Protein 7F9W (pdb70)

InterPro domains:
  IPR000436 Sushi/SCR/CCP domain [PF00084] (27-78)
  IPR000436 Sushi/SCR/CCP domain [PS50923] (123-186)
  IPR000436 Sushi/SCR/CCP domain [SM00032] (24-82)
  IPR000436 Sushi/SCR/CCP domain [SM00032] (125-184)
  IPR000436 Sushi/SCR/CCP domain [cd00033] (125-184)
  IPR015486 Interleukin-2 receptor alpha [PTHR10573] (1-272)
  IPR035976 Sushi/SCR/CCP superfamily [SSF57535] (23-82)
  IPR035976 Sushi/SCR/CCP superfamily [SSF57535] (124-184)

Solvent-accessible surface area: 27187 Å² total; per-residue (Å²): 139,109,15,22,126,28,89,86,14,75,96,112,10,112,17,16,55,52,20,0,62,33,130,166,94,24,55,5,52,33,97,126,91,118,31,61,46,58,77,148,159,126,33,52,1,189,104,11,96,103,83,133,128,79,61,144,100,96,101,35,105,43,46,73,27,1,58,0,45,2,55,4,63,146,33,61,0,0,82,87,59,2,12,12,45,0,44,6,126,107,44,184,60,142,68,112,20,38,118,11,149,13,77,16,44,79,148,13,111,14,63,4,58,56,102,65,27,54,17,45,110,47,85,132,2,63,0,69,1,98,10,79,98,61,0,75,54,89,79,14,112,56,17,0,0,0,1,0,14,19,69,98,85,97,32,4,114,15,4,0,43,22,1,76,55,87,54,97,84,17,59,113,59,6,41,14,58,37,62,20,37,92,2,27,0,24,0,33,64,1,74,68,117,1,42,6,27,0,12,0,0,1,0,36,35,38,52,4,40,14,9,101,11,0,73,1,16,24,102,90,104,90,25,61,11,41,14,3,14,2,56,20,14,78,68,1,40,145,76,29,47,2,13,2,2,0,2,2,13,67,3,15,26,130,114,20,119,34,60,6,50,7,62,130,47,121,56,100,85,36,42,107,89,21,54,24,88,27,46,102,159,74,15,13,10,2,6,9,1,37,1,92,30,48,77,75,57,14,75,131,54,99,53,0,11,0,63,3,53,19,132,31,38,118,68,89,56,79,67,70,26,101,60,106,109,78,4,77,27,45,46,68,60,73,60,122,58,59,37,62,7,112,2,34,2,88,7,70,24,66,80,22,50,7,13,0,1,0,0,0,29,28,14,98,81,116,22,9,51,15,4,0,12,10,10,4,48,74,63,87,43,56,43,12,168,149,23,108,66,51,12,79,14,56,31,54,131,106,74,10,6,0,58,2,41,9,56,67,6,130,71,128,19,34,0,34,4,11,0,0,45,0,72,1,17,74,0,17,33,8,27,0,53,46,12,0,154,20,0,71,0,6,5,27,82,31,90,87,90,23,14,29,11,22,19,10,24,10,26,100,157,18,61,102,56,54,39,4,0,0,0,1,14,2,24,33,0,5,10,50,93,13,80,26,45,7,30,98,47,86,43,102,88,13,49,40,64,4,79,39,46,107,54,128,85,19,32,25,11,22,14,2,5,0,30,6,79,35,97,24,43,81,121,81,78,2,58,0,30,2,26,1,139,66,39,123,36,154,38,87,66,102,6,113,31,177,128

Structure (mmCIF, N/CA/C/O backbone):
data_7F9W
#
_entry.id   7F9W
#
loop_
_entity.id
_entity.type
_entity.pdbx_description
1 polymer 'Interleukin-2 receptor subunit alpha'
2 polymer 'Light chain of Fab'
3 polymer 'Heavy chain of Fab'
#
loop_
_atom_site.group_PDB
_atom_site.id
_atom_site.type_symbol
_atom_site.label_atom_id
_atom_site.label_alt_id
_atom_site.label_comp_id
_atom_site.label_asym_id
_atom_site.label_entity_id
_atom_site.label_seq_id
_atom_site.pdbx_PDB_ins_code
_atom_site.Cartn_x
_atom_site.Cartn_y
_atom_site.Cartn_z
_atom_site.occupancy
_atom_site.B_iso_or_equiv
_atom_site.auth_seq_id
_atom_site.auth_comp_id
_atom_site.auth_asym_id
_atom_site.auth_atom_id
_atom_site.pdbx_PDB_model_num
ATOM 1 N N . ASP A 1 1 ? 96.386 98.623 140.465 1.00 174.08 5 ASP A N 1
ATOM 2 C CA . ASP A 1 1 ? 95.821 99.928 140.146 1.00 174.08 5 ASP A CA 1
ATOM 3 C C . ASP A 1 1 ? 94.972 99.870 138.885 1.00 174.08 5 ASP A C 1
ATOM 4 O O . ASP A 1 1 ? 94.370 98.843 138.575 1.00 174.08 5 ASP A O 1
ATOM 9 N N . ASP A 1 2 ? 94.933 100.981 138.160 1.00 167.79 6 ASP A N 1
ATOM 10 C CA . ASP A 1 2 ? 94.168 101.101 136.933 1.00 167.79 6 ASP A CA 1
ATOM 11 C C . ASP A 1 2 ? 95.056 101.664 135.836 1.00 167.79 6 ASP A C 1
ATOM 12 O O . ASP A 1 2 ? 96.038 102.354 136.125 1.00 167.79 6 ASP A O 1
ATOM 17 N N . PRO A 1 3 ? 94.747 101.376 134.575 1.00 159.22 7 PRO A N 1
ATOM 18 C CA . PRO A 1 3 ? 95.527 101.940 133.476 1.00 159.22 7 PRO A CA 1
ATOM 19 C C . PRO A 1 3 ? 95.507 103.455 133.526 1.00 159.22 7 PRO A C 1
ATOM 20 O O . PRO A 1 3 ? 94.479 104.058 133.865 1.00 159.22 7 PRO A O 1
ATOM 24 N N . PRO A 1 4 ? 96.628 104.104 133.221 1.00 155.07 8 PRO A N 1
ATOM 25 C CA . PRO A 1 4 ? 96.643 105.569 133.193 1.00 155.07 8 PRO A CA 1
ATOM 26 C C . PRO A 1 4 ? 95.638 106.102 132.187 1.00 155.07 8 PRO A C 1
ATOM 27 O O . PRO A 1 4 ? 95.433 105.523 131.120 1.00 155.07 8 PRO A O 1
ATOM 31 N N . GLU A 1 5 ? 95.002 107.212 132.540 1.00 158.41 9 GLU A N 1
ATOM 32 C CA . GLU A 1 5 ? 93.961 107.806 131.715 1.00 158.41 9 GLU A CA 1
ATOM 33 C C . GLU A 1 5 ? 94.535 108.989 130.947 1.00 158.41 9 GLU A C 1
ATOM 34 O O . GLU A 1 5 ? 94.977 109.972 131.549 1.00 158.41 9 GLU A O 1
ATOM 40 N N . ILE A 1 6 ? 94.522 108.889 129.622 1.00 152.36 10 ILE A N 1
ATOM 41 C CA . ILE A 1 6 ? 95.031 109.940 128.744 1.00 152.36 10 ILE A CA 1
ATOM 42 C C . ILE A 1 6 ? 93.859 110.772 128.241 1.00 152.36 10 ILE A C 1
ATOM 43 O O . ILE A 1 6 ? 92.812 110.211 127.893 1.00 152.36 10 ILE A O 1
ATOM 48 N N . PRO A 1 7 ? 93.978 112.096 128.204 1.00 148.35 11 PRO A N 1
ATOM 49 C CA . PRO A 1 7 ? 92.873 112.916 127.700 1.00 148.35 11 PRO A CA 1
ATOM 50 C C . PRO A 1 7 ? 92.513 112.539 126.274 1.00 148.35 11 PRO A C 1
ATOM 51 O O . PRO A 1 7 ? 93.382 112.248 125.451 1.00 148.35 11 PRO A O 1
ATOM 55 N N . HIS A 1 8 ? 91.210 112.543 125.993 1.00 143.21 12 HIS A N 1
ATOM 56 C CA . HIS A 1 8 ? 90.684 112.224 124.666 1.00 143.21 12 HIS A CA 1
ATOM 57 C C . HIS A 1 8 ? 91.167 110.859 124.182 1.00 143.21 12 HIS A C 1
ATOM 58 O O . HIS A 1 8 ? 91.503 110.680 123.012 1.00 143.21 12 HIS A O 1
ATOM 65 N N . ALA A 1 9 ? 91.186 109.882 125.085 1.00 142.57 13 ALA A N 1
ATOM 66 C CA . ALA A 1 9 ? 91.634 108.542 124.741 1.00 142.57 13 ALA A CA 1
ATOM 67 C C . ALA A 1 9 ? 90.816 107.519 125.513 1.00 142.57 13 ALA A C 1
ATOM 68 O O . ALA A 1 9 ? 90.404 107.753 126.651 1.00 142.57 13 ALA A O 1
ATOM 70 N N . THR A 1 10 ? 90.592 106.372 124.879 1.00 138.64 14 THR A N 1
ATOM 71 C CA . THR A 1 10 ? 89.824 105.278 125.459 1.00 138.64 14 THR A CA 1
ATOM 72 C C . THR A 1 10 ? 90.634 103.998 125.343 1.00 138.64 14 THR A C 1
ATOM 73 O O . THR A 1 10 ? 90.755 103.439 124.249 1.00 138.64 14 THR A O 1
ATOM 77 N N . PHE A 1 11 ? 91.173 103.528 126.465 1.00 142.39 15 PHE A N 1
ATOM 78 C CA . PHE A 1 11 ? 92.006 102.335 126.436 1.00 142.39 15 PHE A CA 1
ATOM 79 C C . PHE A 1 11 ? 91.179 101.111 126.076 1.00 142.39 15 PHE A C 1
ATOM 80 O O . PHE A 1 11 ? 89.995 101.019 126.405 1.00 142.39 15 PHE A O 1
ATOM 88 N N . LYS A 1 12 ? 91.815 100.168 125.393 1.00 146.47 16 LYS A N 1
ATOM 89 C CA . LYS A 1 12 ? 91.157 98.965 124.911 1.00 146.47 16 LYS A CA 1
ATOM 90 C C . LYS A 1 12 ? 92.137 97.810 125.042 1.00 146.47 16 LYS A C 1
ATOM 91 O O . LYS A 1 12 ? 93.351 98.011 125.089 1.00 146.47 16 LYS A O 1
ATOM 97 N N . ALA A 1 13 ? 91.606 96.592 125.117 1.00 156.01 17 ALA A N 1
ATOM 98 C CA . ALA A 1 13 ? 92.446 95.409 125.247 1.00 156.01 17 ALA A CA 1
ATOM 99 C C . ALA A 1 13 ? 91.979 94.339 124.274 1.00 156.01 17 ALA A C 1
ATOM 100 O O . ALA A 1 13 ? 90.794 93.997 124.250 1.00 156.01 17 ALA A O 1
ATOM 102 N N . MET A 1 14 ? 92.908 93.815 123.472 1.00 156.93 18 MET A N 1
ATOM 103 C CA . MET A 1 14 ? 92.552 92.755 122.535 1.00 156.93 18 MET A CA 1
ATOM 104 C C . MET A 1 14 ? 92.306 91.439 123.260 1.00 156.93 18 MET A C 1
ATOM 105 O O . MET A 1 14 ? 91.312 90.752 123.001 1.00 156.93 18 MET A O 1
ATOM 110 N N . ALA A 1 15 ? 93.198 91.073 124.175 1.00 166.37 19 ALA A N 1
ATOM 111 C CA . ALA A 1 15 ? 93.074 89.819 124.898 1.00 166.37 19 ALA A CA 1
ATOM 112 C C . ALA A 1 15 ? 93.553 90.022 126.325 1.00 166.37 19 ALA A C 1
ATOM 113 O O . ALA A 1 15 ? 94.531 90.732 126.573 1.00 166.37 19 ALA A O 1
ATOM 115 N N . TYR A 1 16 ? 92.865 89.373 127.257 1.00 174.05 20 TYR A N 1
ATOM 116 C CA . TYR A 1 16 ? 93.090 89.558 128.682 1.00 174.05 20 TYR A CA 1
ATOM 117 C C . TYR A 1 16 ? 93.996 88.451 129.195 1.00 174.05 20 TYR A C 1
ATOM 118 O O . TYR A 1 16 ? 93.791 87.278 128.868 1.00 174.05 20 TYR A O 1
ATOM 127 N N . LYS A 1 17 ? 95.000 88.825 129.981 1.00 179.97 21 LYS A N 1
ATOM 128 C CA . LYS A 1 17 ? 95.836 87.831 130.638 1.00 179.97 21 LYS A CA 1
ATOM 129 C C . LYS A 1 17 ? 94.976 86.945 131.527 1.00 179.97 21 LYS A C 1
ATOM 130 O O . LYS A 1 17 ? 94.027 87.413 132.158 1.00 179.97 21 LYS A O 1
ATOM 136 N N . GLU A 1 18 ? 95.292 85.653 131.558 1.00 193.57 22 GLU A N 1
ATOM 137 C CA . GLU A 1 18 ? 94.532 84.746 132.405 1.00 193.57 22 GLU A CA 1
ATOM 138 C C . GLU A 1 18 ? 94.659 85.159 133.865 1.00 193.57 22 GLU A C 1
ATOM 139 O O . GLU A 1 18 ? 95.759 85.391 134.373 1.00 193.57 22 GLU A O 1
ATOM 145 N N . GLY A 1 19 ? 93.515 85.251 134.541 1.00 188.21 23 GLY A N 1
ATOM 146 C CA . GLY A 1 19 ? 93.445 85.772 135.891 1.00 188.21 23 GLY A CA 1
ATOM 147 C C . GLY A 1 19 ? 92.619 87.030 136.042 1.00 188.21 23 GLY A C 1
ATOM 148 O O . GLY A 1 19 ? 92.463 87.513 137.170 1.00 188.21 23 GLY A O 1
ATOM 149 N N . THR A 1 20 ? 92.092 87.583 134.953 1.00 191.91 24 THR A N 1
ATOM 150 C CA . THR A 1 20 ? 91.219 88.745 135.037 1.00 191.91 24 THR A CA 1
ATOM 151 C C . THR A 1 20 ? 89.839 88.352 135.545 1.00 191.91 24 THR A C 1
ATOM 152 O O . THR A 1 20 ? 89.362 87.241 135.301 1.00 191.91 24 THR A O 1
ATOM 156 N N A MET A 1 21 ? 89.198 89.278 136.253 0.50 191.07 25 MET A N 1
ATOM 157 N N B MET A 1 21 ? 89.201 89.277 136.257 0.50 191.07 25 MET A N 1
ATOM 158 C CA A MET A 1 21 ? 87.886 89.057 136.842 0.50 191.07 25 MET A CA 1
ATOM 159 C CA B MET A 1 21 ? 87.886 89.057 136.840 0.50 191.07 25 MET A CA 1
ATOM 160 C C A MET A 1 21 ? 86.973 90.213 136.475 0.50 191.07 25 MET A C 1
ATOM 161 C C B MET A 1 21 ? 86.975 90.211 136.459 0.50 191.07 25 MET A C 1
ATOM 162 O O A MET A 1 21 ? 87.436 91.348 136.331 0.50 191.07 25 MET A O 1
ATOM 163 O O B MET A 1 21 ? 87.442 91.341 136.290 0.50 191.07 25 MET A O 1
ATOM 172 N N . LEU A 1 22 ? 85.685 89.928 136.328 1.00 190.83 26 LEU A N 1
ATOM 173 C CA . LEU A 1 22 ? 84.713 90.962 136.009 1.00 190.83 26 LEU A CA 1
ATOM 174 C C . LEU A 1 22 ? 83.568 90.920 137.015 1.00 190.83 26 LEU A C 1
ATOM 175 O O . LEU A 1 22 ? 83.403 91.833 137.824 1.00 190.83 26 LEU A O 1
ATOM 180 N N . SER A 1 37 ? 76.911 85.786 143.195 1.00 202.77 41 SER A N 1
ATOM 181 C CA . SER A 1 37 ? 77.963 85.750 142.186 1.00 202.77 41 SER A CA 1
ATOM 182 C C . SER A 1 37 ? 78.906 86.932 142.365 1.00 202.77 41 SER A C 1
ATOM 183 O O . SER A 1 37 ? 78.574 88.063 142.013 1.00 202.77 41 SER A O 1
ATOM 186 N N . LEU A 1 38 ? 80.084 86.660 142.927 1.00 199.43 42 LEU A N 1
ATOM 187 C CA . LEU A 1 38 ? 81.022 87.733 143.234 1.00 199.43 42 LEU A CA 1
ATOM 188 C C . LEU A 1 38 ? 81.620 88.333 141.967 1.00 199.43 42 LEU A C 1
ATOM 189 O O . LEU A 1 38 ? 81.640 89.558 141.797 1.00 199.43 42 LEU A O 1
ATOM 194 N N . TYR A 1 39 ? 82.100 87.487 141.060 1.00 199.35 43 TYR A N 1
ATOM 195 C CA . TYR A 1 39 ? 82.880 87.956 139.922 1.00 199.35 43 TYR A CA 1
ATOM 196 C C . TYR A 1 39 ? 83.118 86.812 138.947 1.00 199.35 43 TYR A C 1
ATOM 197 O O . TYR A 1 39 ? 83.220 85.646 139.340 1.00 199.35 43 TYR A O 1
ATOM 206 N N . MET A 1 40 ? 83.209 87.169 137.667 1.00 202.24 44 MET A N 1
ATOM 207 C CA . MET A 1 40 ? 83.633 86.257 136.616 1.00 202.24 44 MET A CA 1
ATOM 208 C C . MET A 1 40 ? 85.119 85.955 136.771 1.00 202.24 44 MET A C 1
ATOM 209 O O . MET A 1 40 ? 85.842 86.647 137.486 1.00 202.24 44 MET A O 1
ATOM 214 N N . LEU A 1 41 ? 85.589 84.923 136.077 1.00 201.54 45 LEU A N 1
ATOM 215 C CA . LEU A 1 41 ? 87.007 84.592 136.115 1.00 201.54 45 LEU A CA 1
ATOM 216 C C . LEU A 1 41 ? 87.437 83.943 134.810 1.00 201.54 45 LEU A C 1
ATOM 217 O O . LEU A 1 41 ? 86.768 83.033 134.313 1.00 201.54 45 LEU A O 1
ATOM 222 N N . CYS A 1 42 ? 88.545 84.427 134.254 1.00 201.41 46 CYS A N 1
ATOM 223 C CA . CYS A 1 42 ? 89.123 83.815 133.067 1.00 201.41 46 CYS A CA 1
ATOM 224 C C . CYS A 1 42 ? 89.913 82.575 133.459 1.00 201.41 46 CYS A C 1
ATOM 225 O O . CYS A 1 42 ? 90.943 82.671 134.135 1.00 201.41 46 CYS A O 1
ATOM 228 N N . THR A 1 43 ? 89.428 81.412 133.037 1.00 206.35 47 THR A N 1
ATOM 229 C CA . THR A 1 43 ? 90.045 80.133 133.355 1.00 206.35 47 THR A CA 1
ATOM 230 C C . THR A 1 43 ? 90.674 79.555 132.098 1.00 206.35 47 THR A C 1
ATOM 231 O O . THR A 1 43 ? 90.039 79.521 131.039 1.00 206.35 47 THR A O 1
ATOM 235 N N . GLY A 1 44 ? 91.917 79.108 132.213 1.00 209.27 48 GLY A N 1
ATOM 236 C CA . GLY A 1 44 ? 92.638 78.583 131.074 1.00 209.27 48 GLY A CA 1
ATOM 237 C C . GLY A 1 44 ? 93.544 77.433 131.455 1.00 209.27 48 GLY A C 1
ATOM 238 O O . GLY A 1 44 ? 94.169 77.426 132.515 1.00 209.27 48 GLY A O 1
ATOM 239 N N . ASN A 1 45 ? 93.603 76.451 130.562 1.00 219.85 49 ASN A N 1
ATOM 240 C CA . ASN A 1 45 ? 94.495 75.311 130.690 1.00 219.85 49 ASN A CA 1
ATOM 241 C C . ASN A 1 45 ? 95.294 75.171 129.404 1.00 219.85 49 ASN A C 1
ATOM 242 O O . ASN A 1 45 ? 95.285 76.052 128.540 1.00 219.85 49 ASN A O 1
ATOM 247 N N . SER A 1 46 ? 96.003 74.048 129.287 1.00 222.44 50 SER A N 1
ATOM 248 C CA . SER A 1 46 ? 96.764 73.786 128.071 1.00 222.44 50 SER A CA 1
ATOM 249 C C . SER A 1 46 ? 95.844 73.636 126.866 1.00 222.44 50 SER A C 1
ATOM 250 O O . SER A 1 46 ? 96.168 74.102 125.767 1.00 222.44 50 SER A O 1
ATOM 253 N N . SER A 1 47 ? 94.691 72.988 127.050 1.00 222.30 51 SER A N 1
ATOM 254 C CA . SER A 1 47 ? 93.785 72.753 125.930 1.00 222.30 51 SER A 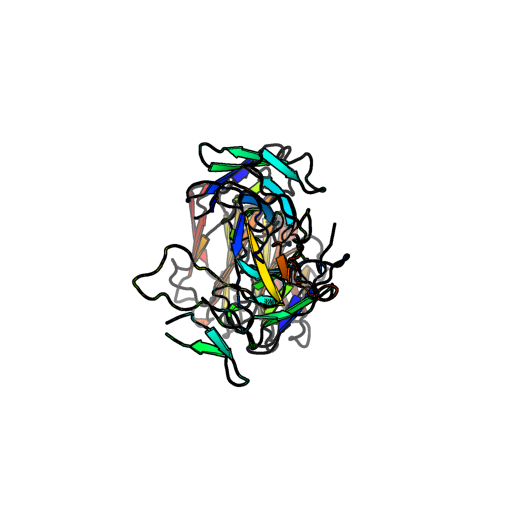CA 1
ATOM 255 C C . SER A 1 47 ? 93.209 74.060 125.400 1.00 222.30 51 SER A C 1
ATOM 256 O O . SER A 1 47 ? 93.261 74.332 124.195 1.00 222.30 51 SER A O 1
ATOM 259 N N . HIS A 1 48 ? 92.666 74.889 126.289 1.00 221.77 52 HIS A N 1
ATOM 260 C CA . HIS A 1 48 ? 92.034 76.136 125.882 1.00 221.77 52 HIS A CA 1
ATOM 261 C C . HIS A 1 48 ? 91.805 76.996 127.115 1.00 221.77 52 HIS A C 1
ATOM 262 O O . HIS A 1 48 ? 92.100 76.591 128.242 1.00 221.77 52 HIS A O 1
ATOM 269 N N . SER A 1 49 ? 91.280 78.196 126.881 1.00 210.78 53 SER A N 1
ATOM 270 C CA . SER A 1 49 ? 90.963 79.142 127.941 1.00 210.78 53 SER A CA 1
ATOM 271 C C . SER A 1 49 ? 89.539 79.645 127.756 1.00 210.78 53 SER A C 1
ATOM 272 O O . SER A 1 49 ? 89.149 80.018 126.645 1.00 210.78 53 SER A O 1
ATOM 275 N N . SER A 1 50 ? 88.766 79.652 128.840 1.00 207.85 54 SER A N 1
ATOM 276 C CA . SER A 1 50 ? 87.387 80.112 128.790 1.00 207.85 54 SER A CA 1
ATOM 277 C C . SER A 1 50 ? 86.958 80.617 130.159 1.00 207.85 54 SER A C 1
ATOM 278 O O . SER A 1 50 ? 87.410 80.124 131.195 1.00 207.85 54 SER A O 1
ATOM 281 N N . TRP A 1 51 ? 86.067 81.602 130.148 1.00 202.07 55 TRP A N 1
ATOM 282 C CA . TRP A 1 51 ? 85.564 82.181 131.381 1.00 202.07 55 TRP A CA 1
ATOM 283 C C . TRP A 1 51 ? 84.631 81.202 132.085 1.00 202.07 55 TRP A C 1
ATOM 284 O O . TRP A 1 51 ? 84.136 80.239 131.494 1.00 202.07 55 TRP A O 1
ATOM 295 N N . ASP A 1 52 ? 84.396 81.454 133.371 1.00 206.88 56 ASP A N 1
ATOM 296 C CA . ASP A 1 52 ? 83.500 80.622 134.160 1.00 206.88 56 ASP A CA 1
ATOM 297 C C . ASP A 1 52 ? 82.636 81.501 135.054 1.00 206.88 56 ASP A C 1
ATOM 298 O O . ASP A 1 52 ? 82.609 82.727 134.922 1.00 206.88 56 ASP A O 1
ATOM 303 N N . ASN A 1 53 ? 81.928 80.846 135.975 1.00 205.35 57 ASN A N 1
ATOM 304 C CA . ASN A 1 53 ? 81.082 81.519 136.960 1.00 205.35 57 ASN A CA 1
ATOM 305 C C . ASN A 1 53 ? 80.035 82.402 136.286 1.00 205.35 57 ASN A C 1
ATOM 306 O O . ASN A 1 53 ? 79.738 83.506 136.745 1.00 205.35 57 ASN A O 1
ATOM 311 N N . GLN A 1 54 ? 79.469 81.912 135.189 1.00 204.71 58 GLN A N 1
ATOM 312 C CA . GLN A 1 54 ? 78.419 82.636 134.481 1.00 204.71 58 GLN A CA 1
ATOM 313 C C . GLN A 1 54 ? 77.107 82.617 135.259 1.00 204.71 58 GLN A C 1
ATOM 314 O O . GLN A 1 54 ? 77.015 83.162 136.358 1.00 204.71 58 GLN A O 1
ATOM 320 N N . LEU A 1 96 ? 94.653 83.407 120.900 1.00 180.39 100 LEU A N 1
ATOM 321 C CA . LEU A 1 96 ? 95.864 83.633 121.680 1.00 180.39 100 LEU A CA 1
ATOM 322 C C . LEU A 1 96 ? 95.914 82.716 122.891 1.00 180.39 100 LEU A C 1
ATOM 323 O O . LEU A 1 96 ? 95.061 82.800 123.773 1.00 180.39 100 LEU A O 1
ATOM 328 N N . PRO A 1 97 ? 96.916 81.844 122.936 1.00 185.45 101 PRO A N 1
ATOM 329 C CA . PRO A 1 97 ? 97.039 80.926 124.072 1.00 185.45 101 PRO A CA 1
ATOM 330 C C . PRO A 1 97 ? 97.406 81.671 125.343 1.00 185.45 101 PRO A C 1
ATOM 331 O O . PRO A 1 97 ? 98.145 82.658 125.325 1.00 185.45 101 PRO A O 1
ATOM 335 N N . GLY A 1 98 ? 96.875 81.182 126.460 1.00 185.76 102 GLY A N 1
ATOM 336 C CA . GLY A 1 98 ? 97.075 81.833 127.735 1.00 185.76 102 GLY A CA 1
ATOM 337 C C . GLY A 1 98 ? 96.276 83.099 127.931 1.00 185.76 102 GLY A C 1
ATOM 338 O O . GLY A 1 98 ? 96.496 83.803 128.924 1.00 185.76 102 GLY A O 1
ATOM 339 N N . HIS A 1 99 ? 95.361 83.416 127.019 1.00 184.70 103 HIS A N 1
ATOM 340 C CA . HIS A 1 99 ? 94.583 84.643 127.091 1.00 184.70 103 HIS A CA 1
ATOM 341 C C . HIS A 1 99 ? 93.151 84.362 126.672 1.00 184.70 103 HIS A C 1
ATOM 342 O O . HIS A 1 99 ? 92.916 83.719 125.645 1.00 184.70 103 HIS A O 1
ATOM 349 N N . CYS A 1 100 ? 92.204 84.854 127.460 1.00 191.99 104 CYS A N 1
ATOM 350 C CA . CYS A 1 100 ? 90.798 84.716 127.131 1.00 191.99 104 CYS A CA 1
ATOM 351 C C . CYS A 1 100 ? 90.419 85.686 126.018 1.00 191.99 104 CYS A C 1
ATOM 352 O O . CYS A 1 100 ? 91.166 86.605 125.676 1.00 191.99 104 CYS A O 1
ATOM 355 N N . ARG A 1 101 ? 89.246 85.461 125.443 1.00 188.63 105 ARG A N 1
ATOM 356 C CA . ARG A 1 101 ? 88.653 86.397 124.506 1.00 188.63 105 ARG A CA 1
ATOM 357 C C . ARG A 1 101 ? 87.617 87.242 125.236 1.00 188.63 105 ARG A C 1
ATOM 358 O O . ARG A 1 101 ? 87.339 87.043 126.420 1.00 188.63 105 ARG A O 1
ATOM 366 N N . GLU A 1 102 ? 87.044 88.201 124.524 1.00 193.07 106 GLU A N 1
ATOM 367 C CA . GLU A 1 102 ? 86.052 89.069 125.136 1.00 193.07 106 GLU A CA 1
ATOM 368 C C . GLU A 1 102 ? 84.811 88.257 125.495 1.00 193.07 106 GLU A C 1
ATOM 369 O O . GLU A 1 102 ? 84.311 87.493 124.659 1.00 193.07 106 GLU A O 1
ATOM 375 N N . PRO A 1 103 ? 84.324 88.343 126.728 1.00 193.57 107 PRO A N 1
ATOM 376 C CA . PRO A 1 103 ? 83.150 87.564 127.118 1.00 193.57 107 PRO A CA 1
ATOM 377 C C . PRO A 1 103 ? 81.921 88.013 126.352 1.00 193.57 107 PRO A C 1
ATOM 378 O O . PRO A 1 103 ? 81.736 89.213 126.101 1.00 193.57 107 PRO A O 1
ATOM 382 N N . PRO A 1 104 ? 81.058 87.076 125.960 1.00 201.84 108 PRO A N 1
ATOM 383 C CA . PRO A 1 104 ? 79.850 87.455 125.232 1.00 201.84 108 PRO A CA 1
ATOM 384 C C . PRO A 1 104 ? 78.918 88.269 126.110 1.00 201.84 108 PRO A C 1
ATOM 385 O O . PRO A 1 104 ? 78.925 88.132 127.345 1.00 201.84 108 PRO A O 1
ATOM 389 N N . PRO A 1 105 ? 78.113 89.147 125.519 1.00 204.21 109 PRO A N 1
ATOM 390 C CA . PRO A 1 105 ? 77.174 89.938 126.322 1.00 204.21 109 PRO A CA 1
ATOM 391 C C . PRO A 1 105 ? 76.130 89.063 126.997 1.00 204.21 109 PRO A C 1
ATOM 392 O O . PRO A 1 105 ? 75.704 88.039 126.459 1.00 204.21 109 PRO A O 1
ATOM 396 N N . TRP A 1 106 ? 75.717 89.485 128.189 1.00 214.46 110 TRP A N 1
ATOM 397 C CA . TRP A 1 106 ? 74.665 88.819 128.942 1.00 214.46 110 TRP A CA 1
ATOM 398 C C . TRP A 1 106 ? 73.758 89.880 129.546 1.00 214.46 110 TRP A C 1
ATOM 399 O O . TRP A 1 106 ? 74.219 90.771 130.263 1.00 214.46 110 TRP A O 1
ATOM 410 N N . GLU A 1 107 ? 72.462 89.756 129.283 1.00 220.49 111 GLU A N 1
ATOM 411 C CA . GLU A 1 107 ? 71.546 90.859 129.524 1.00 220.49 111 GLU A CA 1
ATOM 412 C C . GLU A 1 107 ? 71.484 91.217 131.011 1.00 220.49 111 GLU A C 1
ATOM 413 O O . GLU A 1 107 ? 71.852 90.428 131.887 1.00 220.49 111 GLU A O 1
ATOM 419 N N . ASN A 1 108 ? 71.006 92.438 131.278 1.00 221.75 112 ASN A N 1
ATOM 420 C CA . ASN A 1 108 ? 71.130 93.187 132.539 1.00 221.75 112 ASN A CA 1
ATOM 421 C C . ASN A 1 108 ? 72.532 93.765 132.694 1.00 221.75 112 ASN A C 1
ATOM 422 O O . ASN A 1 108 ? 73.009 93.891 133.829 1.00 221.75 112 ASN A O 1
ATOM 427 N N . GLU A 1 109 ? 73.202 94.122 131.599 1.00 219.25 113 GLU A N 1
ATOM 428 C CA . GLU A 1 109 ? 74.566 94.618 131.671 1.00 219.25 113 GLU A CA 1
ATOM 429 C C . GLU A 1 109 ? 74.627 95.937 132.427 1.00 219.25 113 GLU A C 1
ATOM 430 O O . GLU A 1 109 ? 73.675 96.719 132.437 1.00 219.25 113 GLU A O 1
ATOM 436 N N . ALA A 1 110 ? 75.769 96.184 133.057 1.00 215.57 114 ALA A N 1
ATOM 437 C CA . ALA A 1 110 ? 76.124 97.550 133.389 1.00 215.57 114 ALA A CA 1
ATOM 438 C C . ALA A 1 110 ? 76.745 98.214 132.167 1.00 215.57 114 ALA A C 1
ATOM 439 O O . ALA A 1 110 ? 77.355 97.559 131.318 1.00 215.57 114 ALA A O 1
ATOM 441 N N . THR A 1 111 ? 76.581 99.533 132.075 1.00 212.15 115 THR A N 1
ATOM 442 C CA . THR A 1 111 ? 77.040 100.228 130.878 1.00 212.15 115 THR A CA 1
ATOM 443 C C . THR A 1 111 ? 78.561 100.288 130.823 1.00 212.15 115 THR A C 1
ATOM 444 O O . THR A 1 111 ? 79.137 100.672 129.799 1.00 212.15 115 THR A O 1
ATOM 448 N N . GLU A 1 112 ? 79.228 99.910 131.909 1.00 206.92 116 GLU A N 1
ATOM 449 C CA . GLU A 1 112 ? 80.681 99.906 131.982 1.00 206.92 116 GLU A CA 1
ATOM 450 C C . GLU A 1 112 ? 81.161 98.506 132.341 1.00 206.92 116 GLU A C 1
ATOM 451 O O . GLU A 1 112 ? 80.472 97.774 133.059 1.00 206.92 116 GLU A O 1
ATOM 457 N N . ARG A 1 113 ? 82.325 98.129 131.824 1.00 193.44 117 ARG A N 1
ATOM 458 C CA . ARG A 1 113 ? 82.979 96.887 132.214 1.00 193.44 117 ARG A CA 1
ATOM 459 C C . ARG A 1 113 ? 84.146 97.211 133.135 1.00 193.44 117 ARG A C 1
ATOM 460 O O . ARG A 1 113 ? 85.036 97.986 132.769 1.00 193.44 117 ARG A O 1
ATOM 468 N N . ILE A 1 114 ? 84.142 96.622 134.324 1.00 186.05 118 ILE A N 1
ATOM 469 C CA . ILE A 1 114 ? 85.207 96.816 135.298 1.00 186.05 118 ILE A CA 1
ATOM 470 C C . ILE A 1 114 ? 86.064 95.557 135.304 1.00 186.05 118 ILE A C 1
ATOM 471 O O . ILE A 1 114 ? 85.553 94.438 135.417 1.00 186.05 118 ILE A O 1
ATOM 476 N N . TYR A 1 115 ? 87.371 95.736 135.149 1.00 183.24 119 TYR A N 1
ATOM 477 C CA . TYR A 1 115 ? 88.321 94.635 135.082 1.00 183.24 119 TYR A CA 1
ATOM 478 C C . TYR A 1 115 ? 89.445 94.897 136.070 1.00 183.24 119 TYR A C 1
ATOM 479 O O . TYR A 1 115 ? 90.058 95.969 136.042 1.00 183.24 119 TYR A O 1
ATOM 488 N N . HIS A 1 116 ? 89.723 93.925 136.930 1.00 178.38 120 HIS A N 1
ATOM 489 C CA . HIS A 1 116 ? 90.947 93.967 137.712 1.00 178.38 120 HIS A CA 1
ATOM 490 C C . HIS A 1 116 ? 92.017 93.135 137.021 1.00 178.38 120 HIS A C 1
ATOM 491 O O . HIS A 1 116 ? 91.844 91.939 136.774 1.00 178.38 120 HIS A O 1
ATOM 498 N N . PHE A 1 117 ? 93.131 93.783 136.706 1.00 171.37 121 PHE A N 1
ATOM 499 C CA . PHE A 1 117 ? 94.122 93.236 135.795 1.00 171.37 121 PHE A CA 1
ATOM 500 C C . PHE A 1 117 ? 95.310 92.687 136.570 1.00 171.37 121 PHE A C 1
ATOM 501 O O . PHE A 1 117 ? 95.841 93.350 137.466 1.00 171.37 121 PHE A O 1
ATOM 509 N N . VAL A 1 118 ? 95.716 91.469 136.218 1.00 171.92 122 VAL A N 1
ATOM 510 C CA . VAL A 1 118 ? 96.885 90.829 136.807 1.00 171.92 122 VAL A CA 1
ATOM 511 C C . VAL A 1 118 ? 98.135 91.339 136.106 1.00 171.92 122 VAL A C 1
ATOM 512 O O . VAL A 1 118 ? 98.049 92.040 135.092 1.00 171.92 122 VAL A O 1
ATOM 516 N N . VAL A 1 119 ? 99.305 90.998 136.651 1.00 176.56 123 VAL A N 1
ATOM 517 C CA . VAL A 1 119 ? 100.561 91.490 136.101 1.00 176.56 123 VAL A CA 1
ATOM 518 C C . VAL A 1 119 ? 100.759 90.969 134.684 1.00 176.56 123 VAL A C 1
ATOM 519 O O . VAL A 1 119 ? 100.508 89.794 134.388 1.00 176.56 123 VAL A O 1
ATOM 523 N N . GLY A 1 120 ? 101.215 91.851 133.797 1.00 170.71 124 GLY A N 1
ATOM 524 C CA . GLY A 1 120 ? 101.506 91.479 132.431 1.00 170.71 124 GLY A CA 1
ATOM 525 C C . GLY A 1 120 ? 100.432 91.811 131.419 1.00 170.71 124 GLY A C 1
ATOM 526 O O . GLY A 1 120 ? 100.538 91.372 130.268 1.00 170.71 124 GLY A O 1
ATOM 527 N N . GLN A 1 121 ? 99.402 92.556 131.803 1.00 164.47 125 GLN A N 1
ATOM 528 C CA . GLN A 1 121 ? 98.349 92.904 130.862 1.00 164.47 125 GLN A CA 1
ATOM 529 C C . GLN A 1 121 ? 98.849 93.928 129.846 1.00 164.47 125 GLN A C 1
ATOM 530 O O . GLN A 1 121 ? 99.748 94.723 130.123 1.00 164.47 125 GLN A O 1
ATOM 536 N N . MET A 1 122 ? 98.264 93.892 128.652 1.00 154.56 126 MET A N 1
ATOM 537 C CA . MET A 1 122 ? 98.620 94.797 127.570 1.00 154.56 126 MET A CA 1
ATOM 538 C C . MET A 1 122 ? 97.360 95.446 127.018 1.00 154.56 126 MET A C 1
ATOM 539 O O . MET A 1 122 ? 96.327 94.788 126.877 1.00 154.56 126 MET A O 1
ATOM 544 N N . VAL A 1 123 ? 97.448 96.745 126.721 1.00 141.72 127 VAL A N 1
ATOM 545 C CA . VAL A 1 123 ? 96.319 97.522 126.229 1.00 141.72 127 VAL A CA 1
ATOM 546 C C . VAL A 1 123 ? 96.772 98.457 125.114 1.00 141.72 127 VAL A C 1
ATOM 547 O O . VAL A 1 123 ? 97.961 98.592 124.825 1.00 141.72 127 VAL A O 1
ATOM 551 N N . TYR A 1 124 ? 95.792 99.107 124.490 1.00 144.17 128 TYR A N 1
ATOM 552 C CA . TYR A 1 124 ? 96.002 100.056 123.405 1.00 144.17 128 TYR A CA 1
ATOM 553 C C . TYR A 1 124 ? 95.230 101.335 123.689 1.00 144.17 128 TYR A C 1
ATOM 554 O O . TYR A 1 124 ? 94.208 101.315 124.377 1.00 144.17 128 TYR A O 1
ATOM 563 N N . TYR A 1 125 ? 95.716 102.450 123.151 1.00 135.21 129 TYR A N 1
ATOM 564 C CA . TYR A 1 125 ? 95.070 103.743 123.326 1.00 135.21 129 TYR A CA 1
ATOM 565 C C . TYR A 1 125 ? 94.634 104.311 121.984 1.00 135.21 129 TYR A C 1
ATOM 566 O O . TYR A 1 125 ? 95.456 104.488 121.082 1.00 135.21 129 TYR A O 1
ATOM 575 N N . GLN A 1 126 ? 93.343 104.614 121.873 1.00 129.01 130 GLN A N 1
ATOM 576 C CA . GLN A 1 126 ? 92.736 105.158 120.666 1.00 129.01 130 GLN A CA 1
ATOM 577 C C . GLN A 1 126 ? 92.180 106.540 120.958 1.00 129.01 130 GLN A C 1
ATOM 578 O O . GLN A 1 126 ? 91.460 106.727 121.943 1.00 129.01 130 GLN A O 1
ATOM 584 N N . CYS A 1 127 ? 92.507 107.502 120.102 1.00 131.14 131 CYS A N 1
ATOM 585 C CA . CYS A 1 127 ? 91.968 108.841 120.260 1.00 131.14 131 CYS A CA 1
ATOM 586 C C . CYS A 1 127 ? 90.470 108.840 119.985 1.00 131.14 131 CYS A C 1
ATOM 587 O O . CYS A 1 127 ? 89.982 108.147 119.090 1.00 131.14 131 CYS A O 1
ATOM 590 N N . VAL A 1 128 ? 89.735 109.623 120.780 1.00 132.88 132 VAL A N 1
ATOM 591 C CA . VAL A 1 128 ? 88.287 109.702 120.616 1.00 132.88 132 VAL A CA 1
ATOM 592 C C . VAL A 1 128 ? 87.956 110.410 119.305 1.00 132.88 132 VAL A C 1
ATOM 593 O O . VAL A 1 128 ? 88.793 111.087 118.700 1.00 132.88 132 VAL A O 1
ATOM 597 N N . GLN A 1 129 ? 86.713 110.237 118.857 1.00 135.50 133 GLN A N 1
ATOM 598 C CA . GLN A 1 129 ? 86.269 110.839 117.608 1.00 135.50 133 GLN A CA 1
ATOM 599 C C . GLN A 1 129 ? 86.503 112.343 117.617 1.00 135.50 133 GLN A C 1
ATOM 600 O O . GLN A 1 129 ? 86.148 113.040 118.570 1.00 135.50 133 GLN A O 1
ATOM 606 N N . GLY A 1 130 ? 87.107 112.838 116.543 1.00 137.37 134 GLY A N 1
ATOM 607 C CA . GLY A 1 130 ? 87.414 114.244 116.414 1.00 137.37 134 GLY A CA 1
ATOM 608 C C . GLY A 1 130 ? 88.820 114.649 116.794 1.00 137.37 134 GLY A C 1
ATOM 609 O O . GLY A 1 130 ? 89.087 115.850 116.907 1.00 137.37 134 GLY A O 1
ATOM 610 N N . TYR A 1 131 ? 89.724 113.698 117.001 1.00 134.88 135 TYR A N 1
ATOM 611 C CA . TYR A 1 131 ? 91.104 113.999 117.343 1.00 134.88 135 TYR A CA 1
ATOM 612 C C . TYR A 1 131 ? 92.036 113.118 116.527 1.00 134.88 135 TYR A C 1
ATOM 613 O O . TYR A 1 131 ? 91.651 112.054 116.040 1.00 134.88 135 TYR A O 1
ATOM 622 N N . ARG A 1 132 ? 93.277 113.576 116.383 1.00 127.70 136 ARG A N 1
ATOM 623 C CA . ARG A 1 132 ? 94.280 112.877 115.599 1.00 127.70 136 ARG A CA 1
ATOM 624 C C . ARG A 1 132 ? 95.521 112.636 116.445 1.00 127.70 136 ARG A C 1
ATOM 625 O O . ARG A 1 132 ? 95.864 113.432 117.320 1.00 127.70 136 ARG A O 1
ATOM 633 N N . ALA A 1 133 ? 96.196 111.524 116.168 1.00 127.70 137 ALA A N 1
ATOM 634 C CA . ALA A 1 133 ? 97.370 111.113 116.926 1.00 127.70 137 ALA A CA 1
ATOM 635 C C . ALA A 1 133 ? 98.611 111.779 116.349 1.00 127.70 137 ALA A C 1
ATOM 636 O O . ALA A 1 133 ? 98.932 111.592 115.173 1.00 127.70 137 ALA A O 1
ATOM 638 N N . LEU A 1 134 ? 99.314 112.543 117.183 1.00 129.25 138 LEU A N 1
ATOM 639 C CA . LEU A 1 134 ? 100.469 113.288 116.698 1.00 129.25 138 LEU A CA 1
ATOM 640 C C . LEU A 1 134 ? 101.684 112.387 116.512 1.00 129.25 138 LEU A C 1
ATOM 641 O O . LEU A 1 134 ? 102.465 112.578 115.575 1.00 129.25 138 LEU A O 1
ATOM 646 N N . HIS A 1 135 ? 101.869 111.409 117.393 1.00 133.34 139 HIS A N 1
ATOM 647 C CA . HIS A 1 135 ? 103.052 110.559 117.351 1.00 133.34 139 HIS A CA 1
ATOM 648 C C . HIS A 1 135 ? 102.767 109.295 116.538 1.00 133.34 139 HIS A C 1
ATOM 649 O O . HIS A 1 135 ? 101.753 109.197 115.844 1.00 133.34 139 HIS A O 1
ATOM 656 N N . ARG A 1 136 ? 103.662 108.315 116.620 1.00 127.70 140 ARG A N 1
ATOM 657 C CA . ARG A 1 136 ? 103.611 107.119 115.797 1.00 127.70 140 ARG A CA 1
ATOM 658 C C . ARG A 1 136 ? 103.252 105.898 116.627 1.00 127.70 140 ARG A C 1
ATOM 659 O O . ARG A 1 136 ? 103.671 105.758 117.778 1.00 127.70 140 ARG A O 1
ATOM 667 N N . GLY A 1 137 ? 102.458 105.020 116.022 1.00 127.70 141 GLY A N 1
ATOM 668 C CA . GLY A 1 137 ? 102.222 103.696 116.539 1.00 127.70 141 GLY A CA 1
ATOM 669 C C . GLY A 1 137 ? 101.140 103.629 117.589 1.00 127.70 141 GLY A C 1
ATOM 670 O O . GLY A 1 137 ? 100.947 104.555 118.380 1.00 127.70 141 GLY A O 1
ATOM 671 N N . PRO A 1 138 ? 100.400 102.523 117.607 1.00 127.70 142 PRO A N 1
ATOM 672 C CA . PRO A 1 138 ? 99.452 102.293 118.700 1.00 127.70 142 PRO A CA 1
ATOM 673 C C . PRO A 1 138 ? 100.191 102.234 120.026 1.00 127.70 142 PRO A C 1
ATOM 674 O O . PRO A 1 138 ? 100.977 101.318 120.270 1.00 127.70 142 PRO A O 1
ATOM 678 N N . ALA A 1 139 ? 99.947 103.225 120.874 1.00 128.68 143 ALA A N 1
ATOM 679 C CA . ALA A 1 139 ? 100.591 103.254 122.175 1.00 128.68 143 ALA A CA 1
ATOM 680 C C . ALA A 1 139 ? 100.102 102.093 123.030 1.00 128.68 143 ALA A C 1
ATOM 681 O O . ALA A 1 139 ? 98.947 101.670 122.948 1.00 128.68 143 ALA A O 1
ATOM 683 N N . GLU A 1 140 ? 101.002 101.570 123.857 1.00 140.49 144 GLU A N 1
ATOM 684 C CA . GLU A 1 140 ? 100.702 100.394 124.657 1.00 140.49 144 GLU A CA 1
ATOM 685 C C . GLU A 1 140 ? 101.122 100.630 126.096 1.00 140.49 144 GLU A C 1
ATOM 686 O O . GLU A 1 140 ? 102.085 101.349 126.369 1.00 140.49 144 GLU A O 1
ATOM 692 N N . SER A 1 141 ? 100.387 100.011 127.014 1.00 150.77 145 SER A N 1
ATOM 693 C CA . SER A 1 141 ? 100.667 100.100 128.437 1.00 150.77 145 SER A CA 1
ATOM 694 C C . SER A 1 141 ? 100.648 98.706 129.039 1.00 150.77 145 SER A C 1
ATOM 695 O O . SER A 1 141 ? 99.729 97.922 128.783 1.00 150.77 145 SER A O 1
ATOM 698 N N . VAL A 1 142 ? 101.670 98.401 129.837 1.00 164.84 146 VAL A N 1
ATOM 699 C CA . VAL A 1 142 ? 101.825 97.095 130.458 1.00 164.84 146 VAL A CA 1
ATOM 700 C C . VAL A 1 142 ? 102.109 97.309 131.939 1.00 164.84 146 VAL A C 1
ATOM 701 O O . VAL A 1 142 ? 102.644 98.340 132.347 1.00 164.84 146 VAL A O 1
ATOM 705 N N . CYS A 1 143 ? 101.705 96.339 132.753 1.00 178.82 147 CYS A N 1
ATOM 706 C CA . CYS A 1 143 ? 101.967 96.360 134.185 1.00 178.82 147 CYS A CA 1
ATOM 707 C C . CYS A 1 143 ? 103.158 95.459 134.474 1.00 178.82 147 CYS A C 1
ATOM 708 O O . CYS A 1 143 ? 103.121 94.260 134.177 1.00 178.82 147 CYS A O 1
ATOM 711 N N . LYS A 1 144 ? 104.211 96.035 135.045 1.00 185.02 148 LYS A N 1
ATOM 712 C CA . LYS A 1 144 ? 105.451 95.321 135.309 1.00 185.02 148 LYS A CA 1
ATOM 713 C C . LYS A 1 144 ? 105.829 95.486 136.773 1.00 185.02 148 LYS A C 1
ATOM 714 O O . LYS A 1 144 ? 105.823 96.604 137.298 1.00 185.02 148 LYS A O 1
ATOM 720 N N . MET A 1 145 ? 106.151 94.373 137.428 1.00 200.13 149 MET A N 1
ATOM 721 C CA . MET A 1 145 ? 106.547 94.419 138.829 1.00 200.13 149 MET A CA 1
ATOM 722 C C . MET A 1 145 ? 107.902 95.099 138.977 1.00 200.13 149 MET A C 1
ATOM 723 O O . MET A 1 145 ? 108.835 94.823 138.219 1.00 200.13 149 MET A O 1
ATOM 728 N N . THR A 1 146 ? 108.004 95.994 139.959 1.00 207.29 150 THR A N 1
ATOM 729 C CA . THR A 1 146 ? 109.236 96.722 140.241 1.00 207.29 150 THR A CA 1
ATOM 730 C C . THR A 1 146 ? 109.454 96.750 141.745 1.00 207.29 150 THR A C 1
ATOM 731 O O . THR A 1 146 ? 108.719 97.436 142.463 1.00 207.29 150 THR A O 1
ATOM 735 N N . HIS A 1 147 ? 110.464 96.015 142.213 1.00 210.88 151 HIS A N 1
ATOM 736 C CA . HIS A 1 147 ? 110.828 95.984 143.631 1.00 210.88 151 HIS A CA 1
ATOM 737 C C . HIS A 1 147 ? 109.625 95.634 144.503 1.00 210.88 151 HIS A C 1
ATOM 738 O O . HIS A 1 147 ? 109.394 96.234 145.555 1.00 210.88 151 HIS A O 1
ATOM 745 N N . GLY A 1 148 ? 108.848 94.651 144.055 1.00 205.94 152 GLY A N 1
ATOM 746 C CA . GLY A 1 148 ? 107.654 94.255 144.780 1.00 205.94 152 GLY A CA 1
ATOM 747 C C . GLY A 1 148 ? 106.579 95.315 144.825 1.00 205.94 152 GLY A C 1
ATOM 748 O O . GLY A 1 148 ? 105.871 95.430 145.831 1.00 205.94 152 GLY A O 1
ATOM 749 N N . LYS A 1 149 ? 106.435 96.099 143.757 1.00 202.25 153 LYS A N 1
ATOM 750 C CA . LYS A 1 149 ? 105.407 97.127 143.667 1.00 202.25 153 LYS A CA 1
ATOM 751 C C . LYS A 1 149 ? 104.767 97.077 142.289 1.00 202.25 153 LYS A C 1
ATOM 752 O O . LYS A 1 149 ? 105.466 97.161 141.274 1.00 202.25 153 LYS A O 1
ATOM 758 N N . THR A 1 150 ? 103.446 96.939 142.254 1.00 196.30 154 THR A N 1
ATOM 759 C CA . THR A 1 150 ? 102.734 96.957 140.985 1.00 196.30 154 THR A CA 1
ATOM 760 C C . THR A 1 150 ? 102.634 98.381 140.450 1.00 196.30 154 THR A C 1
ATOM 761 O O . THR A 1 150 ? 102.465 99.339 141.209 1.00 196.30 154 THR A O 1
ATOM 765 N N . ARG A 1 151 ? 102.766 98.518 139.133 1.00 190.02 155 ARG A N 1
ATOM 766 C CA . ARG A 1 151 ? 102.691 99.821 138.491 1.00 190.02 155 ARG A CA 1
ATOM 767 C C . ARG A 1 151 ? 102.403 99.632 137.010 1.00 190.02 155 ARG A C 1
ATOM 768 O O . ARG A 1 151 ? 102.577 98.545 136.455 1.00 190.02 155 ARG A O 1
ATOM 776 N N . TRP A 1 152 ? 101.953 100.712 136.380 1.00 168.95 156 TRP A N 1
ATOM 777 C CA . TRP A 1 152 ? 101.547 100.713 134.983 1.00 168.95 156 TRP A CA 1
ATOM 778 C C . TRP A 1 152 ? 102.516 101.584 134.195 1.00 168.95 156 TRP A C 1
ATOM 779 O O . TRP A 1 152 ? 102.824 102.703 134.616 1.00 168.95 156 TRP A O 1
ATOM 790 N N . THR A 1 153 ? 102.996 101.079 133.061 1.00 168.60 157 THR A N 1
ATOM 791 C CA . THR A 1 153 ? 103.866 101.883 132.212 1.00 168.60 157 THR A CA 1
ATOM 792 C C . THR A 1 153 ? 103.100 103.041 131.585 1.00 168.60 157 THR A C 1
ATOM 793 O O . THR A 1 153 ? 101.997 102.870 131.059 1.00 168.60 157 THR A O 1
ATOM 797 N N . GLN A 1 154 ? 103.701 104.224 131.637 1.00 161.85 158 GLN A N 1
ATOM 798 C CA . GLN A 1 154 ? 103.071 105.402 131.066 1.00 161.85 158 GLN A CA 1
ATOM 799 C C . GLN A 1 154 ? 103.131 105.352 129.542 1.00 161.85 158 GLN A C 1
ATOM 800 O O . GLN A 1 154 ? 104.183 105.056 128.969 1.00 161.85 158 GLN A O 1
ATOM 806 N N . PRO A 1 155 ? 102.029 105.634 128.864 1.00 154.84 159 PRO A N 1
ATOM 807 C CA . PRO A 1 155 ? 102.045 105.688 127.403 1.00 154.84 159 PRO A CA 1
ATOM 808 C C . PRO A 1 155 ? 102.712 106.964 126.913 1.00 154.84 159 PRO A C 1
ATOM 809 O O . PRO A 1 155 ? 102.999 107.885 127.677 1.00 154.84 159 PRO A O 1
ATOM 813 N N . GLN A 1 156 ? 102.963 107.000 125.606 1.00 149.65 160 GLN A N 1
ATOM 814 C CA . GLN A 1 156 ? 103.526 108.171 124.943 1.00 149.65 160 GLN A CA 1
ATOM 815 C C . GLN A 1 156 ? 102.593 108.547 123.794 1.00 149.65 160 GLN A C 1
ATOM 816 O O . GLN A 1 156 ? 102.798 108.138 122.652 1.00 149.65 160 GLN A O 1
ATOM 822 N N . LEU A 1 157 ? 101.566 109.336 124.098 1.00 143.75 161 LEU A N 1
ATOM 823 C CA . LEU A 1 157 ? 100.547 109.676 123.119 1.00 143.75 161 LEU A CA 1
ATOM 824 C C . LEU A 1 157 ? 99.896 111.002 123.472 1.00 143.75 161 LEU A C 1
ATOM 825 O O . LEU A 1 157 ? 99.664 111.304 124.645 1.00 143.75 161 LEU A O 1
ATOM 830 N N . ILE A 1 158 ? 99.608 111.793 122.442 1.00 138.49 162 ILE A N 1
ATOM 831 C CA . ILE A 1 158 ? 98.806 113.003 122.570 1.00 138.49 162 ILE A CA 1
ATOM 832 C C . ILE A 1 158 ? 97.804 113.024 121.424 1.00 138.49 162 ILE A C 1
ATOM 833 O O . ILE A 1 158 ? 98.165 112.745 120.276 1.00 138.49 162 ILE A O 1
ATOM 838 N N . CYS A 1 159 ? 96.547 113.322 121.736 1.00 139.00 163 CYS A N 1
ATOM 839 C CA . CYS A 1 159 ? 95.503 113.469 120.730 1.00 139.00 163 CYS A CA 1
ATOM 840 C C . CYS A 1 159 ? 95.137 114.940 120.607 1.00 139.00 163 CYS A C 1
ATOM 841 O O . CYS A 1 159 ? 94.768 115.576 121.598 1.00 139.00 163 CYS A O 1
ATOM 844 N N . THR A 1 160 ? 95.230 115.473 119.395 1.00 134.53 164 THR A N 1
ATOM 845 C CA . THR A 1 160 ? 95.032 116.892 119.158 1.00 134.53 164 THR A CA 1
ATOM 846 C C . THR A 1 160 ? 93.940 117.100 118.123 1.00 134.53 164 THR A C 1
ATOM 847 O O . THR A 1 160 ? 93.554 116.180 117.399 1.00 134.53 164 THR A O 1
ATOM 851 N N . GLY A 1 161 ? 93.444 118.331 118.066 1.00 133.85 165 GLY A N 1
ATOM 852 C CA . GLY A 1 161 ? 92.399 118.695 117.131 1.00 133.85 165 GLY A CA 1
ATOM 853 C C . GLY A 1 161 ? 92.180 120.192 117.056 1.00 133.85 165 GLY A C 1
ATOM 854 O O . GLY A 1 161 ? 91.476 120.681 116.174 1.00 133.85 165 GLY A O 1
ATOM 855 N N . ASP B 2 1 ? 114.710 108.534 104.332 1.00 123.67 1 ASP C N 1
ATOM 856 C CA . ASP B 2 1 ? 114.269 108.070 103.024 1.00 123.67 1 ASP C CA 1
ATOM 857 C C . ASP B 2 1 ? 114.486 106.571 102.831 1.00 123.67 1 ASP C C 1
ATOM 858 O O . ASP B 2 1 ? 115.200 106.147 101.925 1.00 123.67 1 ASP C O 1
ATOM 863 N N . ILE B 2 2 ? 113.851 105.771 103.687 1.00 113.16 2 ILE C N 1
ATOM 864 C CA . ILE B 2 2 ? 113.964 104.325 103.572 1.00 113.16 2 ILE C CA 1
ATOM 865 C C . ILE B 2 2 ? 113.526 103.896 102.181 1.00 113.16 2 ILE C C 1
ATOM 866 O O . ILE B 2 2 ? 112.509 104.363 101.659 1.00 113.16 2 ILE C O 1
ATOM 871 N N . GLN B 2 3 ? 114.308 103.018 101.561 1.00 111.57 3 GLN C N 1
ATOM 872 C CA . GLN B 2 3 ? 114.119 102.659 100.164 1.00 111.57 3 GLN C CA 1
ATOM 873 C C . GLN B 2 3 ? 113.929 101.156 100.021 1.00 111.57 3 GLN C C 1
ATOM 874 O O . GLN B 2 3 ? 114.671 100.369 100.616 1.00 111.57 3 GLN C O 1
ATOM 880 N N . MET B 2 4 ? 112.939 100.766 99.228 1.00 105.12 4 MET C N 1
ATOM 881 C CA . MET B 2 4 ? 112.585 99.370 99.044 1.00 105.12 4 MET C CA 1
ATOM 882 C C . MET B 2 4 ? 113.385 98.764 97.903 1.00 105.12 4 MET C C 1
ATOM 883 O O . MET B 2 4 ? 113.724 99.440 96.931 1.00 105.12 4 MET C O 1
ATOM 888 N N . THR B 2 5 ? 113.686 97.469 98.029 1.00 105.58 5 THR C N 1
ATOM 889 C CA . THR B 2 5 ? 114.373 96.722 96.985 1.00 105.58 5 THR C CA 1
ATOM 890 C C . THR B 2 5 ? 113.786 95.310 96.912 1.00 105.58 5 THR C C 1
ATOM 891 O O . THR B 2 5 ? 114.248 94.378 97.560 1.00 105.58 5 THR C O 1
ATOM 895 N N . GLN B 2 6 ? 112.753 95.138 96.095 1.00 100.42 6 GLN C N 1
ATOM 896 C CA . GLN B 2 6 ? 112.206 93.806 95.891 1.00 100.42 6 GLN C CA 1
ATOM 897 C C . GLN B 2 6 ? 113.137 92.978 95.022 1.00 100.42 6 GLN C C 1
ATOM 898 O O . GLN B 2 6 ? 113.975 93.513 94.294 1.00 100.42 6 GLN C O 1
ATOM 904 N N . SER B 2 7 ? 112.989 91.669 95.108 1.00 104.11 7 SER C N 1
ATOM 905 C CA . SER B 2 7 ? 113.721 90.754 94.250 1.00 104.11 7 SER C CA 1
ATOM 906 C C . SER B 2 7 ? 113.028 89.401 94.262 1.00 104.11 7 SER C C 1
ATOM 907 O O . SER B 2 7 ? 112.712 88.879 95.335 1.00 104.11 7 SER C O 1
ATOM 910 N N . PRO B 2 8 ? 112.793 88.787 93.101 1.00 110.60 8 PRO C N 1
ATOM 911 C CA . PRO B 2 8 ? 113.192 89.262 91.778 1.00 110.60 8 PRO C CA 1
ATOM 912 C C . PRO B 2 8 ? 112.220 90.278 91.198 1.00 110.60 8 PRO C C 1
ATOM 913 O O . PRO B 2 8 ? 111.098 90.389 91.684 1.00 110.60 8 PRO C O 1
ATOM 917 N N . ASP B 2 9 ? 112.652 91.008 90.168 1.00 119.79 9 ASP C N 1
ATOM 918 C CA . ASP B 2 9 ? 111.761 91.961 89.516 1.00 119.79 9 ASP C CA 1
ATOM 919 C C . ASP B 2 9 ? 110.576 91.253 88.878 1.00 119.79 9 ASP C C 1
ATOM 920 O O . ASP B 2 9 ? 109.450 91.758 88.910 1.00 119.79 9 ASP C O 1
ATOM 925 N N . SER B 2 10 ? 110.811 90.088 88.286 1.00 117.81 10 SER C N 1
ATOM 926 C CA . SER B 2 10 ? 109.742 89.257 87.760 1.00 117.81 10 SER C CA 1
ATOM 927 C C . SER B 2 10 ? 109.947 87.839 88.263 1.00 117.81 10 SER C C 1
ATOM 928 O O . SER B 2 10 ? 111.070 87.427 88.554 1.00 117.81 10 SER C O 1
ATOM 931 N N . LEU B 2 11 ? 108.853 87.096 88.366 1.00 109.12 11 LEU C N 1
ATOM 932 C CA . LEU B 2 11 ? 108.895 85.765 88.945 1.00 109.12 11 LEU C CA 1
ATOM 933 C C . LEU B 2 11 ? 107.889 84.876 88.236 1.00 109.12 11 LEU C C 1
ATOM 934 O O . LEU B 2 11 ? 106.791 85.321 87.894 1.00 109.12 11 LEU C O 1
ATOM 939 N N . ALA B 2 12 ? 108.270 83.624 88.007 1.00 114.47 12 ALA C N 1
ATOM 940 C CA . ALA B 2 12 ? 107.449 82.672 87.268 1.00 114.47 12 ALA C CA 1
ATOM 941 C C . ALA B 2 12 ? 107.405 81.358 88.033 1.00 114.47 12 ALA C C 1
ATOM 942 O O . ALA B 2 12 ? 108.435 80.698 88.200 1.00 114.47 12 ALA C O 1
ATOM 944 N N . VAL B 2 13 ? 106.214 80.972 88.483 1.00 119.66 13 VAL C N 1
ATOM 945 C CA . VAL B 2 13 ? 106.011 79.747 89.247 1.00 119.66 13 VAL C CA 1
ATOM 946 C C . VAL B 2 13 ? 104.938 78.912 88.569 1.00 119.66 13 VAL C C 1
ATOM 947 O O . VAL B 2 13 ? 104.062 79.446 87.880 1.00 119.66 13 VAL C O 1
ATOM 951 N N . SER B 2 14 ? 105.015 77.599 88.755 1.00 125.94 14 SER C N 1
ATOM 952 C CA . SER B 2 14 ? 103.991 76.719 88.224 1.00 125.94 14 SER C CA 1
ATOM 953 C C . SER B 2 14 ? 102.695 76.899 89.002 1.00 125.94 14 SER C C 1
ATOM 954 O O . SER B 2 14 ? 102.680 77.397 90.129 1.00 125.94 14 SER C O 1
ATOM 957 N N . LEU B 2 15 ? 101.594 76.493 88.382 1.00 124.01 15 LEU C N 1
ATOM 958 C CA . LEU B 2 15 ? 100.298 76.633 89.027 1.00 124.01 15 LEU C CA 1
ATOM 959 C C . LEU B 2 15 ? 100.208 75.712 90.236 1.00 124.01 15 LEU C C 1
ATOM 960 O O . LEU B 2 15 ? 100.625 74.553 90.187 1.00 124.01 15 LEU C O 1
ATOM 965 N N . GLY B 2 16 ? 99.662 76.237 91.328 1.00 126.03 16 GLY C N 1
ATOM 966 C CA . GLY B 2 16 ? 99.522 75.463 92.545 1.00 126.03 16 GLY C CA 1
ATOM 967 C C . GLY B 2 16 ? 100.834 75.057 93.180 1.00 126.03 16 GLY C C 1
ATOM 968 O O . GLY B 2 16 ? 101.009 73.895 93.554 1.00 126.03 16 GLY C O 1
ATOM 969 N N . GLU B 2 17 ? 101.768 75.995 93.304 1.00 126.86 17 GLU C N 1
ATOM 970 C CA . GLU B 2 17 ? 103.049 75.709 93.928 1.00 126.86 17 GLU C CA 1
ATOM 971 C C . GLU B 2 17 ? 103.536 76.965 94.638 1.00 126.86 17 GLU C C 1
ATOM 972 O O . GLU B 2 17 ? 103.121 78.080 94.315 1.00 126.86 17 GLU C O 1
ATOM 978 N N . ARG B 2 18 ? 104.407 76.769 95.622 1.00 121.91 18 ARG C N 1
ATOM 979 C CA . ARG B 2 18 ? 104.815 77.852 96.505 1.00 121.91 18 ARG C CA 1
ATOM 980 C C . ARG B 2 18 ? 105.574 78.935 95.753 1.00 121.91 18 ARG C C 1
ATOM 981 O O . ARG B 2 18 ? 106.438 78.651 94.923 1.00 121.91 18 ARG C O 1
ATOM 989 N N . ALA B 2 19 ? 105.260 80.187 96.070 1.00 105.47 19 ALA C N 1
ATOM 990 C CA . ALA B 2 19 ? 105.957 81.343 95.532 1.00 105.47 19 ALA C CA 1
ATOM 991 C C . ALA B 2 19 ? 106.482 82.174 96.687 1.00 105.47 19 ALA C C 1
ATOM 992 O O . ALA B 2 19 ? 105.954 82.103 97.798 1.00 105.47 19 ALA C O 1
ATOM 994 N N . THR B 2 20 ? 107.528 82.950 96.432 1.00 100.69 20 THR C N 1
ATOM 995 C CA . THR B 2 20 ? 108.174 83.727 97.481 1.00 100.69 20 THR C CA 1
ATOM 996 C C . THR B 2 20 ? 108.656 85.043 96.902 1.00 100.69 20 THR C C 1
ATOM 997 O O . THR B 2 20 ? 109.160 85.078 95.778 1.00 100.69 20 THR C O 1
ATOM 1001 N N . ILE B 2 21 ? 108.494 86.117 97.662 1.00 92.85 21 ILE C N 1
ATOM 1002 C CA . ILE B 2 21 ? 108.991 87.429 97.286 1.00 92.85 21 ILE C CA 1
ATOM 1003 C C . ILE B 2 21 ? 109.741 87.989 98.483 1.00 92.85 21 ILE C C 1
ATOM 1004 O O . ILE B 2 21 ? 109.481 87.624 99.629 1.00 92.85 21 ILE C O 1
ATOM 1009 N N . ASN B 2 22 ? 110.699 88.866 98.217 1.00 94.38 22 ASN C N 1
ATOM 1010 C CA . ASN B 2 22 ? 111.512 89.453 99.269 1.00 94.38 22 ASN C CA 1
ATOM 1011 C C . ASN B 2 22 ? 111.352 90.961 99.270 1.00 94.38 22 ASN C C 1
ATOM 1012 O O . ASN B 2 22 ? 110.761 91.539 98.360 1.00 94.38 22 ASN C O 1
ATOM 1017 N N . CYS B 2 23 ? 111.869 91.590 100.312 1.00 101.44 23 CYS C N 1
ATOM 1018 C CA . CYS B 2 23 ? 111.849 93.033 100.448 1.00 101.44 23 CYS C CA 1
ATOM 1019 C C . CYS B 2 23 ? 113.018 93.445 101.323 1.00 101.44 23 CYS C C 1
ATOM 1020 O O . CYS B 2 23 ? 113.366 92.752 102.279 1.00 101.44 23 CYS C O 1
ATOM 1023 N N . LYS B 2 24 ? 113.631 94.565 100.986 1.00 97.01 24 LYS C N 1
ATOM 1024 C CA . LYS B 2 24 ? 114.773 95.066 101.730 1.00 97.01 24 LYS C CA 1
ATOM 1025 C C . LYS B 2 24 ? 114.564 96.535 102.038 1.00 97.01 24 LYS C C 1
ATOM 1026 O O . LYS B 2 24 ? 114.015 97.276 101.223 1.00 97.01 24 LYS C O 1
ATOM 1032 N N . SER B 2 25 ? 115.009 96.954 103.213 1.00 106.02 25 SER C N 1
ATOM 1033 C CA . SER B 2 25 ? 114.940 98.347 103.614 1.00 106.02 25 SER C CA 1
ATOM 1034 C C . SER B 2 25 ? 116.333 98.813 103.993 1.00 106.02 25 SER C C 1
ATOM 1035 O O . SER B 2 25 ? 117.083 98.074 104.636 1.00 106.02 25 SER C O 1
ATOM 1038 N N . SER B 2 26 ? 116.677 100.035 103.593 1.00 117.48 26 SER C N 1
ATOM 1039 C CA . SER B 2 26 ? 117.965 100.595 103.979 1.00 117.48 26 SER C CA 1
ATOM 1040 C C . SER B 2 26 ? 118.064 100.747 105.490 1.00 117.48 26 SER C C 1
ATOM 1041 O O . SER B 2 26 ? 119.132 100.537 106.076 1.00 117.48 26 SER C O 1
ATOM 1044 N N . GLN B 2 27 ? 116.962 101.110 106.138 1.00 122.06 27 GLN C N 1
ATOM 1045 C CA . GLN B 2 27 ? 116.931 101.325 107.575 1.00 122.06 27 GLN C CA 1
ATOM 1046 C C . GLN B 2 27 ? 115.968 100.343 108.229 1.00 122.06 27 GLN C C 1
ATOM 1047 O O . GLN B 2 27 ? 114.981 99.919 107.622 1.00 122.06 27 GLN C O 1
ATOM 1053 N N . SER B 2 28 ? 116.277 99.970 109.470 1.00 114.87 28 SER C N 1
ATOM 1054 C CA . SER B 2 28 ? 115.420 99.063 110.222 1.00 114.87 28 SER C CA 1
ATOM 1055 C C . SER B 2 28 ? 114.056 99.690 110.462 1.00 114.87 28 SER C C 1
ATOM 1056 O O . SER B 2 28 ? 113.935 100.904 110.635 1.00 114.87 28 SER C O 1
ATOM 1059 N N . VAL B 2 29 ? 113.017 98.849 110.471 1.00 112.85 29 VAL C N 1
ATOM 1060 C CA . VAL B 2 29 ? 111.655 99.343 110.648 1.00 112.85 29 VAL C CA 1
ATOM 1061 C C . VAL B 2 29 ? 111.020 98.878 111.945 1.00 112.85 29 VAL C C 1
ATOM 1062 O O . VAL B 2 29 ? 109.979 99.422 112.343 1.00 112.85 29 VAL C O 1
ATOM 1066 N N . LEU B 2 30 ? 111.603 97.892 112.616 1.00 117.13 30 LEU C N 1
ATOM 1067 C CA . LEU B 2 30 ? 111.021 97.375 113.843 1.00 117.13 30 LEU C CA 1
ATOM 1068 C C . LEU B 2 30 ? 111.056 98.448 114.920 1.00 117.13 30 LEU C C 1
ATOM 1069 O O . LEU B 2 30 ? 112.129 98.898 115.328 1.00 117.13 30 LEU C O 1
ATOM 1074 N N . TYR B 2 31 ? 109.879 98.859 115.377 1.00 120.23 31 TYR C N 1
ATOM 1075 C CA . TYR B 2 31 ? 109.766 99.909 116.377 1.00 120.23 31 TYR C CA 1
ATOM 1076 C C . TYR B 2 31 ? 109.865 99.287 117.762 1.00 120.23 31 TYR C C 1
ATOM 1077 O O . TYR B 2 31 ? 109.172 98.311 118.063 1.00 120.23 31 TYR C O 1
ATOM 1086 N N . SER B 2 32 ? 110.747 99.842 118.593 1.00 123.84 32 SER C N 1
ATOM 1087 C CA . SER B 2 32 ? 111.080 99.196 119.857 1.00 123.84 32 SER C CA 1
ATOM 1088 C C . SER B 2 32 ? 109.875 99.111 120.783 1.00 123.84 32 SER C C 1
ATOM 1089 O O . SER B 2 32 ? 109.651 98.080 121.426 1.00 123.84 32 SER C O 1
ATOM 1092 N N . SER B 2 33 ? 109.091 100.186 120.870 1.00 122.69 33 SER C N 1
ATOM 1093 C CA . SER B 2 33 ? 108.006 100.236 121.845 1.00 122.69 33 SER C CA 1
ATOM 1094 C C . SER B 2 33 ? 106.932 99.198 121.541 1.00 122.69 33 SER C C 1
ATOM 1095 O O . SER B 2 33 ? 106.433 98.520 122.446 1.00 122.69 33 SER C O 1
ATOM 1098 N N . ASN B 2 34 ? 106.565 99.056 120.274 1.00 120.37 34 ASN C N 1
ATOM 1099 C CA . ASN B 2 34 ? 105.499 98.152 119.876 1.00 120.37 34 ASN C CA 1
ATOM 1100 C C . ASN B 2 34 ? 105.985 96.749 119.551 1.00 120.37 34 ASN C C 1
ATOM 1101 O O . ASN B 2 34 ? 105.184 95.812 119.596 1.00 120.37 34 ASN C O 1
ATOM 1106 N N . ASN B 2 35 ? 107.264 96.580 119.219 1.00 121.92 35 ASN C N 1
ATOM 1107 C CA . ASN B 2 35 ? 107.765 95.332 118.645 1.00 121.92 35 ASN C CA 1
ATOM 1108 C C . ASN B 2 35 ? 106.915 94.924 117.447 1.00 121.92 35 ASN C C 1
ATOM 1109 O O . ASN B 2 35 ? 106.559 93.759 117.266 1.00 121.92 35 ASN C O 1
ATOM 1114 N N . LYS B 2 36 ? 106.576 95.916 116.632 1.00 118.38 36 LYS C N 1
ATOM 1115 C CA . LYS B 2 36 ? 105.799 95.730 115.420 1.00 118.38 36 LYS C CA 1
ATOM 1116 C C . LYS B 2 36 ? 106.599 96.248 114.235 1.00 118.38 36 LYS C C 1
ATOM 1117 O O . LYS B 2 36 ? 107.452 97.126 114.384 1.00 118.38 36 LYS C O 1
ATOM 1123 N N . ASN B 2 37 ? 106.330 95.695 113.058 1.00 112.50 37 ASN C N 1
ATOM 1124 C CA . ASN B 2 37 ? 107.063 96.035 111.847 1.00 112.50 37 ASN C CA 1
ATOM 1125 C C . ASN B 2 37 ? 106.139 96.758 110.880 1.00 112.50 37 ASN C C 1
ATOM 1126 O O . ASN B 2 37 ? 105.242 96.144 110.298 1.00 112.50 37 ASN C O 1
ATOM 1131 N N . TYR B 2 38 ? 106.379 98.053 110.693 1.00 107.66 38 TYR C N 1
ATOM 1132 C CA . TYR B 2 38 ? 105.534 98.891 109.847 1.00 107.66 38 TYR C CA 1
ATOM 1133 C C . TYR B 2 38 ? 105.812 98.578 108.381 1.00 107.66 38 TYR C C 1
ATOM 1134 O O . TYR B 2 38 ? 106.473 99.329 107.671 1.00 107.66 38 TYR C O 1
ATOM 1143 N N . LEU B 2 39 ? 105.299 97.446 107.929 1.00 92.17 39 LEU C N 1
ATOM 1144 C CA . LEU B 2 39 ? 105.437 97.067 106.533 1.00 92.17 39 LEU C CA 1
ATOM 1145 C C . LEU B 2 39 ? 104.133 96.491 106.011 1.00 92.17 39 LEU C C 1
ATOM 1146 O O . LEU B 2 39 ? 103.483 95.691 106.686 1.00 92.17 39 LEU C O 1
ATOM 1151 N N . ALA B 2 40 ? 103.760 96.896 104.801 1.00 90.28 40 ALA C N 1
ATOM 1152 C CA . ALA B 2 40 ? 102.509 96.486 104.190 1.00 90.28 40 ALA C CA 1
ATOM 1153 C C . ALA B 2 40 ? 102.760 96.031 102.763 1.00 90.28 40 ALA C C 1
ATOM 1154 O O . ALA B 2 40 ? 103.617 96.585 102.074 1.00 90.28 40 ALA C O 1
ATOM 1156 N N . TRP B 2 41 ? 102.010 95.024 102.323 1.00 90.07 41 TRP C N 1
ATOM 1157 C CA . TRP B 2 41 ? 102.111 94.472 100.977 1.00 90.07 41 TRP C CA 1
ATOM 1158 C C . TRP B 2 41 ? 100.806 94.749 100.252 1.00 90.07 41 TRP C C 1
ATOM 1159 O O . TRP B 2 41 ? 99.732 94.553 100.824 1.00 90.07 41 TRP C O 1
ATOM 1170 N N . TYR B 2 42 ? 100.891 95.184 98.999 1.00 90.85 42 TYR C N 1
ATOM 1171 C CA . TYR B 2 42 ? 99.716 95.506 98.200 1.00 90.85 42 TYR C CA 1
ATOM 1172 C C . TYR B 2 42 ? 99.649 94.622 96.967 1.00 90.85 42 TYR C C 1
ATOM 1173 O O . TYR B 2 42 ? 100.678 94.191 96.449 1.00 90.85 42 TYR C O 1
ATOM 1182 N N . GLN B 2 43 ? 98.439 94.359 96.496 1.00 93.56 43 GLN C N 1
ATOM 1183 C CA . GLN B 2 43 ? 98.227 93.622 95.261 1.00 93.56 43 GLN C CA 1
ATOM 1184 C C . GLN B 2 43 ? 97.467 94.509 94.288 1.00 93.56 43 GLN C C 1
ATOM 1185 O O . GLN B 2 43 ? 96.462 95.118 94.661 1.00 93.56 43 GLN C O 1
ATOM 1191 N N . GLN B 2 44 ? 97.942 94.588 93.048 1.00 101.12 44 GLN C N 1
ATOM 1192 C CA . GLN B 2 44 ? 97.342 95.451 92.036 1.00 101.12 44 GLN C CA 1
ATOM 1193 C C . GLN B 2 44 ? 97.146 94.670 90.748 1.00 101.12 44 GLN C C 1
ATOM 1194 O O . GLN B 2 44 ? 98.061 94.590 89.924 1.00 101.12 44 GLN C O 1
ATOM 1200 N N . LYS B 2 45 ? 95.957 94.115 90.560 1.00 111.41 45 LYS C N 1
ATOM 1201 C CA . LYS B 2 45 ? 95.654 93.456 89.306 1.00 111.41 45 LYS C CA 1
ATOM 1202 C C . LYS B 2 45 ? 95.569 94.497 88.194 1.00 111.41 45 LYS C C 1
ATOM 1203 O O . LYS B 2 45 ? 95.304 95.670 88.455 1.00 111.41 45 LYS C O 1
ATOM 1209 N N . PRO B 2 46 ? 95.819 94.096 86.950 1.00 121.25 46 PRO C N 1
ATOM 1210 C CA . PRO B 2 46 ? 95.950 95.081 85.869 1.00 121.25 46 PRO C CA 1
ATOM 1211 C C . PRO B 2 46 ? 94.718 95.961 85.723 1.00 121.25 46 PRO C C 1
ATOM 1212 O O . PRO B 2 46 ? 93.582 95.489 85.781 1.00 121.25 46 PRO C O 1
ATOM 1216 N N . GLY B 2 47 ? 94.960 97.255 85.523 1.00 123.17 47 GLY C N 1
ATOM 1217 C CA . GLY B 2 47 ? 93.908 98.223 85.282 1.00 123.17 47 GLY C CA 1
ATOM 1218 C C . GLY B 2 47 ? 92.920 98.391 86.417 1.00 123.17 47 GLY C C 1
ATOM 1219 O O . GLY B 2 47 ? 91.733 98.634 86.181 1.00 123.17 47 GLY C O 1
ATOM 1220 N N . GLN B 2 48 ? 93.392 98.267 87.649 1.00 120.44 48 GLN C N 1
ATOM 1221 C CA . GLN B 2 48 ? 92.549 98.436 88.823 1.00 120.44 48 GLN C CA 1
ATOM 1222 C C . GLN B 2 48 ? 93.374 99.114 89.900 1.00 120.44 48 GLN C C 1
ATOM 1223 O O . GLN B 2 48 ? 94.609 99.057 89.877 1.00 120.44 48 GLN C O 1
ATOM 1229 N N . PRO B 2 49 ? 92.725 99.784 90.851 1.00 105.58 49 PRO C N 1
ATOM 1230 C CA . PRO B 2 49 ? 93.466 100.346 91.971 1.00 105.58 49 PRO C CA 1
ATOM 1231 C C . PRO B 2 49 ? 94.042 99.244 92.836 1.00 105.58 49 PRO C C 1
ATOM 1232 O O . PRO B 2 49 ? 93.482 98.136 92.908 1.00 105.58 49 PRO C O 1
ATOM 1236 N N . PRO B 2 50 ? 95.157 99.493 93.510 1.00 100.42 50 PRO C N 1
ATOM 1237 C CA . PRO B 2 50 ? 95.717 98.483 94.410 1.00 100.42 50 PRO C CA 1
ATOM 1238 C C . PRO B 2 50 ? 94.805 98.239 95.600 1.00 100.42 50 PRO C C 1
ATOM 1239 O O . PRO B 2 50 ? 93.963 99.065 95.954 1.00 100.42 50 PRO C O 1
ATOM 1243 N N . LYS B 2 51 ? 94.969 97.070 96.211 1.00 103.55 51 LYS C N 1
ATOM 1244 C CA . LYS B 2 51 ? 94.213 96.708 97.400 1.00 103.55 51 LYS C CA 1
ATOM 1245 C C . LYS B 2 51 ? 95.171 96.209 98.467 1.00 103.55 51 LYS C C 1
ATOM 1246 O O . LYS B 2 51 ? 96.186 95.580 98.164 1.00 103.55 51 LYS C O 1
ATOM 1252 N N . LEU B 2 52 ? 94.848 96.504 99.720 1.00 102.65 52 LEU C N 1
ATOM 1253 C CA . LEU B 2 52 ? 95.710 96.094 100.816 1.00 102.65 52 LEU C CA 1
ATOM 1254 C C . LEU B 2 52 ? 95.650 94.584 100.991 1.00 102.65 52 LEU C C 1
ATOM 1255 O O . LEU B 2 52 ? 94.610 93.954 100.797 1.00 102.65 52 LEU C O 1
ATOM 1260 N N . LEU B 2 53 ? 96.792 94.002 101.345 1.00 100.66 53 LEU C N 1
ATOM 1261 C CA . LEU B 2 53 ? 96.908 92.554 101.434 1.00 100.66 53 LEU C CA 1
ATOM 1262 C C . LEU B 2 53 ? 97.313 92.131 102.838 1.00 100.66 53 LEU C C 1
ATOM 1263 O O . LEU B 2 53 ? 96.663 91.287 103.459 1.00 100.66 53 LEU C O 1
ATOM 1268 N N . ILE B 2 54 ? 98.398 92.713 103.333 1.00 103.05 54 ILE C N 1
ATOM 1269 C CA . ILE B 2 54 ? 98.995 92.356 104.612 1.00 103.05 54 ILE C CA 1
ATOM 1270 C C . ILE B 2 54 ? 99.451 93.636 105.289 1.00 103.05 54 ILE C C 1
ATOM 1271 O O . ILE B 2 54 ? 99.958 94.547 104.630 1.00 103.05 54 ILE C O 1
ATOM 1276 N N . TYR B 2 55 ? 99.262 93.717 106.599 1.00 110.68 55 TYR C N 1
ATOM 1277 C CA . TYR B 2 55 ? 99.739 94.857 107.360 1.00 110.68 55 TYR C CA 1
ATOM 1278 C C . TYR B 2 55 ? 100.383 94.390 108.656 1.00 110.68 55 TYR C C 1
ATOM 1279 O O . TYR B 2 55 ? 100.110 93.302 109.161 1.00 110.68 55 TYR C O 1
ATOM 1288 N N . TRP B 2 56 ? 101.282 95.230 109.155 1.00 111.28 56 TRP C N 1
ATOM 1289 C CA . TRP B 2 56 ? 102.194 94.915 110.257 1.00 111.28 56 TRP C CA 1
ATOM 1290 C C . TRP B 2 56 ? 103.093 93.729 109.911 1.00 111.28 56 TRP C C 1
ATOM 1291 O O . TRP B 2 56 ? 103.620 93.051 110.794 1.00 111.28 56 TRP C O 1
ATOM 1302 N N . ALA B 2 57 ? 103.236 93.464 108.612 1.00 111.88 57 ALA C N 1
ATOM 1303 C CA . ALA B 2 57 ? 104.166 92.489 108.046 1.00 111.88 57 ALA C CA 1
ATOM 1304 C C . ALA B 2 57 ? 103.745 91.045 108.269 1.00 111.88 57 ALA C C 1
ATOM 1305 O O . ALA B 2 57 ? 104.319 90.137 107.663 1.00 111.88 57 ALA C O 1
ATOM 1307 N N . SER B 2 58 ? 102.742 90.811 109.110 1.00 114.03 58 SER C N 1
ATOM 1308 C CA . SER B 2 58 ? 102.239 89.465 109.329 1.00 114.03 58 SER C CA 1
ATOM 1309 C C . SER B 2 58 ? 100.727 89.374 109.409 1.00 114.03 58 SER C C 1
ATOM 1310 O O . SER B 2 58 ? 100.178 88.304 109.131 1.00 114.03 58 SER C O 1
ATOM 1313 N N . THR B 2 59 ? 100.040 90.454 109.768 1.00 111.88 59 THR C N 1
ATOM 1314 C CA . THR B 2 59 ? 98.607 90.397 110.024 1.00 111.88 59 THR C CA 1
ATOM 1315 C C . THR B 2 59 ? 97.861 90.378 108.703 1.00 111.88 59 THR C C 1
ATOM 1316 O O . THR B 2 59 ? 97.756 91.401 108.025 1.00 111.88 59 THR C O 1
ATOM 1320 N N . ARG B 2 60 ? 97.343 89.214 108.342 1.00 120.30 60 ARG C N 1
ATOM 1321 C CA . ARG B 2 60 ? 96.485 89.107 107.178 1.00 120.30 60 ARG C CA 1
ATOM 1322 C C . ARG B 2 60 ? 95.270 90.006 107.352 1.00 120.30 60 ARG C C 1
ATOM 1323 O O . ARG B 2 60 ? 94.717 90.120 108.447 1.00 120.30 60 ARG C O 1
ATOM 1331 N N . GLU B 2 61 ? 94.868 90.665 106.273 1.00 124.55 61 GLU C N 1
ATOM 1332 C CA . GLU B 2 61 ? 93.762 91.602 106.359 1.00 124.55 61 GLU C CA 1
ATOM 1333 C C . GLU B 2 61 ? 92.451 90.894 106.031 1.00 124.55 61 GLU C C 1
ATOM 1334 O O . GLU B 2 61 ? 92.420 89.897 105.308 1.00 124.55 61 GLU C O 1
ATOM 1340 N N . SER B 2 62 ? 91.363 91.421 106.588 1.00 125.63 62 SER C N 1
ATOM 1341 C CA . SER B 2 62 ? 90.067 90.759 106.506 1.00 125.63 62 SER C CA 1
ATOM 1342 C C . SER B 2 62 ? 89.665 90.508 105.059 1.00 125.63 62 SER C C 1
ATOM 1343 O O . SER B 2 62 ? 89.727 91.407 104.218 1.00 125.63 62 SER C O 1
ATOM 1346 N N . GLY B 2 63 ? 89.230 89.285 104.776 1.00 129.31 63 GLY C N 1
ATOM 1347 C CA . GLY B 2 63 ? 88.802 88.919 103.446 1.00 129.31 63 GLY C CA 1
ATOM 1348 C C . GLY B 2 63 ? 89.889 88.388 102.540 1.00 129.31 63 GLY C C 1
ATOM 1349 O O . GLY B 2 63 ? 89.588 87.999 101.405 1.00 129.31 63 GLY C O 1
ATOM 1350 N N . VAL B 2 64 ? 91.136 88.362 102.996 1.00 125.59 64 VAL C N 1
ATOM 1351 C CA . VAL B 2 64 ? 92.242 87.813 102.217 1.00 125.59 64 VAL C CA 1
ATOM 1352 C C . VAL B 2 64 ? 92.326 86.314 102.468 1.00 125.59 64 VAL C C 1
ATOM 1353 O O . VAL B 2 64 ? 92.276 85.881 103.626 1.00 125.59 64 VAL C O 1
ATOM 1357 N N . PRO B 2 65 ? 92.452 85.493 101.428 1.00 124.02 65 PRO C N 1
ATOM 1358 C CA . PRO B 2 65 ? 92.517 84.045 101.637 1.00 124.02 65 PRO C CA 1
ATOM 1359 C C . PRO B 2 65 ? 93.691 83.663 102.520 1.00 124.02 65 PRO C C 1
ATOM 1360 O O . PRO B 2 65 ? 94.693 84.373 102.603 1.00 124.02 65 PRO C O 1
ATOM 1364 N N . ASP B 2 66 ? 93.545 82.527 103.201 1.00 124.15 66 ASP C N 1
ATOM 1365 C CA . ASP B 2 66 ? 94.538 82.107 104.181 1.00 124.15 66 ASP C CA 1
ATOM 1366 C C . ASP B 2 66 ? 95.879 81.764 103.547 1.00 124.15 66 ASP C C 1
ATOM 1367 O O . ASP B 2 66 ? 96.883 81.678 104.261 1.00 124.15 66 ASP C O 1
ATOM 1372 N N . ARG B 2 67 ? 95.924 81.560 102.230 1.00 117.19 67 ARG C N 1
ATOM 1373 C CA . ARG B 2 67 ? 97.168 81.134 101.597 1.00 117.19 67 ARG C CA 1
ATOM 1374 C C . ARG B 2 67 ? 98.233 82.226 101.654 1.00 117.19 67 ARG C C 1
ATOM 1375 O O . ARG B 2 67 ? 99.410 81.939 101.893 1.00 117.19 67 ARG C O 1
ATOM 1383 N N . PHE B 2 68 ? 97.845 83.483 101.448 1.00 112.72 68 PHE C N 1
ATOM 1384 C CA . PHE B 2 68 ? 98.800 84.575 101.598 1.00 112.72 68 PHE C CA 1
ATOM 1385 C C . PHE B 2 68 ? 99.271 84.649 103.040 1.00 112.72 68 PHE C C 1
ATOM 1386 O O . PHE B 2 68 ? 98.469 84.551 103.970 1.00 112.72 68 PHE C O 1
ATOM 1394 N N . SER B 2 69 ? 100.574 84.823 103.232 1.00 110.03 69 SER C N 1
ATOM 1395 C CA . SER B 2 69 ? 101.142 84.831 104.572 1.00 110.03 69 SER C CA 1
ATOM 1396 C C . SER B 2 69 ? 102.476 85.554 104.558 1.00 110.03 69 SER C C 1
ATOM 1397 O O . SER B 2 69 ? 103.445 85.057 1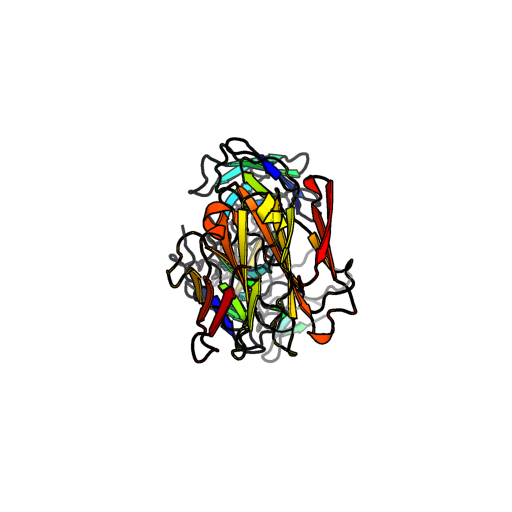03.980 1.00 110.03 69 SER C O 1
ATOM 1400 N N . GLY B 2 70 ? 102.530 86.708 105.208 1.00 107.63 70 GLY C N 1
ATOM 1401 C CA . GLY B 2 70 ? 103.785 87.399 105.364 1.00 107.63 70 GLY C CA 1
ATOM 1402 C C . GLY B 2 70 ? 104.657 86.748 106.411 1.00 107.63 70 GLY C C 1
ATOM 1403 O O . GLY B 2 70 ? 104.242 85.833 107.118 1.00 107.63 70 GLY C O 1
ATOM 1404 N N . SER B 2 71 ? 105.892 87.227 106.504 1.00 105.12 71 SER C N 1
ATOM 1405 C CA . SER B 2 71 ? 106.843 86.696 107.470 1.00 105.12 71 SER C CA 1
ATOM 1406 C C . SER B 2 71 ? 108.024 87.643 107.567 1.00 105.12 71 SER C C 1
ATOM 1407 O O . SER B 2 71 ? 108.013 88.741 107.012 1.00 105.12 71 SER C O 1
ATOM 1410 N N . GLY B 2 72 ? 109.040 87.207 108.292 1.00 104.60 72 GLY C N 1
ATOM 1411 C CA . GLY B 2 72 ? 110.254 87.978 108.415 1.00 104.60 72 GLY C CA 1
ATOM 1412 C C . GLY B 2 72 ? 110.085 89.178 109.327 1.00 104.60 72 GLY C C 1
ATOM 1413 O O . GLY B 2 72 ? 108.986 89.540 109.736 1.00 104.60 72 GLY C O 1
ATOM 1414 N N . SER B 2 73 ? 111.211 89.805 109.642 1.00 110.46 73 SER C N 1
ATO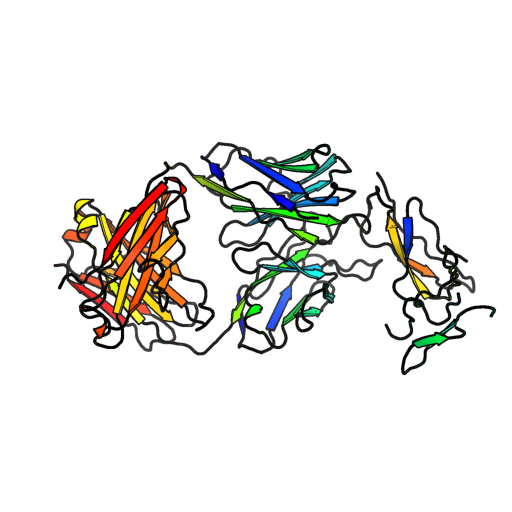M 1415 C CA . SER B 2 73 ? 111.219 90.973 110.508 1.00 110.46 73 SER C CA 1
ATOM 1416 C C . SER B 2 73 ? 112.514 91.729 110.272 1.00 110.46 73 SER C C 1
ATOM 1417 O O . SER B 2 73 ? 113.411 91.257 109.571 1.00 110.46 73 SER C O 1
ATOM 1420 N N . GLY B 2 74 ? 112.608 92.908 110.873 1.00 110.65 74 GLY C N 1
ATOM 1421 C CA . GLY B 2 74 ? 113.796 93.716 110.705 1.00 110.65 74 GLY C CA 1
ATOM 1422 C C . GLY B 2 74 ? 113.875 94.346 109.331 1.00 110.65 74 GLY C C 1
ATOM 1423 O O . GLY B 2 74 ? 113.159 95.307 109.047 1.00 110.65 74 GLY C O 1
ATOM 1424 N N . THR B 2 75 ? 114.760 93.832 108.475 1.00 111.00 75 THR C N 1
ATOM 1425 C CA . THR B 2 75 ? 114.932 94.346 107.121 1.00 111.00 75 THR C CA 1
ATOM 1426 C C . THR B 2 75 ? 115.010 93.226 106.090 1.00 111.00 75 THR C C 1
ATOM 1427 O O . THR B 2 75 ? 115.576 93.412 105.015 1.00 111.00 75 THR C O 1
ATOM 1431 N N . ASP B 2 76 ? 114.449 92.063 106.389 1.00 107.88 76 ASP C N 1
ATOM 1432 C CA . ASP B 2 76 ? 114.560 90.913 105.501 1.00 107.88 76 ASP C CA 1
ATOM 1433 C C . ASP B 2 76 ? 113.182 90.288 105.305 1.00 107.88 76 ASP C C 1
ATOM 1434 O O . ASP B 2 76 ? 112.987 89.083 105.421 1.00 107.88 76 ASP C O 1
ATOM 1439 N N . PHE B 2 77 ? 112.198 91.117 104.990 1.00 100.67 77 PHE C N 1
ATOM 1440 C CA . PHE B 2 77 ? 110.819 90.660 104.955 1.00 100.67 77 PHE C CA 1
ATOM 1441 C C . PHE B 2 77 ? 110.589 89.684 103.814 1.00 100.67 77 PHE C C 1
ATOM 1442 O O . PHE B 2 77 ? 111.474 89.427 102.999 1.00 100.67 77 PHE C O 1
ATOM 1450 N N . THR B 2 78 ? 109.390 89.112 103.781 1.00 95.83 78 THR C N 1
ATOM 1451 C CA . THR B 2 78 ? 109.027 88.169 102.738 1.00 95.83 78 THR C CA 1
ATOM 1452 C C . THR B 2 78 ? 107.519 88.005 102.675 1.00 95.83 78 THR C C 1
ATOM 1453 O O . THR B 2 78 ? 106.797 88.353 103.610 1.00 95.83 78 THR C O 1
ATOM 1457 N N . LEU B 2 79 ? 107.058 87.479 101.549 1.00 92.55 79 LEU C N 1
ATOM 1458 C CA . LEU B 2 79 ? 105.666 87.125 101.326 1.00 92.55 79 LEU C CA 1
ATOM 1459 C C . LEU B 2 79 ? 105.648 85.745 100.698 1.00 92.55 79 LEU C C 1
ATOM 1460 O O . LEU B 2 79 ? 106.599 85.368 100.011 1.00 92.55 79 LEU C O 1
ATOM 1465 N N . THR B 2 80 ? 104.588 84.987 100.942 1.00 102.20 80 THR C N 1
ATOM 1466 C CA . 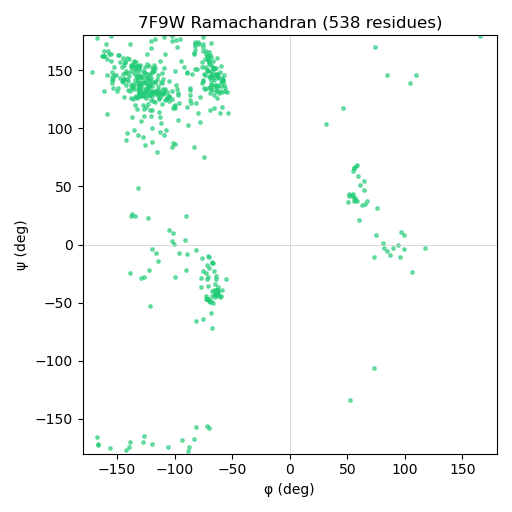THR B 2 80 ? 104.471 83.633 100.421 1.00 102.20 80 THR C CA 1
ATOM 1467 C C . THR B 2 80 ? 103.062 83.419 99.904 1.00 102.20 80 THR C C 1
ATOM 1468 O O . THR B 2 80 ? 102.094 83.806 100.563 1.00 102.20 80 THR C O 1
ATOM 1472 N N . ILE B 2 81 ? 102.945 82.806 98.737 1.00 110.96 81 ILE C N 1
ATOM 1473 C CA . ILE B 2 81 ? 101.655 82.437 98.171 1.00 110.96 81 ILE C CA 1
ATOM 1474 C C . ILE B 2 81 ? 101.667 80.923 98.017 1.00 110.96 81 ILE C C 1
ATOM 1475 O O . ILE B 2 81 ? 102.039 80.398 96.966 1.00 110.96 81 ILE C O 1
ATOM 1480 N N . SER B 2 82 ? 101.259 80.211 99.059 1.00 121.08 82 SER C N 1
ATOM 1481 C CA . SER B 2 82 ? 101.222 78.761 98.975 1.00 121.08 82 SER C CA 1
ATOM 1482 C C . SER B 2 82 ? 100.039 78.313 98.127 1.00 121.08 82 SER C C 1
ATOM 1483 O O . SER B 2 82 ? 98.919 78.809 98.273 1.00 121.08 82 SER C O 1
ATOM 1486 N N . SER B 2 83 ? 100.303 77.371 97.226 1.00 125.24 83 SER C N 1
ATOM 1487 C CA . SER B 2 83 ? 99.298 76.846 96.306 1.00 125.24 83 SER C CA 1
ATOM 1488 C C . SER B 2 83 ? 98.684 77.971 95.471 1.00 125.24 83 SER C C 1
ATOM 1489 O O . SER B 2 83 ? 97.514 78.325 95.609 1.00 125.24 83 SER C O 1
ATOM 1492 N N . LEU B 2 84 ? 99.514 78.541 94.602 1.00 125.00 84 LEU C N 1
ATOM 1493 C CA . LEU B 2 84 ? 99.080 79.653 93.768 1.00 125.00 84 LEU C CA 1
ATOM 1494 C C . LEU B 2 84 ? 97.973 79.225 92.811 1.00 125.00 84 LEU C C 1
ATOM 1495 O O . LEU B 2 84 ? 98.052 78.171 92.177 1.00 125.00 84 LEU C O 1
ATOM 1500 N N . GLN B 2 85 ? 96.944 80.057 92.697 1.00 127.07 85 GLN C N 1
ATOM 1501 C CA . GLN B 2 85 ? 95.847 79.833 91.765 1.00 127.07 85 GLN C CA 1
ATOM 1502 C C . GLN B 2 85 ? 95.794 80.955 90.735 1.00 127.07 85 GLN C C 1
ATOM 1503 O O . GLN B 2 85 ? 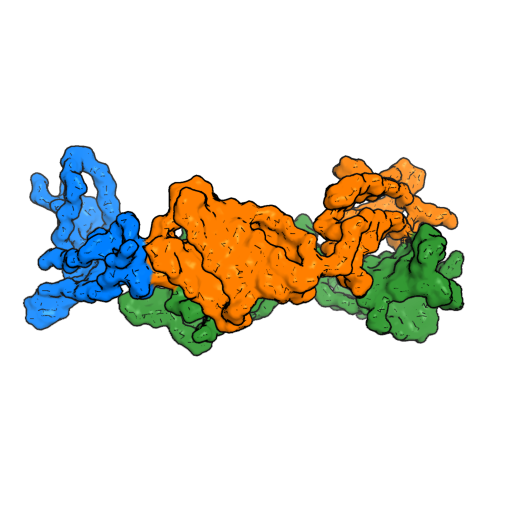96.553 81.923 90.794 1.00 127.07 85 GLN C O 1
ATOM 1509 N N . ALA B 2 86 ? 94.864 80.812 89.788 1.00 127.26 86 ALA C N 1
ATOM 1510 C CA . ALA B 2 86 ? 94.830 81.695 88.626 1.00 127.26 86 ALA C CA 1
ATOM 1511 C C . ALA B 2 86 ? 94.501 83.129 89.014 1.00 127.26 86 ALA C C 1
ATOM 1512 O O . ALA B 2 86 ? 94.814 84.067 88.272 1.00 127.26 86 ALA C O 1
ATOM 1514 N N . GLU B 2 87 ? 93.859 83.323 90.165 1.00 131.53 87 GLU C N 1
ATOM 1515 C CA . GLU B 2 87 ? 93.464 84.669 90.562 1.00 131.53 87 GLU C CA 1
ATOM 1516 C C . GLU B 2 87 ? 94.616 85.431 91.202 1.00 131.53 87 GLU C C 1
ATOM 1517 O O . GLU B 2 87 ? 94.469 86.613 91.527 1.00 131.53 87 GLU C O 1
ATOM 1523 N N . ASP B 2 88 ? 95.760 84.777 91.405 1.00 122.12 88 ASP C N 1
ATOM 1524 C CA . ASP B 2 88 ? 96.845 85.413 92.144 1.00 122.12 88 ASP C CA 1
ATOM 1525 C C . ASP B 2 88 ? 97.777 86.208 91.239 1.00 122.12 88 ASP C C 1
ATOM 1526 O O . ASP B 2 88 ? 98.651 86.926 91.736 1.00 122.12 88 ASP C O 1
ATOM 1531 N N . VAL B 2 89 ? 97.612 86.105 89.920 1.00 116.93 89 VAL C N 1
ATOM 1532 C CA . VAL B 2 89 ? 98.515 86.798 89.008 1.00 116.93 89 VAL C CA 1
ATOM 1533 C C . VAL B 2 89 ? 98.295 88.300 89.104 1.00 116.93 89 VAL C C 1
ATOM 1534 O O . VAL B 2 89 ? 97.220 88.813 88.778 1.00 116.93 89 VAL C O 1
ATOM 1538 N N . ALA B 2 90 ? 99.322 89.011 89.556 1.00 103.71 90 ALA C N 1
ATOM 1539 C CA . ALA B 2 90 ? 99.225 90.445 89.780 1.00 103.71 90 ALA C CA 1
ATOM 1540 C C . ALA B 2 90 ? 100.609 91.033 89.982 1.00 103.71 90 ALA C C 1
ATOM 1541 O O . ALA B 2 90 ? 101.610 90.387 89.667 1.00 103.71 90 ALA C O 1
ATOM 1543 N N . VAL B 2 91 ? 100.684 92.263 90.479 1.00 94.32 91 VAL C N 1
ATOM 1544 C CA . VAL B 2 91 ? 101.947 92.885 90.852 1.00 94.32 91 VAL C CA 1
ATOM 1545 C C . VAL B 2 91 ? 101.873 93.264 92.322 1.00 94.32 91 VAL C C 1
ATOM 1546 O O . VAL B 2 91 ? 100.921 93.926 92.746 1.00 94.32 91 VAL C O 1
ATOM 1550 N N . TYR B 2 92 ? 102.871 92.850 93.093 1.00 92.90 92 TYR C N 1
ATOM 1551 C CA . TYR B 2 92 ? 102.873 93.029 94.538 1.00 92.90 92 TYR C CA 1
ATOM 1552 C C . TYR B 2 92 ? 103.969 94.004 94.939 1.00 92.90 92 TYR C C 1
ATOM 1553 O O . TYR B 2 92 ? 105.124 93.844 94.535 1.00 92.90 92 TYR C O 1
ATOM 1562 N N . TYR B 2 93 ? 103.612 94.997 95.746 1.00 91.31 93 TYR C N 1
ATOM 1563 C CA . TYR B 2 93 ? 104.523 96.060 96.138 1.00 91.31 93 TYR C CA 1
ATOM 1564 C C . TYR B 2 93 ? 104.704 96.062 97.646 1.00 91.31 93 TYR C C 1
ATOM 1565 O O . TYR B 2 93 ? 103.788 95.704 98.388 1.00 91.31 93 TYR C O 1
ATOM 1574 N N . CYS B 2 94 ? 105.890 96.459 98.093 1.00 93.35 94 CYS C N 1
ATOM 1575 C CA . CYS B 2 94 ? 106.094 96.760 99.497 1.00 93.35 94 CYS C CA 1
ATOM 1576 C C . CYS B 2 94 ? 105.551 98.147 99.805 1.00 93.35 94 CYS C C 1
ATOM 1577 O O . CYS B 2 94 ? 105.113 98.881 98.919 1.00 93.35 94 CYS C O 1
ATOM 1580 N N . GLN B 2 95 ? 105.570 98.505 101.084 1.00 94.94 95 GLN C N 1
ATOM 1581 C CA . GLN B 2 95 ? 105.433 99.898 101.468 1.00 94.94 95 GLN C CA 1
ATOM 1582 C C . GLN B 2 95 ? 106.127 100.099 102.795 1.00 94.94 95 GLN C C 1
ATOM 1583 O O . GLN B 2 95 ? 106.136 99.212 103.644 1.00 94.94 95 GLN C O 1
ATOM 1589 N N . GLN B 2 96 ? 106.704 101.274 102.962 1.00 108.13 96 GLN C N 1
ATOM 1590 C CA . GLN B 2 96 ? 107.459 101.621 104.153 1.00 108.13 96 GLN C CA 1
ATOM 1591 C C . GLN B 2 96 ? 106.743 102.743 104.886 1.00 108.13 96 GLN C C 1
ATOM 1592 O O . GLN B 2 96 ? 107.153 103.902 104.804 1.00 108.13 96 GLN C O 1
ATOM 1598 N N . TYR B 2 97 ? 105.705 102.400 105.647 1.00 107.23 97 TYR C N 1
ATOM 1599 C CA . TYR B 2 97 ? 105.023 103.473 106.347 1.00 107.23 97 TYR C CA 1
ATOM 1600 C C . TYR B 2 97 ? 105.613 103.730 107.719 1.00 107.23 97 TYR C C 1
ATOM 1601 O O . TYR B 2 97 ? 104.922 104.273 108.582 1.00 107.23 97 TYR C O 1
ATOM 1610 N N . TYR B 2 98 ? 106.878 103.375 107.929 1.00 112.60 98 TYR C N 1
ATOM 1611 C CA . TYR B 2 98 ? 107.550 103.722 109.173 1.00 112.60 98 TYR C CA 1
ATOM 1612 C C . TYR B 2 98 ? 107.660 105.232 109.336 1.00 112.60 98 TYR C C 1
ATOM 1613 O O . TYR B 2 98 ? 107.477 105.758 110.438 1.00 112.60 98 TYR C O 1
ATOM 1622 N N . SER B 2 99 ? 107.967 105.945 108.255 1.00 113.06 99 SER C N 1
ATOM 1623 C CA . SER B 2 99 ? 108.101 107.393 108.307 1.00 113.06 99 SER C CA 1
ATOM 1624 C C . SER B 2 99 ? 107.928 107.965 106.910 1.00 113.06 99 SER C C 1
ATOM 1625 O O . SER B 2 99 ? 108.091 107.268 105.907 1.00 113.06 99 SER C O 1
ATOM 1628 N N . THR B 2 100 ? 107.609 109.257 106.854 1.00 105.93 100 THR C N 1
ATOM 1629 C CA . THR B 2 100 ? 107.412 109.948 105.591 1.00 105.93 100 THR C CA 1
ATOM 1630 C C . THR B 2 100 ? 108.748 110.418 105.043 1.00 105.93 100 THR C C 1
ATOM 1631 O O . THR B 2 100 ? 109.639 110.767 105.829 1.00 105.93 100 THR C O 1
ATOM 1635 N N . PRO B 2 101 ? 108.935 110.457 103.715 1.00 102.22 101 PRO C N 1
ATOM 1636 C CA . PRO B 2 101 ? 107.978 110.045 102.685 1.00 102.22 101 PRO C CA 1
ATOM 1637 C C . PRO B 2 101 ? 107.871 108.540 102.554 1.00 102.22 101 PRO C C 1
ATOM 1638 O O . PRO B 2 101 ? 108.880 107.851 102.634 1.00 102.22 101 PRO C O 1
ATOM 1642 N N . TYR B 2 102 ? 106.662 108.038 102.345 1.00 99.96 102 TYR C N 1
ATOM 1643 C CA . TYR B 2 102 ? 106.491 106.611 102.136 1.00 99.96 102 TYR C CA 1
ATOM 1644 C C . TYR B 2 102 ? 107.166 106.212 100.837 1.00 99.96 102 TYR C C 1
ATOM 1645 O O . TYR B 2 102 ? 107.163 106.967 99.865 1.00 99.96 102 TYR C O 1
ATOM 1654 N N . THR B 2 103 ? 107.758 105.026 100.820 1.00 100.14 103 THR C N 1
ATOM 1655 C CA . THR B 2 103 ? 108.454 104.536 99.642 1.00 100.14 103 THR C CA 1
ATOM 1656 C C . THR B 2 103 ? 107.938 103.157 99.281 1.00 100.14 103 THR C C 1
ATOM 1657 O O . THR B 2 103 ? 107.921 102.258 100.123 1.00 100.14 103 THR C O 1
ATOM 1661 N N . PHE B 2 104 ? 107.537 102.992 98.034 1.00 93.61 104 PHE C N 1
ATOM 1662 C CA . PHE B 2 104 ? 107.103 101.709 97.518 1.00 93.61 104 PHE C CA 1
ATOM 1663 C C . PHE B 2 104 ? 108.302 100.950 96.975 1.00 93.61 104 PHE C C 1
ATOM 1664 O O . PHE B 2 104 ? 109.442 101.407 97.053 1.00 93.61 104 PHE C O 1
ATOM 1672 N N . GLY B 2 105 ? 108.033 99.777 96.431 1.00 100.13 105 GLY C N 1
ATOM 1673 C CA . GLY B 2 105 ? 109.079 98.988 95.823 1.00 100.13 105 GLY C CA 1
ATOM 1674 C C . GLY B 2 105 ? 109.069 99.070 94.315 1.00 100.13 105 GLY C C 1
ATOM 1675 O O . GLY B 2 105 ? 108.242 99.737 93.700 1.00 100.13 105 GLY C O 1
ATOM 1676 N N . GLN B 2 106 ? 110.026 98.371 93.708 1.00 100.16 106 GLN C N 1
ATOM 1677 C CA . GLN B 2 106 ? 110.054 98.280 92.256 1.00 100.16 106 GLN C CA 1
ATOM 1678 C C . GLN B 2 106 ? 108.826 97.558 91.734 1.00 100.16 106 GLN C C 1
ATOM 1679 O O . GLN B 2 106 ? 108.259 97.941 90.706 1.00 100.16 106 GLN C O 1
ATOM 1685 N N . GLY B 2 107 ? 108.408 96.515 92.419 1.00 96.40 107 GLY C N 1
ATOM 1686 C CA . GLY B 2 107 ? 107.254 95.763 91.987 1.00 96.40 107 GLY C CA 1
ATOM 1687 C C . GLY B 2 107 ? 107.655 94.448 91.351 1.00 96.40 107 GLY C C 1
ATOM 1688 O O . GLY B 2 107 ? 108.617 94.365 90.578 1.00 96.40 107 GLY C O 1
ATOM 1689 N N . THR B 2 108 ? 106.904 93.406 91.673 1.00 99.83 108 THR C N 1
ATOM 1690 C CA . THR B 2 108 ? 107.184 92.061 91.206 1.00 99.83 108 THR C CA 1
ATOM 1691 C C . THR B 2 108 ? 105.975 91.549 90.448 1.00 99.83 108 THR C C 1
ATOM 1692 O O . THR B 2 108 ? 104.844 91.672 90.920 1.00 99.83 108 THR C O 1
ATOM 1696 N N . LYS B 2 109 ? 106.212 90.982 89.270 1.00 104.59 109 LYS C N 1
ATOM 1697 C CA . LYS B 2 109 ? 105.133 90.535 88.393 1.00 104.59 109 LYS C CA 1
ATOM 1698 C C . LYS B 2 109 ? 104.998 89.020 88.500 1.00 104.59 109 LYS C C 1
ATOM 1699 O O . LYS B 2 109 ? 105.525 88.263 87.689 1.00 104.59 109 LYS C O 1
ATOM 1705 N N . VAL B 2 110 ? 104.264 88.576 89.519 1.00 100.79 110 VAL C N 1
ATOM 1706 C CA . VAL B 2 110 ? 104.047 87.148 89.687 1.00 100.79 110 VAL C CA 1
ATOM 1707 C C . VAL B 2 110 ? 103.276 86.626 88.490 1.00 100.79 110 VAL C C 1
ATOM 1708 O O . VAL B 2 110 ? 102.210 87.143 88.141 1.00 100.79 110 VAL C O 1
ATOM 1712 N N . GLU B 2 111 ? 103.819 85.602 87.848 1.00 118.69 111 GLU C N 1
ATOM 1713 C CA . GLU B 2 111 ? 103.358 85.192 86.534 1.00 118.69 111 GLU C CA 1
ATOM 1714 C C . GLU B 2 111 ? 103.443 83.677 86.446 1.00 118.69 111 GLU C C 1
ATOM 1715 O O . GLU B 2 111 ? 104.498 83.102 86.714 1.00 118.69 111 GLU C O 1
ATOM 1721 N N . ILE B 2 112 ? 102.341 83.026 86.069 1.00 122.81 112 ILE C N 1
ATOM 1722 C CA . ILE B 2 112 ? 102.327 81.568 86.056 1.00 122.81 112 ILE C CA 1
ATOM 1723 C C . ILE B 2 112 ? 103.236 81.047 84.952 1.00 122.81 112 ILE C C 1
ATOM 1724 O O . ILE B 2 112 ? 103.353 81.650 83.879 1.00 122.81 112 ILE C O 1
ATOM 1729 N N . LYS B 2 113 ? 103.888 79.919 85.211 1.00 124.59 113 LYS C N 1
ATOM 1730 C CA . LYS B 2 113 ? 104.831 79.334 84.271 1.00 124.59 113 LYS C CA 1
ATOM 1731 C C . LYS B 2 113 ? 104.330 77.983 83.782 1.00 124.59 113 LYS C C 1
ATOM 1732 O O . LYS B 2 113 ? 103.751 77.204 84.542 1.00 124.59 113 LYS C O 1
ATOM 1738 N N . ARG B 2 114 ? 104.573 77.709 82.501 1.00 131.42 114 ARG C N 1
ATOM 1739 C CA . ARG B 2 114 ? 104.147 76.473 81.862 1.00 131.42 114 ARG C CA 1
ATOM 1740 C C . ARG B 2 114 ? 105.252 75.989 80.933 1.00 131.42 114 ARG C C 1
ATOM 1741 O O . ARG B 2 114 ? 106.353 76.547 80.895 1.00 131.42 114 ARG C O 1
ATOM 1749 N N . THR B 2 115 ? 104.952 74.931 80.183 1.00 138.56 115 THR C N 1
ATOM 1750 C CA . THR B 2 115 ? 105.910 74.384 79.234 1.00 138.56 115 THR C CA 1
ATOM 1751 C C . THR B 2 115 ? 106.046 75.298 78.023 1.00 138.56 115 THR C C 1
ATOM 1752 O O . THR B 2 115 ? 105.121 76.028 77.660 1.00 138.56 115 THR C O 1
ATOM 1756 N N . VAL B 2 116 ? 107.217 75.242 77.385 1.00 145.78 116 VAL C N 1
ATOM 1757 C CA . VAL B 2 116 ? 107.489 76.123 76.257 1.00 145.78 116 VAL C CA 1
ATOM 1758 C C . VAL B 2 116 ? 106.665 75.706 75.048 1.00 145.78 116 VAL C C 1
ATOM 1759 O O . VAL B 2 116 ? 106.348 74.525 74.860 1.00 145.78 116 VAL C O 1
ATOM 1763 N N . ALA B 2 117 ? 106.309 76.687 74.221 1.00 143.12 117 ALA C N 1
ATOM 1764 C CA . ALA B 2 117 ? 105.552 76.461 72.999 1.00 143.12 117 ALA C CA 1
ATOM 1765 C C . ALA B 2 117 ? 106.187 77.240 71.859 1.00 143.12 117 ALA C C 1
ATOM 1766 O O . ALA B 2 117 ? 106.642 78.371 72.046 1.00 143.12 117 ALA C O 1
ATOM 1768 N N . ALA B 2 118 ? 106.209 76.637 70.684 1.00 144.87 118 ALA C N 1
ATOM 1769 C CA . ALA B 2 118 ? 106.861 77.261 69.544 1.00 144.87 118 ALA C CA 1
ATOM 1770 C C . ALA B 2 118 ? 105.971 78.349 68.947 1.00 144.87 118 ALA C C 1
ATOM 1771 O O . ALA B 2 118 ? 104.805 78.097 68.634 1.00 144.87 118 ALA C O 1
ATOM 1773 N N . PRO B 2 119 ? 106.494 79.560 68.783 1.00 142.73 119 PRO C N 1
ATOM 1774 C CA . PRO B 2 119 ? 105.697 80.635 68.185 1.00 142.73 119 PRO C CA 1
ATOM 1775 C C . PRO B 2 119 ? 105.363 80.362 66.729 1.00 142.73 119 PRO C C 1
ATOM 1776 O O . PRO B 2 119 ? 106.104 79.690 66.009 1.00 142.73 119 PRO C O 1
ATOM 1780 N N . SER B 2 120 ? 104.227 80.900 66.302 1.00 144.07 120 SER C N 1
ATOM 1781 C CA . SER B 2 120 ? 103.811 80.863 64.908 1.00 144.07 120 SER C CA 1
ATOM 1782 C C . SER B 2 120 ? 104.133 82.203 64.261 1.00 144.07 120 SER C C 1
ATOM 1783 O O . SER B 2 120 ? 104.124 83.238 64.931 1.00 144.07 120 SER C O 1
ATOM 1786 N N . VAL B 2 121 ? 104.431 82.184 62.964 1.00 145.00 121 VAL C N 1
ATOM 1787 C CA . VAL B 2 121 ? 104.900 83.367 62.251 1.00 145.00 121 VAL C CA 1
ATOM 1788 C C . VAL B 2 121 ? 103.982 83.635 61.066 1.00 145.00 121 VAL C C 1
ATOM 1789 O O . VAL B 2 121 ? 103.636 82.711 60.322 1.00 145.00 121 VAL C O 1
ATOM 1793 N N . PHE B 2 122 ? 103.587 84.896 60.895 1.00 149.51 122 PHE C N 1
ATOM 1794 C CA . PHE B 2 122 ? 102.791 85.321 59.754 1.00 149.51 122 PHE C CA 1
ATOM 1795 C C . PHE B 2 122 ? 103.241 86.706 59.317 1.00 149.51 122 PHE C C 1
ATOM 1796 O O . PHE B 2 122 ? 103.652 87.520 60.147 1.00 149.51 122 PHE C O 1
ATOM 1804 N N . ILE B 2 123 ? 103.150 86.973 58.016 1.00 154.87 123 ILE C N 1
ATOM 1805 C CA . ILE B 2 123 ? 103.576 88.240 57.432 1.00 154.87 123 ILE C CA 1
ATOM 1806 C C . ILE B 2 123 ? 102.461 88.762 56.534 1.00 154.87 123 ILE C C 1
ATOM 1807 O O . ILE B 2 123 ? 101.824 87.988 55.812 1.00 154.87 123 ILE C O 1
ATOM 1812 N N . PHE B 2 124 ? 102.217 90.071 56.594 1.00 158.08 124 PHE C N 1
ATOM 1813 C CA . PHE B 2 124 ? 101.140 90.697 55.839 1.00 158.08 124 PHE C CA 1
ATOM 1814 C C . PHE B 2 124 ? 101.695 91.793 54.945 1.00 158.08 124 PHE C C 1
ATOM 1815 O O . PHE B 2 124 ? 102.301 92.749 55.451 1.00 158.08 124 PHE C O 1
ATOM 1823 N N . PRO B 2 125 ? 101.508 91.711 53.632 1.00 163.04 125 PRO C N 1
ATOM 1824 C CA . PRO B 2 125 ? 101.960 92.782 52.743 1.00 163.04 125 PRO C CA 1
ATOM 1825 C C . PRO B 2 125 ? 101.119 94.029 52.934 1.00 163.04 125 PRO C C 1
ATOM 1826 O O . PRO B 2 125 ? 99.975 93.948 53.405 1.00 163.04 125 PRO C O 1
ATOM 1830 N N . PRO B 2 126 ? 101.649 95.200 52.589 1.00 167.78 126 PRO C N 1
ATOM 1831 C CA . PRO B 2 126 ? 100.885 96.438 52.776 1.00 167.78 126 PRO C CA 1
ATOM 1832 C C . PRO B 2 126 ? 99.632 96.468 51.916 1.00 167.78 126 PRO C C 1
ATOM 1833 O O . PRO B 2 126 ? 99.600 95.936 50.805 1.00 167.78 126 PRO C O 1
ATOM 1837 N N . SER B 2 127 ? 98.593 97.101 52.449 1.00 170.13 127 SER C N 1
ATOM 1838 C CA . SER B 2 127 ? 97.373 97.332 51.699 1.00 170.13 127 SER C CA 1
ATOM 1839 C C . SER B 2 127 ? 97.574 98.475 50.712 1.00 170.13 127 SER C C 1
ATOM 1840 O O . SER B 2 127 ? 98.451 99.325 50.876 1.00 170.13 127 SER C O 1
ATOM 1843 N N . ASP B 2 128 ? 96.742 98.488 49.671 1.00 180.53 128 ASP C N 1
ATOM 1844 C CA . ASP B 2 128 ? 96.889 99.503 48.635 1.00 180.53 128 ASP C CA 1
ATOM 1845 C C . ASP B 2 128 ? 96.380 100.866 49.096 1.00 180.53 128 ASP C C 1
ATOM 1846 O O . ASP B 2 128 ? 96.781 101.900 48.550 1.00 180.53 128 ASP C O 1
ATOM 1851 N N . GLU B 2 129 ? 95.496 100.891 50.099 1.00 181.38 129 GLU C N 1
ATOM 1852 C CA . GLU B 2 129 ? 94.983 102.166 50.592 1.00 181.38 129 GLU C CA 1
ATOM 1853 C C . GLU B 2 129 ? 96.093 103.028 51.179 1.00 181.38 129 GLU C C 1
ATOM 1854 O O . GLU B 2 129 ? 96.138 104.239 50.939 1.00 181.38 129 GLU C O 1
ATOM 1860 N N . GLN B 2 130 ? 96.996 102.426 51.954 1.00 176.66 130 GLN C N 1
ATOM 1861 C CA . GLN B 2 130 ? 98.124 103.188 52.480 1.00 176.66 130 GLN C CA 1
ATOM 1862 C C . GLN B 2 130 ? 99.027 103.673 51.355 1.00 176.66 130 GLN C C 1
ATOM 1863 O O . GLN B 2 130 ? 99.666 104.725 51.470 1.00 176.66 130 GLN C O 1
ATOM 1869 N N . LEU B 2 131 ? 99.088 102.917 50.257 1.00 180.11 131 LEU C N 1
ATOM 1870 C CA . LEU B 2 131 ? 99.936 103.306 49.137 1.00 180.11 131 LEU C CA 1
ATOM 1871 C C . LEU B 2 131 ? 99.487 104.635 48.545 1.00 180.11 131 LEU C C 1
ATOM 1872 O O . LEU B 2 131 ? 100.320 105.477 48.188 1.00 180.11 131 LEU C O 1
ATOM 1877 N N . LYS B 2 132 ? 98.173 104.844 48.435 1.00 181.73 132 LYS C N 1
ATOM 1878 C CA . LYS B 2 132 ? 97.672 106.133 47.974 1.00 181.73 132 LYS C CA 1
ATOM 1879 C C . LYS B 2 132 ? 98.045 107.244 48.946 1.00 181.73 132 LYS C C 1
ATOM 1880 O O . LYS B 2 132 ? 98.382 108.358 48.528 1.00 181.73 132 LYS C O 1
ATOM 1886 N N . SER B 2 133 ? 97.987 106.962 50.248 1.00 181.22 133 SER C N 1
ATOM 1887 C CA . SER B 2 133 ? 98.392 107.949 51.240 1.00 181.22 133 SER C CA 1
ATOM 1888 C C . SER B 2 133 ? 99.886 108.231 51.196 1.00 181.22 133 SER C C 1
ATOM 1889 O O . SER B 2 133 ? 100.330 109.238 51.757 1.00 181.22 133 SER C O 1
ATOM 1892 N N . GLY B 2 134 ? 100.668 107.369 50.554 1.00 179.13 134 GLY C N 1
ATOM 1893 C CA . GLY B 2 134 ? 102.094 107.574 50.427 1.00 179.13 134 GLY C CA 1
ATOM 1894 C C . GLY B 2 134 ? 102.952 106.904 51.475 1.00 179.13 134 GLY C C 1
ATOM 1895 O O . GLY B 2 134 ? 104.180 107.037 51.418 1.00 179.13 134 GLY C O 1
ATOM 1896 N N . THR B 2 135 ? 102.356 106.195 52.426 1.00 178.01 135 THR C N 1
ATOM 1897 C CA . THR B 2 135 ? 103.096 105.477 53.450 1.00 178.01 135 THR C CA 1
ATOM 1898 C C . THR B 2 135 ? 102.832 103.983 53.323 1.00 178.01 135 THR C C 1
ATOM 1899 O O . THR B 2 135 ? 101.779 103.560 52.841 1.00 178.01 135 THR C O 1
ATOM 1903 N N . ALA B 2 136 ? 103.809 103.186 53.741 1.00 173.17 136 ALA C N 1
ATOM 1904 C CA . ALA B 2 136 ? 103.716 101.735 53.683 1.00 173.17 136 ALA C CA 1
ATOM 1905 C C . ALA B 2 136 ? 104.119 101.153 55.026 1.00 173.17 136 ALA C C 1
ATOM 1906 O O . ALA B 2 136 ? 105.046 101.653 55.671 1.00 173.17 136 ALA C O 1
ATOM 1908 N N . SER B 2 137 ? 103.421 100.105 55.445 1.00 162.86 137 SER C N 1
ATOM 1909 C CA . SER B 2 137 ? 103.747 99.399 56.672 1.00 162.86 137 SER C CA 1
ATOM 1910 C C . SER B 2 137 ? 103.537 97.909 56.463 1.00 162.86 137 SER C C 1
ATOM 1911 O O . SER B 2 137 ? 102.545 97.491 55.858 1.00 162.86 137 SER C O 1
ATOM 1914 N N . VAL B 2 138 ? 104.479 97.115 56.959 1.00 156.96 138 VAL C N 1
ATOM 1915 C CA . VAL B 2 138 ? 104.407 95.662 56.900 1.00 156.96 138 VAL C CA 1
ATOM 1916 C C . VAL B 2 138 ? 104.297 95.141 58.323 1.00 156.96 138 VAL C C 1
ATOM 1917 O O . VAL B 2 138 ? 104.859 95.734 59.250 1.00 156.96 138 VAL C O 1
ATOM 1921 N N . VAL B 2 139 ? 103.563 94.045 58.496 1.00 149.38 139 VAL C N 1
ATOM 1922 C CA . VAL B 2 139 ? 103.279 93.481 59.808 1.00 149.38 139 VAL C CA 1
ATOM 1923 C C . VAL B 2 139 ? 103.775 92.044 59.843 1.00 149.38 139 VAL C C 1
ATOM 1924 O O . VAL B 2 139 ? 103.450 91.249 58.954 1.00 149.38 139 VAL C O 1
ATOM 1928 N N . CYS B 2 140 ? 104.559 91.716 60.865 1.00 145.64 140 CYS C N 1
ATOM 1929 C CA . CYS B 2 140 ? 105.005 90.356 61.128 1.00 145.64 140 CYS C CA 1
ATOM 1930 C C . CYS B 2 140 ? 104.449 89.931 62.476 1.00 145.64 140 CYS C C 1
ATOM 1931 O O . CYS B 2 140 ? 104.548 90.679 63.453 1.00 145.64 140 CYS C O 1
ATOM 1934 N N . LEU B 2 141 ? 103.862 88.741 62.528 1.00 138.81 141 LEU C N 1
ATOM 1935 C CA . LEU B 2 141 ? 103.069 88.309 63.669 1.00 138.81 141 LEU C CA 1
ATOM 1936 C C . LEU B 2 141 ? 103.681 87.075 64.315 1.00 138.81 141 LEU C C 1
ATOM 1937 O O . LEU B 2 141 ? 104.015 86.109 63.625 1.00 138.81 141 LEU C O 1
ATOM 1942 N N . LEU B 2 142 ? 103.822 87.111 65.638 1.00 136.91 142 LEU C N 1
ATOM 1943 C CA . LEU B 2 142 ? 104.277 85.977 66.432 1.00 136.91 142 LEU C CA 1
ATOM 1944 C C . LEU B 2 142 ? 103.155 85.580 67.379 1.00 136.91 142 LEU C C 1
ATOM 1945 O O . LEU B 2 142 ? 102.707 86.399 68.188 1.00 136.91 142 LEU C O 1
ATOM 1950 N N . ASN B 2 143 ? 102.718 84.327 67.296 1.00 140.04 143 ASN C N 1
ATOM 1951 C CA . ASN B 2 143 ? 101.453 83.912 67.883 1.00 140.04 143 ASN C CA 1
ATOM 1952 C C . ASN B 2 143 ? 101.649 82.731 68.826 1.00 140.04 143 ASN C C 1
ATOM 1953 O O . ASN B 2 143 ? 102.245 81.717 68.450 1.00 140.04 143 ASN C O 1
ATOM 1958 N N . ASN B 2 144 ? 101.134 82.872 70.048 1.00 136.85 144 ASN C N 1
ATOM 1959 C CA . ASN B 2 144 ? 101.018 81.777 71.011 1.00 136.85 144 ASN C CA 1
ATOM 1960 C C . ASN B 2 144 ? 102.373 81.150 71.333 1.00 136.85 144 ASN C C 1
ATOM 1961 O O . ASN B 2 144 ? 102.659 80.007 70.981 1.00 136.85 144 ASN C O 1
ATOM 1966 N N . PHE B 2 145 ? 103.213 81.922 72.018 1.00 139.74 145 PHE C N 1
ATOM 1967 C CA . PHE B 2 145 ? 104.538 81.467 72.420 1.00 139.74 145 PHE C CA 1
ATOM 1968 C C . PHE B 2 145 ? 104.745 81.664 73.915 1.00 139.74 145 PHE C C 1
ATOM 1969 O O . PHE B 2 145 ? 104.180 82.587 74.510 1.00 139.74 145 PHE C O 1
ATOM 1977 N N . TYR B 2 146 ? 105.552 80.786 74.514 1.00 138.83 146 TYR C N 1
ATOM 1978 C CA . TYR B 2 146 ? 106.081 80.946 75.857 1.00 138.83 146 TYR C CA 1
ATOM 1979 C C . TYR B 2 146 ? 107.512 80.436 75.740 1.00 138.83 146 TYR C C 1
ATOM 1980 O O . TYR B 2 146 ? 107.766 79.513 74.948 1.00 138.83 146 TYR C O 1
ATOM 1989 N N . PRO B 2 147 ? 108.472 80.989 76.497 1.00 144.96 147 PRO C N 1
ATOM 1990 C CA . PRO B 2 147 ? 108.436 82.053 77.505 1.00 144.96 147 PRO C CA 1
ATOM 1991 C C . PRO B 2 147 ? 108.441 83.475 76.959 1.00 144.96 147 PRO C C 1
ATOM 1992 O O . PRO B 2 147 ? 108.048 83.719 75.822 1.00 144.96 147 PRO C O 1
ATOM 1996 N N . ARG B 2 148 ? 108.886 84.404 77.806 1.00 147.82 148 ARG C N 1
ATOM 1997 C CA . ARG B 2 148 ? 108.688 85.826 77.549 1.00 147.82 148 ARG C CA 1
ATOM 1998 C C . ARG B 2 148 ? 109.509 86.324 76.366 1.00 147.82 148 ARG C C 1
ATOM 1999 O O . ARG B 2 148 ? 108.977 87.003 75.481 1.00 147.82 148 ARG C O 1
ATOM 2007 N N . GLU B 2 149 ? 110.799 86.008 76.332 1.00 152.13 149 GLU C N 1
ATOM 2008 C CA . GLU B 2 149 ? 111.733 86.705 75.459 1.00 152.13 149 GLU C CA 1
ATOM 2009 C C . GLU B 2 149 ? 111.777 86.095 74.067 1.00 152.13 149 GLU C C 1
ATOM 2010 O O . GLU B 2 149 ? 111.858 84.875 73.910 1.00 152.13 149 GLU C O 1
ATOM 2016 N N . ALA B 2 150 ? 111.735 86.963 73.058 1.00 150.78 150 ALA C N 1
ATOM 2017 C CA . ALA B 2 150 ? 111.887 86.566 71.666 1.00 150.78 150 ALA C CA 1
ATOM 2018 C C . ALA B 2 150 ? 112.453 87.738 70.878 1.00 150.78 150 ALA C C 1
ATOM 2019 O O . ALA B 2 150 ? 112.241 88.903 71.224 1.00 150.78 150 ALA C O 1
ATOM 2021 N N . LYS B 2 151 ? 113.166 87.418 69.800 1.00 159.55 151 LYS C N 1
ATOM 2022 C CA . LYS B 2 151 ? 113.833 88.409 68.965 1.00 159.55 151 LYS C CA 1
ATOM 2023 C C . LYS B 2 151 ? 113.243 88.395 67.564 1.00 159.55 151 LYS C C 1
ATOM 2024 O O . LYS B 2 151 ? 112.952 87.327 67.018 1.00 159.55 151 LYS C O 1
ATOM 2030 N N . VAL B 2 152 ? 113.075 89.581 66.988 1.00 160.80 152 VAL C N 1
ATOM 2031 C CA . VAL B 2 152 ? 112.563 89.747 65.635 1.00 160.80 152 VAL C CA 1
ATOM 2032 C C . VAL B 2 152 ? 113.487 90.699 64.885 1.00 160.80 152 VAL C C 1
ATOM 2033 O O . VAL B 2 152 ? 113.936 91.707 65.442 1.00 160.80 152 VAL C O 1
ATOM 2037 N N . GLN B 2 153 ? 113.806 90.353 63.640 1.00 165.67 153 GLN C N 1
ATOM 2038 C CA . GLN B 2 153 ? 114.639 91.181 62.778 1.00 165.67 153 GLN C CA 1
ATOM 2039 C C . GLN B 2 153 ? 113.904 91.460 61.477 1.00 165.67 153 GLN C C 1
ATOM 2040 O O . GLN B 2 153 ? 113.318 90.549 60.883 1.00 165.67 153 GLN C O 1
ATOM 2046 N N . TRP B 2 154 ? 113.938 92.714 61.040 1.00 162.83 154 TRP C N 1
ATOM 2047 C CA . TRP B 2 154 ? 113.334 93.128 59.782 1.00 162.83 154 TRP C CA 1
ATOM 2048 C C . TRP B 2 154 ? 114.434 93.226 58.734 1.00 162.83 154 TRP C C 1
ATOM 2049 O O . TRP B 2 154 ? 115.358 94.034 58.874 1.00 162.83 154 TRP C O 1
ATOM 2060 N N . LYS B 2 155 ? 114.335 92.410 57.689 1.00 175.14 155 LYS C N 1
ATOM 2061 C CA . LYS B 2 155 ? 115.388 92.282 56.693 1.00 175.14 155 LYS C CA 1
ATOM 2062 C C . LYS B 2 155 ? 114.839 92.679 55.331 1.00 175.14 155 LYS C C 1
ATOM 2063 O O . LYS B 2 155 ? 113.803 92.159 54.901 1.00 175.14 155 LYS C O 1
ATOM 2069 N N . VAL B 2 156 ? 115.529 93.596 54.656 1.00 181.84 156 VAL C N 1
ATOM 2070 C CA . VAL B 2 156 ? 115.108 94.109 53.357 1.00 181.84 156 VAL C CA 1
ATOM 2071 C C . VAL B 2 156 ? 116.266 93.969 52.380 1.00 181.84 156 VAL C C 1
ATOM 2072 O O . VAL B 2 156 ? 117.332 94.558 52.591 1.00 181.84 156 VAL C O 1
ATOM 2076 N N . ASP B 2 157 ? 116.044 93.210 51.305 1.00 186.14 157 ASP C N 1
ATOM 2077 C CA . ASP B 2 157 ? 117.064 92.971 50.282 1.00 186.14 157 ASP C CA 1
ATOM 2078 C C . ASP B 2 157 ? 118.373 92.499 50.905 1.00 186.14 157 ASP C C 1
ATOM 2079 O O . ASP B 2 157 ? 119.459 92.952 50.538 1.00 186.14 157 ASP C O 1
ATOM 2084 N N . ASN B 2 158 ? 118.261 91.582 51.865 1.00 185.71 158 ASN C N 1
ATOM 2085 C CA . ASN B 2 158 ? 119.416 91.033 52.572 1.00 185.71 158 ASN C CA 1
ATOM 2086 C C . ASN B 2 158 ? 120.236 92.136 53.236 1.00 185.71 158 ASN C C 1
ATOM 2087 O O . ASN B 2 158 ? 121.467 92.094 53.260 1.00 185.71 158 ASN C O 1
ATOM 2092 N N . ALA B 2 159 ? 119.546 93.133 53.782 1.00 182.71 159 ALA C N 1
ATOM 2093 C CA . ALA B 2 159 ? 120.182 94.210 54.525 1.00 182.71 159 ALA C CA 1
ATOM 2094 C C . ALA B 2 159 ? 119.456 94.402 55.846 1.00 182.71 159 ALA C C 1
ATOM 2095 O O . ALA B 2 159 ? 118.222 94.423 55.889 1.00 182.71 159 ALA C O 1
ATOM 2097 N N . LEU B 2 160 ? 120.227 94.538 56.920 1.00 179.90 160 LEU C N 1
ATOM 2098 C CA . LEU B 2 160 ? 119.643 94.687 58.244 1.00 179.90 160 LEU C CA 1
ATOM 2099 C C . LEU B 2 160 ? 118.991 96.055 58.384 1.00 179.90 160 LEU C C 1
ATOM 2100 O O . LEU B 2 160 ? 119.573 97.076 58.007 1.00 179.90 160 LEU C O 1
ATOM 2105 N N . GLN B 2 161 ? 117.779 96.075 58.931 1.00 176.83 161 GLN C N 1
ATOM 2106 C CA . GLN B 2 161 ? 117.014 97.299 59.123 1.00 176.83 161 GLN C CA 1
ATOM 2107 C C . GLN B 2 161 ? 116.944 97.606 60.612 1.00 176.83 161 GLN C C 1
ATOM 2108 O O . GLN B 2 161 ? 116.581 96.736 61.409 1.00 176.83 161 GLN C O 1
ATOM 2114 N N . SER B 2 162 ? 117.286 98.836 60.985 1.00 179.92 162 SER C N 1
ATOM 2115 C CA . SER B 2 162 ? 117.346 99.221 62.387 1.00 179.92 162 SER C CA 1
ATOM 2116 C C . SER B 2 162 ? 116.736 100.597 62.595 1.00 179.92 162 SER C C 1
ATOM 2117 O O . SER B 2 162 ? 116.790 101.452 61.707 1.00 179.92 162 SER C O 1
ATOM 2120 N N . GLY B 2 163 ? 116.154 100.800 63.776 1.00 177.48 163 GLY C N 1
ATOM 2121 C CA . GLY B 2 163 ? 115.675 102.098 64.200 1.00 177.48 163 GLY C CA 1
ATOM 2122 C C . GLY B 2 163 ? 114.315 102.498 63.675 1.00 177.48 163 GLY C C 1
ATOM 2123 O O . GLY B 2 163 ? 113.818 103.568 64.047 1.00 177.48 163 GLY C O 1
ATOM 2124 N N . ASN B 2 164 ? 113.693 101.680 62.832 1.00 172.69 164 ASN C N 1
ATOM 2125 C CA . ASN B 2 164 ? 112.411 102.010 62.227 1.00 172.69 164 ASN C CA 1
ATOM 2126 C C . ASN B 2 164 ? 111.343 100.962 62.507 1.00 172.69 164 ASN C C 1
ATOM 2127 O O . ASN B 2 164 ? 110.364 100.874 61.761 1.00 172.69 164 ASN C O 1
ATOM 2132 N N . SER B 2 165 ? 111.500 100.175 63.568 1.00 165.88 165 SER C N 1
ATOM 2133 C CA . SER B 2 165 ? 110.602 99.073 63.876 1.00 165.88 165 SER C CA 1
ATOM 2134 C C . SER B 2 165 ? 110.023 99.238 65.274 1.00 165.88 165 SER C C 1
ATOM 2135 O O . SER B 2 165 ? 110.721 99.666 66.197 1.00 165.88 165 SER C O 1
ATOM 2138 N N . GLN B 2 166 ? 108.745 98.895 65.422 1.00 151.97 166 GLN C N 1
ATOM 2139 C CA . GLN B 2 166 ? 108.074 98.920 66.712 1.00 151.97 166 GLN C CA 1
ATOM 2140 C C . GLN B 2 166 ? 107.265 97.643 66.880 1.00 151.97 166 GLN C C 1
ATOM 2141 O O . GLN B 2 166 ? 106.886 96.991 65.905 1.00 151.97 166 GLN C O 1
ATOM 2147 N N . GLU B 2 167 ? 106.999 97.292 68.135 1.00 138.72 167 GLU C N 1
ATOM 2148 C CA . GLU B 2 167 ? 106.315 96.048 68.448 1.00 138.72 167 GLU C CA 1
ATOM 2149 C C . GLU B 2 167 ? 105.506 96.225 69.722 1.00 138.72 167 GLU C C 1
ATOM 2150 O O . GLU B 2 167 ? 105.720 97.162 70.495 1.00 138.72 167 GLU C O 1
ATOM 2156 N N . SER B 2 168 ? 104.573 95.301 69.939 1.00 133.35 168 SER C N 1
ATOM 2157 C CA . SER B 2 168 ? 103.760 95.276 71.144 1.00 133.35 168 SER C CA 1
ATOM 2158 C C . SER B 2 168 ? 103.503 93.834 71.558 1.00 133.35 168 SER C C 1
ATOM 2159 O O . SER B 2 168 ? 103.524 92.918 70.735 1.00 133.35 168 SER C O 1
ATOM 2162 N N . VAL B 2 169 ? 103.262 93.642 72.853 1.00 126.82 169 VAL C N 1
ATOM 2163 C CA . VAL B 2 169 ? 103.064 92.323 73.442 1.00 126.82 169 VAL C CA 1
ATOM 2164 C C . VAL B 2 169 ? 101.811 92.356 74.304 1.00 126.82 169 VAL C C 1
ATOM 2165 O O . VAL B 2 169 ? 101.656 93.249 75.143 1.00 126.82 169 VAL C O 1
ATOM 2169 N N . THR B 2 170 ? 100.927 91.382 74.109 1.00 130.51 170 THR C N 1
ATOM 2170 C CA . THR B 2 170 ? 99.754 91.253 74.959 1.00 130.51 170 THR C CA 1
ATOM 2171 C C . THR B 2 170 ? 100.112 90.556 76.262 1.00 130.51 170 THR C C 1
ATOM 2172 O O . THR B 2 170 ? 101.021 89.727 76.315 1.00 130.51 170 THR C O 1
ATOM 2176 N N . GLU B 2 171 ? 99.374 90.887 77.316 1.00 133.31 171 GLU C N 1
ATOM 2177 C CA . GLU B 2 171 ? 99.548 90.181 78.573 1.00 133.31 171 GLU C CA 1
ATOM 2178 C C . GLU B 2 171 ? 99.054 88.743 78.423 1.00 133.31 171 GLU C C 1
ATOM 2179 O O . GLU B 2 171 ? 98.305 88.413 77.502 1.00 133.31 171 GLU C O 1
ATOM 2185 N N . GLN B 2 172 ? 99.495 87.878 79.334 1.00 130.42 172 GLN C N 1
ATOM 2186 C CA . GLN B 2 172 ? 99.248 86.451 79.187 1.00 130.42 172 GLN C CA 1
ATOM 2187 C C . GLN B 2 172 ? 97.757 86.155 79.127 1.00 130.42 172 GLN C C 1
ATOM 2188 O O . GLN B 2 172 ? 96.982 86.622 79.965 1.00 130.42 172 GLN C O 1
ATOM 2194 N N . ASP B 2 173 ? 97.362 85.364 78.134 1.00 142.48 173 ASP C N 1
ATOM 2195 C CA . ASP B 2 173 ? 95.975 84.944 78.011 1.00 142.48 173 ASP C CA 1
ATOM 2196 C C . ASP B 2 173 ? 95.626 83.976 79.132 1.00 142.48 173 ASP C C 1
ATOM 2197 O O . ASP B 2 173 ? 96.343 83.002 79.369 1.00 142.48 173 ASP C O 1
ATOM 2202 N N . SER B 2 174 ? 94.514 84.242 79.817 1.00 146.02 174 SER C N 1
ATOM 2203 C CA . SER B 2 174 ? 94.185 83.477 81.016 1.00 146.02 174 SER C CA 1
ATOM 2204 C C . SER B 2 174 ? 93.907 82.014 80.696 1.00 146.02 174 SER C C 1
ATOM 2205 O O . SER B 2 174 ? 94.406 81.116 81.383 1.00 146.02 174 SER C O 1
ATOM 2208 N N . LYS B 2 175 ? 93.118 81.750 79.654 1.00 148.39 175 LYS C N 1
ATOM 2209 C CA . LYS B 2 175 ? 92.645 80.389 79.425 1.00 148.39 175 LYS C CA 1
ATOM 2210 C C . LYS B 2 175 ? 93.756 79.485 78.907 1.00 148.39 175 LYS C C 1
ATOM 2211 O O . LYS B 2 175 ? 93.698 78.262 79.077 1.00 148.39 175 LYS C O 1
ATOM 2217 N N . ASP B 2 176 ? 94.774 80.059 78.269 1.00 147.88 176 ASP C N 1
ATOM 2218 C CA . ASP B 2 176 ? 95.799 79.264 77.611 1.00 147.88 176 ASP C CA 1
ATOM 2219 C C . ASP B 2 176 ? 97.207 79.538 78.116 1.00 147.88 176 ASP C C 1
ATOM 2220 O O . ASP B 2 176 ? 98.082 78.683 77.941 1.00 147.88 176 ASP C O 1
ATOM 2225 N N . SER B 2 177 ? 97.452 80.700 78.720 1.00 140.64 177 SER C N 1
ATOM 2226 C CA . SER B 2 177 ? 98.744 81.031 79.320 1.00 140.64 177 SER C CA 1
ATOM 2227 C C . SER B 2 177 ? 99.853 81.106 78.270 1.00 140.64 177 SER C C 1
ATOM 2228 O O . SER B 2 177 ? 100.886 80.446 78.376 1.00 140.64 177 SER C O 1
ATOM 2231 N N . THR B 2 178 ? 99.633 81.929 77.247 1.00 139.88 178 THR C N 1
ATOM 2232 C CA . THR B 2 178 ? 100.556 82.130 76.141 1.00 139.88 178 THR C CA 1
ATOM 2233 C C . THR B 2 178 ? 100.844 83.627 75.992 1.00 139.88 178 THR C C 1
ATOM 2234 O O . THR B 2 178 ? 100.565 84.408 76.917 1.00 139.88 178 THR C O 1
ATOM 2238 N N . TYR B 2 179 ? 101.415 84.020 74.857 1.00 130.22 179 TYR C N 1
ATOM 2239 C CA . TYR B 2 179 ? 101.678 85.421 74.558 1.00 130.22 179 TYR C CA 1
ATOM 2240 C C . TYR B 2 179 ? 101.421 85.650 73.076 1.00 130.22 179 TYR C C 1
ATOM 2241 O O . TYR B 2 179 ? 100.987 84.749 72.356 1.00 130.22 179 TYR C O 1
ATOM 2250 N N . SER B 2 180 ? 101.690 86.874 72.630 1.00 127.90 180 SER C N 1
ATOM 2251 C CA . SER B 2 180 ? 101.665 87.192 71.210 1.00 127.90 180 SER C CA 1
ATOM 2252 C C . SER B 2 180 ? 102.488 88.445 70.961 1.00 127.90 180 SER C C 1
ATOM 2253 O O . SER B 2 180 ? 102.530 89.357 71.791 1.00 127.90 180 SER C O 1
ATOM 2256 N N . LEU B 2 181 ? 103.136 88.478 69.802 1.00 127.33 181 LEU C N 1
ATOM 2257 C CA . LEU B 2 181 ? 104.020 89.565 69.417 1.00 127.33 181 LEU C CA 1
ATOM 2258 C C . LEU B 2 181 ? 103.740 89.955 67.976 1.00 127.33 181 LEU C C 1
ATOM 2259 O O . LEU B 2 181 ? 103.576 89.087 67.115 1.00 127.33 181 LEU C O 1
ATOM 2264 N N . SER B 2 182 ? 103.686 91.257 67.715 1.00 126.62 182 SER C N 1
ATOM 2265 C CA . SER B 2 182 ? 103.536 91.771 66.361 1.00 126.62 182 SER C CA 1
ATOM 2266 C C . SER B 2 182 ? 104.476 92.948 66.177 1.00 126.62 182 SER C C 1
ATOM 2267 O O . SER B 2 182 ? 104.551 93.824 67.042 1.00 126.62 182 SER C O 1
ATOM 2270 N N . SER B 2 183 ? 105.180 92.971 65.050 1.00 144.33 183 SER C N 1
ATOM 2271 C CA . SER B 2 183 ? 106.152 94.010 64.741 1.00 144.33 183 SER C CA 1
ATOM 2272 C C . SER B 2 183 ? 105.759 94.692 63.442 1.00 144.33 183 SER C C 1
ATOM 2273 O O . SER B 2 183 ? 105.215 94.047 62.542 1.00 144.33 183 SER C O 1
ATOM 2276 N N . THR B 2 184 ? 106.026 95.993 63.347 1.00 153.96 184 THR C N 1
ATOM 2277 C CA . THR B 2 184 ? 105.678 96.775 62.169 1.00 153.96 184 THR C CA 1
ATOM 2278 C C . THR B 2 184 ? 106.677 97.906 61.979 1.00 153.96 184 THR C C 1
ATOM 2279 O O . THR B 2 184 ? 107.018 98.609 62.934 1.00 153.96 184 THR C O 1
ATOM 2283 N N . LEU B 2 185 ? 107.138 98.084 60.742 1.00 166.90 185 LEU C N 1
ATOM 2284 C CA . LEU B 2 185 ? 108.109 99.115 60.406 1.00 166.90 185 LEU C CA 1
ATOM 2285 C C . LEU B 2 185 ? 107.470 100.175 59.521 1.00 166.90 185 LEU C C 1
ATOM 2286 O O . LEU B 2 185 ? 106.472 99.921 58.839 1.00 166.90 185 LEU C O 1
ATOM 2291 N N . THR B 2 186 ? 108.071 101.362 59.521 1.00 170.93 186 THR C N 1
ATOM 2292 C CA . THR B 2 186 ? 107.557 102.509 58.784 1.00 170.93 186 THR C CA 1
ATOM 2293 C C . THR B 2 186 ? 108.410 102.739 57.543 1.00 170.93 186 THR C C 1
ATOM 2294 O O . THR B 2 186 ? 109.637 102.848 57.641 1.00 170.93 186 THR C O 1
ATOM 2298 N N . LEU B 2 187 ? 107.761 102.816 56.383 1.00 174.26 187 LEU C N 1
ATOM 2299 C CA . LEU B 2 187 ? 108.441 103.093 55.126 1.00 174.26 187 LEU C CA 1
ATOM 2300 C C . LEU B 2 187 ? 107.547 103.946 54.243 1.00 174.26 187 LEU C C 1
ATOM 2301 O O . LEU B 2 187 ? 106.327 103.762 54.220 1.00 174.26 187 LEU C O 1
ATOM 2306 N N . SER B 2 188 ? 108.160 104.875 53.517 1.00 179.74 188 SER C N 1
ATOM 2307 C CA . SER B 2 188 ? 107.414 105.752 52.632 1.00 179.74 188 SER C CA 1
ATOM 2308 C C . SER B 2 188 ? 107.129 105.058 51.305 1.00 179.74 188 SER C C 1
ATOM 2309 O O . SER B 2 188 ? 107.623 103.962 51.026 1.00 179.74 188 SER C O 1
ATOM 2312 N N . LYS B 2 189 ? 106.314 105.718 50.479 1.00 182.05 189 LYS C N 1
ATOM 2313 C CA . LYS B 2 189 ? 105.961 105.154 49.180 1.00 182.05 189 LYS C CA 1
ATOM 2314 C C . LYS B 2 189 ? 107.187 105.006 48.289 1.00 182.05 189 LYS C C 1
ATOM 2315 O O . LYS B 2 189 ? 107.339 103.997 47.590 1.00 182.05 189 LYS C O 1
ATOM 2321 N N . ALA B 2 190 ? 108.067 106.008 48.291 1.00 182.17 190 ALA C N 1
ATOM 2322 C CA . ALA B 2 190 ? 109.300 105.911 47.518 1.00 182.17 190 ALA C CA 1
ATOM 2323 C C . ALA B 2 190 ? 110.201 104.808 48.058 1.00 182.17 190 ALA C C 1
ATOM 2324 O O . ALA B 2 190 ? 110.798 104.044 47.292 1.00 182.17 190 ALA C O 1
ATOM 2326 N N . ASP B 2 191 ? 110.312 104.714 49.384 1.00 181.55 191 ASP C N 1
ATOM 2327 C CA . ASP B 2 191 ? 111.204 103.728 49.980 1.00 181.55 191 ASP C CA 1
ATOM 2328 C C . ASP B 2 191 ? 110.713 102.309 49.733 1.00 181.55 191 ASP C C 1
ATOM 2329 O O . ASP B 2 191 ? 111.499 101.425 49.379 1.00 181.55 191 ASP C O 1
ATOM 2334 N N . TYR B 2 192 ? 109.413 102.073 49.911 1.00 177.30 192 TYR C N 1
ATOM 2335 C CA . TYR B 2 192 ? 108.881 100.721 49.786 1.00 177.30 192 TYR C CA 1
ATOM 2336 C C . TYR B 2 192 ? 108.885 100.247 48.340 1.00 177.30 192 TYR C C 1
ATOM 2337 O O . TYR B 2 192 ? 108.972 99.042 48.076 1.00 177.30 192 TYR C O 1
ATOM 2346 N N . GLU B 2 193 ? 108.795 101.175 47.389 1.00 184.16 193 GLU C N 1
ATOM 2347 C CA . GLU B 2 193 ? 108.568 100.781 46.003 1.00 184.16 193 GLU C CA 1
ATOM 2348 C C . GLU B 2 193 ? 109.804 100.144 45.379 1.00 184.16 193 GLU C C 1
ATOM 2349 O O . GLU B 2 193 ? 109.699 99.119 44.696 1.00 184.16 193 GLU C O 1
ATOM 2355 N N . LYS B 2 194 ? 110.983 100.727 45.603 1.00 185.14 194 LYS C N 1
ATOM 2356 C CA . LYS B 2 194 ? 112.156 100.322 44.832 1.00 185.14 194 LYS C CA 1
ATOM 2357 C C . LYS B 2 194 ? 112.653 98.937 45.233 1.00 185.14 194 LYS C C 1
ATOM 2358 O O . LYS B 2 194 ? 113.226 98.216 44.409 1.00 185.14 194 LYS C O 1
ATOM 2364 N N . HIS B 2 195 ? 112.449 98.546 46.486 1.00 181.13 195 HIS C N 1
ATOM 2365 C CA . HIS B 2 195 ? 112.945 97.258 46.943 1.00 181.13 195 HIS C CA 1
ATOM 2366 C C . HIS B 2 195 ? 111.971 96.142 46.579 1.00 181.13 195 HIS C C 1
ATOM 2367 O O . HIS B 2 195 ? 110.815 96.379 46.222 1.00 181.13 195 HIS C O 1
ATOM 2374 N N . LYS B 2 196 ? 112.461 94.904 46.667 1.00 184.49 196 LYS C N 1
ATOM 2375 C CA . LYS B 2 196 ? 111.701 93.743 46.233 1.00 184.49 196 LYS C CA 1
ATOM 2376 C C . LYS B 2 196 ? 111.567 92.649 47.284 1.00 184.49 196 LYS C C 1
ATOM 2377 O O . LYS B 2 196 ? 110.573 91.915 47.256 1.00 184.49 196 LYS C O 1
ATOM 2383 N N . VAL B 2 197 ? 112.514 92.524 48.209 1.00 181.16 197 VAL C N 1
ATOM 2384 C CA . VAL B 2 197 ? 112.530 91.436 49.180 1.00 181.16 197 VAL C CA 1
ATOM 2385 C C . VAL B 2 197 ? 112.304 92.011 50.571 1.00 181.16 197 VAL C C 1
ATOM 2386 O O . VAL B 2 197 ? 113.024 92.921 50.997 1.00 181.16 197 VAL C O 1
ATOM 2390 N N . TYR B 2 198 ? 111.304 91.480 51.271 1.00 176.98 198 TYR C N 1
ATOM 2391 C CA . TYR B 2 198 ? 111.026 91.833 52.657 1.00 176.98 198 TYR C CA 1
ATOM 2392 C C . TYR B 2 198 ? 110.839 90.554 53.456 1.00 176.98 198 TYR C C 1
ATOM 2393 O O . TYR B 2 198 ? 110.020 89.708 53.087 1.00 176.98 198 TYR C O 1
ATOM 2402 N N . ALA B 2 199 ? 111.584 90.418 54.551 1.00 166.51 199 ALA C N 1
ATOM 2403 C CA . ALA B 2 199 ? 111.620 89.170 55.297 1.00 166.51 199 ALA C CA 1
ATOM 2404 C C . ALA B 2 199 ? 111.549 89.437 56.793 1.00 166.51 199 ALA C C 1
ATOM 2405 O O . ALA B 2 199 ? 111.949 90.500 57.274 1.00 166.51 199 ALA C O 1
ATOM 2407 N N . CYS B 2 200 ? 111.036 88.447 57.521 1.00 160.06 200 CYS C N 1
ATOM 2408 C CA . CYS B 2 200 ? 110.937 88.474 58.974 1.00 160.06 200 CYS C CA 1
ATOM 2409 C C . CYS B 2 200 ? 111.637 87.249 59.539 1.00 160.06 200 CYS C C 1
ATOM 2410 O O . CYS B 2 200 ? 111.325 86.121 59.149 1.00 160.06 200 CYS C O 1
ATOM 2413 N N . GLU B 2 201 ? 112.570 87.466 60.463 1.00 164.82 201 GLU C N 1
ATOM 2414 C CA . GLU B 2 201 ? 113.348 86.390 61.065 1.00 164.82 201 GLU C CA 1
ATOM 2415 C C . GLU B 2 201 ? 113.164 86.414 62.575 1.00 164.82 201 GLU C C 1
ATOM 2416 O O . GLU B 2 201 ? 113.232 87.480 63.194 1.00 164.82 201 GLU C O 1
ATOM 2422 N N . VAL B 2 202 ? 112.949 85.239 63.165 1.00 161.53 202 VAL C N 1
ATOM 2423 C CA . VAL B 2 202 ? 112.622 85.112 64.580 1.00 161.53 202 VAL C CA 1
ATOM 2424 C C . VAL B 2 202 ? 113.547 84.089 65.224 1.00 161.53 202 VAL C C 1
ATOM 2425 O O . VAL B 2 202 ? 113.918 83.092 64.596 1.00 161.53 202 VAL C O 1
ATOM 2429 N N . THR B 2 203 ? 113.928 84.348 66.474 1.00 161.13 203 THR C N 1
ATOM 2430 C CA . THR B 2 203 ? 114.725 83.427 67.275 1.00 161.13 203 THR C CA 1
ATOM 2431 C C . THR B 2 203 ? 114.098 83.284 68.654 1.00 161.13 203 THR C C 1
ATOM 2432 O O . THR B 2 203 ? 113.882 84.282 69.347 1.00 161.13 203 THR C O 1
ATOM 2436 N N . HIS B 2 204 ? 113.833 82.043 69.056 1.00 153.56 204 HIS C N 1
ATOM 2437 C CA . HIS B 2 204 ? 113.178 81.765 70.326 1.00 153.56 204 HIS C CA 1
ATOM 2438 C C . HIS B 2 204 ? 113.750 80.488 70.916 1.00 153.56 204 HIS C C 1
ATOM 2439 O O . HIS B 2 204 ? 114.345 79.667 70.215 1.00 153.56 204 HIS C O 1
ATOM 2446 N N . GLN B 2 205 ? 113.562 80.332 72.227 1.00 156.83 205 GLN C N 1
ATOM 2447 C CA . GLN B 2 205 ? 114.021 79.121 72.894 1.00 156.83 205 GLN C CA 1
ATOM 2448 C C . GLN B 2 205 ? 113.295 77.897 72.362 1.00 156.83 205 GLN C C 1
ATOM 2449 O O . GLN B 2 205 ? 113.905 76.839 72.168 1.00 156.83 205 GLN C O 1
ATOM 2455 N N . GLY B 2 206 ? 111.990 78.019 72.123 1.00 154.91 206 GLY C N 1
ATOM 2456 C CA . GLY B 2 206 ? 111.227 76.879 71.646 1.00 154.91 206 GLY C CA 1
ATOM 2457 C C . GLY B 2 206 ? 111.657 76.415 70.268 1.00 154.91 206 GLY C C 1
ATOM 2458 O O . GLY B 2 206 ? 111.736 75.212 70.007 1.00 154.91 206 GLY C O 1
ATOM 2459 N N . LEU B 2 207 ? 111.937 77.353 69.371 1.00 160.16 207 LEU C N 1
ATOM 2460 C CA . LEU B 2 207 ? 112.329 76.991 68.019 1.00 160.16 207 LEU C CA 1
ATOM 2461 C C . LEU B 2 207 ? 113.774 76.505 67.987 1.00 160.16 207 LEU C C 1
ATOM 2462 O O . LEU B 2 207 ? 114.658 77.061 68.645 1.00 160.16 207 LEU C O 1
ATOM 2467 N N . SER B 2 208 ? 114.005 75.445 67.211 1.00 167.05 208 SER C N 1
ATOM 2468 C CA . SER B 2 208 ? 115.344 74.872 67.113 1.00 167.05 208 SER C CA 1
ATOM 2469 C C . SER B 2 208 ? 116.282 75.787 66.336 1.00 167.05 208 SER C C 1
ATOM 2470 O O . SER B 2 208 ? 117.413 76.045 66.766 1.00 167.05 208 SER C O 1
ATOM 2473 N N . SER B 2 209 ? 115.832 76.285 65.192 1.00 168.79 209 SER C N 1
ATOM 2474 C CA . SER B 2 209 ? 116.632 77.158 64.348 1.00 168.79 209 SER C CA 1
ATOM 2475 C C . SER B 2 209 ? 115.769 78.336 63.935 1.00 168.79 209 SER C C 1
ATOM 2476 O O . SER B 2 209 ? 114.539 78.222 63.893 1.00 168.79 209 SER C O 1
ATOM 2479 N N . PRO B 2 210 ? 116.377 79.483 63.635 1.00 163.47 210 PRO C N 1
ATOM 2480 C CA . PRO B 2 210 ? 115.585 80.649 63.231 1.00 163.47 210 PRO C CA 1
ATOM 2481 C C . PRO B 2 210 ? 114.733 80.354 62.004 1.00 163.47 210 PRO C C 1
ATOM 2482 O O . PRO B 2 210 ? 115.163 79.673 61.071 1.00 163.47 210 PRO C O 1
ATOM 2486 N N . VAL B 2 211 ? 113.509 80.873 62.017 1.00 164.60 211 VAL C N 1
ATOM 2487 C CA . VAL B 2 211 ? 112.540 80.668 60.948 1.00 164.60 211 VAL C CA 1
ATOM 2488 C C . VAL B 2 211 ? 112.254 82.008 60.291 1.00 164.60 211 VAL C C 1
ATOM 2489 O O . VAL B 2 211 ? 112.028 83.012 60.977 1.00 164.60 211 VAL C O 1
ATOM 2493 N N . THR B 2 212 ? 112.273 82.025 58.962 1.00 162.67 212 THR C N 1
ATOM 2494 C CA . THR B 2 212 ? 112.083 83.242 58.188 1.00 162.67 212 THR C CA 1
ATOM 2495 C C . THR B 2 212 ? 110.854 83.108 57.302 1.00 162.67 212 THR C C 1
ATOM 2496 O O . THR B 2 212 ? 110.599 82.040 56.739 1.00 162.67 212 THR C O 1
ATOM 2500 N N . LYS B 2 213 ? 110.083 84.187 57.209 1.00 162.86 213 LYS C N 1
ATOM 2501 C CA . LYS B 2 213 ? 108.946 84.287 56.306 1.00 162.86 213 LYS C CA 1
ATOM 2502 C C . LYS B 2 213 ? 109.075 85.583 55.522 1.00 162.86 213 LYS C C 1
ATOM 2503 O O . LYS B 2 213 ? 109.279 86.650 56.110 1.00 162.86 213 LYS C O 1
ATOM 2509 N N . SER B 2 214 ? 108.960 85.490 54.201 1.00 169.16 214 SER C N 1
ATOM 2510 C CA . SER B 2 214 ? 109.210 86.629 53.334 1.00 169.16 214 SER C CA 1
ATOM 2511 C C . SER B 2 214 ? 108.174 86.666 52.222 1.00 169.16 214 SER C C 1
ATOM 2512 O O . SER B 2 214 ? 107.526 85.665 51.912 1.00 169.16 214 SER C O 1
ATOM 2515 N N . PHE B 2 215 ? 108.023 87.846 51.628 1.00 173.59 215 PHE C N 1
ATOM 2516 C CA . PHE B 2 215 ? 107.105 88.053 50.521 1.00 173.59 215 PHE C CA 1
ATOM 2517 C C . PHE B 2 215 ? 107.771 88.923 49.466 1.00 173.59 215 PHE C C 1
ATOM 2518 O O . PHE B 2 215 ? 108.672 89.713 49.759 1.00 173.59 215 PHE C O 1
ATOM 2526 N N . ASN B 2 216 ? 107.314 88.767 48.228 1.00 179.39 216 ASN C N 1
ATOM 2527 C CA . ASN B 2 216 ? 107.819 89.528 47.095 1.00 179.39 216 ASN C CA 1
ATOM 2528 C C . ASN B 2 216 ? 106.787 90.569 46.689 1.00 179.39 216 ASN C C 1
ATOM 2529 O O . ASN B 2 216 ? 105.605 90.247 46.533 1.00 179.39 216 ASN C O 1
ATOM 2534 N N . ARG B 2 217 ? 107.238 91.810 46.526 1.00 183.86 217 ARG C N 1
ATOM 2535 C CA . ARG B 2 217 ? 106.332 92.891 46.169 1.00 183.86 217 ARG C CA 1
ATOM 2536 C C . ARG B 2 217 ? 105.688 92.622 44.815 1.00 183.86 217 ARG C C 1
ATOM 2537 O O . ARG B 2 217 ? 106.349 92.190 43.867 1.00 183.86 217 ARG C O 1
ATOM 2545 N N . GLY B 2 218 ? 104.387 92.872 44.732 1.00 185.66 218 GLY C N 1
ATOM 2546 C CA . GLY B 2 218 ? 103.642 92.634 43.511 1.00 185.66 218 GLY C CA 1
ATOM 2547 C C . GLY B 2 218 ? 103.229 91.185 43.343 1.00 185.66 218 GLY C C 1
ATOM 2548 O O . GLY B 2 218 ? 104.008 90.272 43.615 1.00 185.66 218 GLY C O 1
ATOM 2549 N N . VAL C 3 2 ? 81.774 104.385 103.240 1.00 128.65 2 VAL B N 1
ATOM 2550 C CA . VAL C 3 2 ? 82.535 105.501 102.700 1.00 128.65 2 VAL B CA 1
ATOM 2551 C C . VAL C 3 2 ? 83.203 105.067 101.401 1.00 128.65 2 VAL B C 1
ATOM 2552 O O . VAL C 3 2 ? 83.698 103.948 101.295 1.00 128.65 2 VAL B O 1
ATOM 2556 N N . GLN C 3 3 ? 83.196 105.953 100.409 1.00 125.01 3 GLN B N 1
ATOM 2557 C CA . GLN C 3 3 ? 83.795 105.689 99.111 1.00 125.01 3 GLN B CA 1
ATOM 2558 C C . GLN C 3 3 ? 84.469 106.957 98.618 1.00 125.01 3 GLN B C 1
ATOM 2559 O O . GLN C 3 3 ? 83.951 108.056 98.823 1.00 125.01 3 GLN B O 1
ATOM 2565 N N . LEU C 3 4 ? 85.622 106.806 97.972 1.00 116.17 4 LEU B N 1
ATOM 2566 C CA . LEU C 3 4 ? 86.359 107.937 97.419 1.00 116.17 4 LEU B CA 1
ATOM 2567 C C . LEU C 3 4 ? 86.090 108.008 95.920 1.00 116.17 4 LEU B C 1
ATOM 2568 O O . LEU C 3 4 ? 86.398 107.069 95.181 1.00 116.17 4 LEU B O 1
ATOM 2573 N N . VAL C 3 5 ? 85.517 109.121 95.479 1.00 114.80 5 VAL B N 1
ATOM 2574 C CA . VAL C 3 5 ? 85.172 109.344 94.082 1.00 114.80 5 VAL B CA 1
ATOM 2575 C C . VAL C 3 5 ? 86.087 110.421 93.525 1.00 114.80 5 VAL B C 1
ATOM 2576 O O . VAL C 3 5 ? 86.391 111.414 94.197 1.00 114.80 5 VAL B O 1
ATOM 2580 N N . GLN C 3 6 ? 86.548 110.221 92.291 1.00 111.37 6 GLN B N 1
ATOM 2581 C CA . GLN C 3 6 ? 87.494 111.128 91.661 1.00 111.37 6 GLN B CA 1
ATOM 2582 C C . GLN C 3 6 ? 86.907 111.706 90.383 1.00 111.37 6 GLN B C 1
ATOM 2583 O O . GLN C 3 6 ? 85.820 111.332 89.940 1.00 111.37 6 GLN B O 1
ATOM 2589 N N . SER C 3 7 ? 87.660 112.628 89.793 1.00 119.20 7 SER B N 1
ATOM 2590 C CA . SER C 3 7 ? 87.273 113.260 88.546 1.00 119.20 7 SER B CA 1
ATOM 2591 C C . SER C 3 7 ? 87.481 112.307 87.373 1.00 119.20 7 SER B C 1
ATOM 2592 O O . SER C 3 7 ? 87.948 111.176 87.523 1.00 119.20 7 SER B O 1
ATOM 2595 N N . GLY C 3 8 ? 87.120 112.782 86.183 1.00 122.40 8 GLY B N 1
ATOM 2596 C CA . GLY C 3 8 ? 87.295 112.014 84.971 1.00 122.40 8 GLY B CA 1
ATOM 2597 C C . GLY C 3 8 ? 88.666 112.213 84.356 1.00 122.40 8 GLY B C 1
ATOM 2598 O O . GLY C 3 8 ? 89.545 112.868 84.911 1.00 122.40 8 GLY B O 1
ATOM 2599 N N . ALA C 3 9 ? 88.840 111.629 83.175 1.00 122.48 9 ALA B N 1
ATOM 2600 C CA . ALA C 3 9 ? 90.098 111.738 82.460 1.00 122.48 9 ALA B CA 1
ATOM 2601 C C . ALA C 3 9 ? 90.266 113.141 81.884 1.00 122.48 9 ALA B C 1
ATOM 2602 O O . ALA C 3 9 ? 89.320 113.922 81.784 1.00 122.48 9 ALA B O 1
ATOM 2604 N N . GLU C 3 10 ? 91.500 113.459 81.506 1.00 129.16 10 GLU B N 1
ATOM 2605 C CA . GLU C 3 10 ? 91.819 114.752 80.923 1.00 129.16 10 GLU B CA 1
ATOM 2606 C C . GLU C 3 10 ? 92.807 114.561 79.781 1.00 129.16 10 GLU B C 1
ATOM 2607 O O . GLU C 3 10 ? 93.680 113.692 79.826 1.00 129.16 10 GLU B O 1
ATOM 2613 N N . VAL C 3 11 ? 92.657 115.384 78.746 1.00 122.07 11 VAL B N 1
ATOM 2614 C CA . VAL C 3 11 ? 93.597 115.401 77.632 1.00 122.07 11 VAL B CA 1
ATOM 2615 C C . VAL C 3 11 ? 94.060 116.830 77.415 1.00 122.07 11 VAL B C 1
ATOM 2616 O O . VAL C 3 11 ? 93.432 117.588 76.671 1.00 122.07 11 VAL B O 1
ATOM 2620 N N . LYS C 3 12 ? 95.163 117.207 78.047 1.00 125.75 12 LYS B N 1
ATOM 2621 C CA . LYS C 3 12 ? 95.580 118.596 77.999 1.00 125.75 12 LYS B CA 1
ATOM 2622 C C . LYS C 3 12 ? 96.783 118.768 77.077 1.00 125.75 12 LYS B C 1
ATOM 2623 O O . LYS C 3 12 ? 97.214 117.842 76.385 1.00 125.75 12 LYS B O 1
ATOM 2629 N N . LYS C 3 13 ? 97.316 119.983 77.063 1.00 131.72 13 LYS B N 1
ATOM 2630 C CA . LYS C 3 13 ? 98.404 120.348 76.178 1.00 131.72 13 LYS B CA 1
ATOM 2631 C C . LYS C 3 13 ? 99.624 120.765 76.987 1.00 131.72 13 LYS B C 1
ATOM 2632 O O . LYS C 3 13 ? 99.485 121.247 78.114 1.00 131.72 13 LYS B O 1
ATOM 2638 N N . PRO C 3 14 ? 100.830 120.592 76.448 1.00 132.14 14 PRO B N 1
ATOM 2639 C CA . PRO C 3 14 ? 102.033 120.928 77.217 1.00 132.14 14 PRO B CA 1
ATOM 2640 C C . PRO C 3 14 ? 102.039 122.388 77.636 1.00 132.14 14 PRO B C 1
ATOM 2641 O O . PRO C 3 14 ? 101.635 123.273 76.880 1.00 132.14 14 PRO B O 1
ATOM 2645 N N . GLY C 3 15 ? 102.499 122.632 78.859 1.00 135.11 15 GLY B N 1
ATOM 2646 C CA . GLY C 3 15 ? 102.526 123.962 79.420 1.00 135.11 15 GLY B CA 1
ATOM 2647 C C . GLY C 3 15 ? 101.237 124.408 80.072 1.00 135.11 15 GLY B C 1
ATOM 2648 O O . GLY C 3 15 ? 101.209 125.489 80.671 1.00 135.11 15 GLY B O 1
ATOM 2649 N N . SER C 3 16 ? 100.174 123.616 79.984 1.00 136.17 16 SER B N 1
ATOM 2650 C CA . SER C 3 16 ? 98.899 123.961 80.592 1.00 136.17 16 SER B CA 1
ATOM 2651 C C . SER C 3 16 ? 98.914 123.562 82.067 1.00 136.17 16 SER B C 1
ATOM 2652 O O . SER C 3 16 ? 99.965 123.279 82.644 1.00 136.17 16 SER B O 1
ATOM 2655 N N . SER C 3 17 ? 97.743 123.561 82.700 1.00 132.86 17 SER B N 1
ATOM 2656 C CA . SER C 3 17 ? 97.616 123.147 84.089 1.00 132.86 17 SER B CA 1
ATOM 2657 C C . SER C 3 17 ? 96.315 122.381 84.272 1.00 132.86 17 SER B C 1
ATOM 2658 O O . SER C 3 17 ? 95.322 122.644 83.592 1.00 132.86 17 SER B O 1
ATOM 2661 N N . VAL C 3 18 ? 96.329 121.435 85.210 1.00 130.03 18 VAL B N 1
ATOM 2662 C CA . VAL C 3 18 ? 95.195 120.554 85.453 1.00 130.03 18 VAL B CA 1
ATOM 2663 C C . VAL C 3 18 ? 94.920 120.503 86.948 1.00 130.03 18 VAL B C 1
ATOM 2664 O O . VAL C 3 18 ? 95.810 120.734 87.772 1.00 130.03 18 VAL B O 1
ATOM 2668 N N . LYS C 3 19 ? 93.668 120.215 87.296 1.00 123.70 19 LYS B N 1
ATOM 2669 C CA . LYS C 3 19 ? 93.258 120.010 88.678 1.00 123.70 19 LYS B CA 1
ATOM 2670 C C . LYS C 3 19 ? 92.452 118.727 88.765 1.00 123.70 19 LYS B C 1
ATOM 2671 O O . LYS C 3 19 ? 91.500 118.536 88.002 1.00 123.70 19 LYS B O 1
ATOM 2677 N N . VAL C 3 20 ? 92.828 117.854 89.692 1.00 116.34 20 VAL B N 1
ATOM 2678 C CA . VAL C 3 20 ? 92.151 116.583 89.908 1.00 116.34 20 VAL B CA 1
ATOM 2679 C C . VAL C 3 20 ? 91.513 116.604 91.287 1.00 116.34 20 VAL B C 1
ATOM 2680 O O . VAL C 3 20 ? 92.165 116.950 92.278 1.00 116.34 20 VAL B O 1
ATOM 2684 N N . SER C 3 21 ? 90.237 116.234 91.348 1.00 114.16 21 SER B N 1
ATOM 2685 C CA . SER C 3 21 ? 89.455 116.308 92.569 1.00 114.16 21 SER B CA 1
ATOM 2686 C C . SER C 3 21 ? 89.145 114.912 93.082 1.00 114.16 21 SER B C 1
ATOM 2687 O O . SER C 3 21 ? 88.975 113.970 92.306 1.00 114.16 21 SER B O 1
ATOM 2690 N N . CYS C 3 22 ? 89.070 114.795 94.401 1.00 117.98 22 CYS B N 1
ATOM 2691 C CA . CYS C 3 22 ? 88.781 113.541 95.077 1.00 117.98 22 CYS B CA 1
ATOM 2692 C C . CYS C 3 22 ? 87.747 113.815 96.157 1.00 117.98 22 CYS B C 1
ATOM 2693 O O . CYS C 3 22 ? 87.997 114.615 97.063 1.00 117.98 22 CYS B O 1
ATOM 2696 N N . LYS C 3 23 ? 86.593 113.166 96.064 1.00 126.07 23 LYS B N 1
ATOM 2697 C CA . LYS C 3 23 ? 85.494 113.440 96.976 1.00 126.07 23 LYS B CA 1
ATOM 2698 C C . LYS C 3 23 ? 85.071 112.162 97.677 1.00 126.07 23 LYS B C 1
ATOM 2699 O O . LYS C 3 23 ? 85.061 111.083 97.080 1.00 126.07 23 LYS B O 1
ATOM 2705 N N . ALA C 3 24 ? 84.712 112.297 98.952 1.00 135.26 24 ALA B N 1
ATOM 2706 C CA . ALA C 3 24 ? 84.367 111.165 99.801 1.00 135.26 24 ALA B CA 1
ATOM 2707 C C . ALA C 3 24 ? 82.853 111.069 99.940 1.00 135.26 24 ALA B C 1
ATOM 2708 O O . ALA C 3 24 ? 82.200 112.034 100.351 1.00 135.26 24 ALA B O 1
ATOM 2710 N N . SER C 3 25 ? 82.300 109.900 99.604 1.00 139.65 25 SER B N 1
ATOM 2711 C CA . SER C 3 25 ? 80.864 109.681 99.730 1.00 139.65 25 SER B CA 1
ATOM 2712 C C . SER C 3 25 ? 80.422 109.562 101.179 1.00 139.65 25 SER B C 1
ATOM 2713 O O . SER C 3 25 ? 79.227 109.694 101.461 1.00 139.65 25 SER B O 1
ATOM 2716 N N . GLY C 3 26 ? 81.346 109.312 102.097 1.00 141.56 26 GLY B N 1
ATOM 2717 C CA . GLY C 3 26 ? 81.005 109.247 103.501 1.00 141.56 26 GLY B CA 1
ATOM 2718 C C . GLY C 3 26 ? 80.657 110.611 104.062 1.00 141.56 26 GLY B C 1
ATOM 2719 O O . GLY C 3 26 ? 80.275 111.541 103.352 1.00 141.56 26 GLY B O 1
ATOM 2720 N N . GLY C 3 27 ? 80.788 110.732 105.382 1.00 137.31 27 GLY B N 1
ATOM 2721 C CA . GLY C 3 27 ? 80.499 112.010 106.007 1.00 137.31 27 GLY B CA 1
ATOM 2722 C C . GLY C 3 27 ? 81.505 113.077 105.628 1.00 137.31 27 GLY B C 1
ATOM 2723 O O . GLY C 3 27 ? 81.207 113.975 104.837 1.00 137.31 27 GLY B O 1
ATOM 2724 N N . THR C 3 28 ? 82.725 112.963 106.144 1.00 132.80 28 THR B N 1
ATOM 2725 C CA . THR C 3 28 ? 83.779 113.948 105.934 1.00 132.80 28 THR B CA 1
ATOM 2726 C C . THR C 3 28 ? 85.121 113.257 106.125 1.00 132.80 28 THR B C 1
ATOM 2727 O O . THR C 3 28 ? 85.196 112.042 106.323 1.00 132.80 28 THR B O 1
ATOM 2731 N N . PHE C 3 29 ? 86.184 114.055 106.058 1.00 126.85 29 PHE B N 1
ATOM 2732 C CA . PHE C 3 29 ? 87.511 113.633 106.488 1.00 126.85 29 PHE B CA 1
ATOM 2733 C C . PHE C 3 29 ? 87.624 113.942 107.972 1.00 126.85 29 PHE B C 1
ATOM 2734 O O . PHE C 3 29 ? 87.804 115.099 108.358 1.00 126.85 29 PHE B O 1
ATOM 2742 N N . SER C 3 30 ? 87.507 112.920 108.808 1.00 127.50 30 SER B N 1
ATOM 2743 C CA . SER C 3 30 ? 87.555 113.100 110.251 1.00 127.50 30 SER B CA 1
ATOM 2744 C C . SER C 3 30 ? 88.873 112.551 110.770 1.00 127.50 30 SER B C 1
ATOM 2745 O O . SER C 3 30 ? 89.007 111.339 110.969 1.00 127.50 30 SER B O 1
ATOM 2748 N N . SER C 3 31 ? 89.837 113.443 110.991 1.00 126.57 31 SER B N 1
ATOM 2749 C CA . SER C 3 31 ? 91.164 113.064 111.467 1.00 126.57 31 SER B CA 1
ATOM 2750 C C . SER C 3 31 ? 91.805 112.029 110.549 1.00 126.57 31 SER B C 1
ATOM 2751 O O . SER C 3 31 ? 92.494 111.112 110.995 1.00 126.57 31 SER B O 1
ATOM 2754 N N . ASP C 3 32 ? 91.572 112.178 109.249 1.00 121.89 32 ASP B N 1
ATOM 2755 C CA . ASP C 3 32 ? 92.154 111.305 108.244 1.00 121.89 32 ASP B CA 1
ATOM 2756 C C . ASP C 3 32 ? 93.196 112.080 107.457 1.00 121.89 32 ASP B C 1
ATOM 2757 O O . ASP C 3 32 ? 93.435 113.265 107.693 1.00 121.89 32 ASP B O 1
ATOM 2762 N N . ALA C 3 33 ? 93.823 111.387 106.514 1.00 110.05 33 ALA B N 1
ATOM 2763 C CA . ALA C 3 33 ? 94.751 112.002 105.582 1.00 110.05 33 ALA B CA 1
ATOM 2764 C C . ALA C 3 33 ? 94.453 111.466 104.193 1.00 110.05 33 ALA B C 1
ATOM 2765 O O . ALA C 3 33 ? 93.928 110.361 104.041 1.00 110.05 33 ALA B O 1
ATOM 2767 N N . ILE C 3 34 ? 94.772 112.261 103.180 1.00 101.66 34 ILE B N 1
ATOM 2768 C CA . ILE C 3 34 ? 94.528 111.897 101.792 1.00 101.66 34 ILE B CA 1
ATOM 2769 C C . ILE C 3 34 ? 95.871 111.881 101.080 1.00 101.66 34 ILE B C 1
ATOM 2770 O O . ILE C 3 34 ? 96.393 112.934 100.699 1.00 101.66 34 ILE B O 1
ATOM 2775 N N . ASN C 3 35 ? 96.434 110.697 100.897 1.00 102.10 35 ASN B N 1
ATOM 2776 C CA . ASN C 3 35 ? 97.716 110.540 100.234 1.00 102.10 35 ASN B CA 1
ATOM 2777 C C . ASN C 3 35 ? 97.497 110.391 98.738 1.00 102.10 35 ASN B C 1
ATOM 2778 O O . ASN C 3 35 ? 96.487 109.845 98.292 1.00 102.10 35 ASN B O 1
ATOM 2783 N N . TRP C 3 36 ? 98.460 110.877 97.959 1.00 100.79 36 TRP B N 1
ATOM 2784 C CA . TRP C 3 36 ? 98.359 110.873 96.507 1.00 100.79 36 TRP B CA 1
ATOM 2785 C C . TRP C 3 36 ? 99.448 109.996 95.912 1.00 100.79 36 TRP B C 1
ATOM 2786 O O . TRP C 3 36 ? 100.626 110.159 96.237 1.00 100.79 36 TRP B O 1
ATOM 2797 N N . VAL C 3 37 ? 99.053 109.086 95.026 1.00 92.90 37 VAL B N 1
ATOM 2798 C CA . VAL C 3 37 ? 99.952 108.114 94.419 1.00 92.90 37 VAL B CA 1
ATOM 2799 C C . VAL C 3 37 ? 99.853 108.237 92.907 1.00 92.90 37 VAL B C 1
ATOM 2800 O O . VAL C 3 37 ? 98.750 108.225 92.354 1.00 92.90 37 VAL B O 1
ATOM 2804 N N . ARG C 3 38 ? 101.000 108.337 92.240 1.00 100.13 38 ARG B N 1
ATOM 2805 C CA . ARG C 3 38 ? 101.082 108.454 90.787 1.00 100.13 38 ARG B CA 1
ATOM 2806 C C . ARG C 3 38 ? 101.700 107.197 90.206 1.00 100.13 38 ARG B C 1
ATOM 2807 O O . ARG C 3 38 ? 102.661 106.664 90.764 1.00 100.13 38 ARG B O 1
ATOM 2815 N N . GLN C 3 39 ? 101.171 106.741 89.079 1.00 101.62 39 GLN B N 1
ATOM 2816 C CA . GLN C 3 39 ? 101.679 105.557 88.403 1.00 101.62 39 GLN B CA 1
ATOM 2817 C C . GLN C 3 39 ? 101.780 105.840 86.912 1.00 101.62 39 GLN B C 1
ATOM 2818 O O . GLN C 3 39 ? 100.782 105.748 86.192 1.00 101.62 39 GLN B O 1
ATOM 2824 N N . ALA C 3 40 ? 102.980 106.170 86.446 1.00 108.51 40 ALA B N 1
ATOM 2825 C CA . ALA C 3 40 ? 103.206 106.304 85.021 1.00 108.51 40 ALA B CA 1
ATOM 2826 C C . ALA C 3 40 ? 103.072 104.937 84.360 1.00 108.51 40 ALA B C 1
ATOM 2827 O O . ALA C 3 40 ? 103.291 103.911 85.002 1.00 108.51 40 ALA B O 1
ATOM 2829 N N . PRO C 3 41 ? 102.692 104.892 83.084 1.00 113.51 41 PRO B N 1
ATOM 2830 C CA . PRO C 3 41 ? 102.452 103.593 82.445 1.00 113.51 41 PRO B CA 1
ATOM 2831 C C . PRO C 3 41 ? 103.698 102.720 82.462 1.00 113.51 41 PRO B C 1
ATOM 2832 O O . PRO C 3 41 ? 104.809 103.182 82.195 1.00 113.51 41 PRO B O 1
ATOM 2836 N N . GLY C 3 42 ? 103.499 101.445 82.781 1.00 117.08 42 GLY B N 1
ATOM 2837 C CA . GLY C 3 42 ? 104.589 100.494 82.840 1.00 117.08 42 GLY B CA 1
ATOM 2838 C C . GLY C 3 42 ? 105.665 100.885 83.827 1.00 117.08 42 GLY B C 1
ATOM 2839 O O . GLY C 3 42 ? 106.852 100.675 83.572 1.00 117.08 42 GLY B O 1
ATOM 2840 N N . GLN C 3 43 ? 105.260 101.454 84.959 1.00 115.26 43 GLN B N 1
ATOM 2841 C CA . GLN C 3 43 ? 106.183 101.854 86.011 1.00 115.26 43 GLN B CA 1
ATOM 2842 C C . GLN C 3 43 ? 105.546 101.553 87.356 1.00 115.26 43 GLN B C 1
ATOM 2843 O O . GLN C 3 43 ? 104.330 101.393 87.472 1.00 115.26 43 GLN B O 1
ATOM 2849 N N . GLY C 3 44 ? 106.381 101.480 88.375 1.00 102.05 44 GLY B N 1
ATOM 2850 C CA . GLY C 3 44 ? 105.883 101.256 89.710 1.00 102.05 44 GLY B CA 1
ATOM 2851 C C . GLY C 3 44 ? 105.185 102.471 90.267 1.00 102.05 44 GLY B C 1
ATOM 2852 O O . GLY C 3 44 ? 105.274 103.575 89.737 1.00 102.05 44 GLY B O 1
ATOM 2853 N N . LEU C 3 45 ? 104.461 102.253 91.357 1.00 97.24 45 LEU B N 1
ATOM 2854 C CA . LEU C 3 45 ? 103.766 103.347 92.010 1.00 97.24 45 LEU B CA 1
ATOM 2855 C C . LEU C 3 45 ? 104.755 104.235 92.748 1.00 97.24 45 LEU B C 1
ATOM 2856 O O . LEU C 3 45 ? 105.765 103.771 93.278 1.00 97.24 45 LEU B O 1
ATOM 2861 N N . GLU C 3 46 ? 104.457 105.527 92.771 1.00 96.01 46 GLU B N 1
ATOM 2862 C CA . GLU C 3 46 ? 105.265 106.516 93.461 1.00 96.01 46 GLU B CA 1
ATOM 2863 C C . GLU C 3 46 ? 104.415 107.183 94.530 1.00 96.01 46 GLU B C 1
ATOM 2864 O O . GLU C 3 46 ? 103.293 106.761 94.812 1.00 96.01 46 GLU B O 1
ATOM 2870 N N . TRP C 3 47 ? 104.956 108.227 95.139 1.00 96.96 47 TRP B N 1
ATOM 2871 C CA . TRP C 3 47 ? 104.260 108.934 96.198 1.00 96.96 47 TRP B CA 1
ATOM 2872 C C . TRP C 3 47 ? 104.362 110.435 95.986 1.00 96.96 47 TRP B C 1
ATOM 2873 O O . TRP C 3 47 ? 105.459 110.976 95.826 1.00 96.96 47 TRP B O 1
ATOM 2884 N N . MET C 3 48 ? 103.210 111.105 95.988 1.00 110.07 48 MET B N 1
ATOM 2885 C CA . MET C 3 48 ? 103.148 112.554 95.856 1.00 110.07 48 MET B CA 1
ATOM 2886 C C . MET C 3 48 ? 103.406 113.240 97.189 1.00 110.07 48 MET B C 1
ATOM 2887 O O . MET C 3 48 ? 104.413 113.927 97.372 1.00 110.07 48 MET B O 1
ATOM 2892 N N . GLY C 3 49 ? 102.498 113.039 98.130 1.00 105.32 49 GLY B N 1
ATOM 2893 C CA . GLY C 3 49 ? 102.513 113.770 99.374 1.00 105.32 49 GLY B CA 1
ATOM 2894 C C . GLY C 3 49 ? 101.185 113.581 100.065 1.00 105.32 49 GLY B C 1
ATOM 2895 O O . GLY C 3 49 ? 100.293 112.902 99.553 1.00 105.32 49 GLY B O 1
ATOM 2896 N N . ARG C 3 50 ? 101.050 114.194 101.229 1.00 103.17 50 ARG B N 1
ATOM 2897 C CA . ARG C 3 50 ? 99.875 113.983 102.055 1.00 103.17 50 ARG B CA 1
ATOM 2898 C C . ARG C 3 50 ? 99.251 115.317 102.412 1.00 103.17 50 ARG B C 1
ATOM 2899 O O . ARG C 3 50 ? 99.946 116.330 102.520 1.00 103.17 50 ARG B O 1
ATOM 2907 N N . ILE C 3 51 ? 97.932 115.318 102.563 1.00 105.84 51 ILE B N 1
ATOM 2908 C CA . ILE C 3 51 ? 97.196 116.480 103.035 1.00 105.84 51 ILE B CA 1
ATOM 2909 C C . ILE C 3 51 ? 96.308 116.024 104.181 1.00 105.84 51 ILE B C 1
ATOM 2910 O O . ILE C 3 51 ? 95.602 115.015 104.069 1.00 105.84 51 ILE B O 1
ATOM 2915 N N . ILE C 3 52 ? 96.360 116.751 105.289 1.00 111.37 52 ILE B N 1
ATOM 2916 C CA . ILE C 3 52 ? 95.643 116.364 106.497 1.00 111.37 52 ILE B CA 1
ATOM 2917 C C . ILE C 3 52 ? 94.549 117.395 106.731 1.00 111.37 52 ILE B C 1
ATOM 2918 O O . ILE C 3 52 ? 94.817 118.468 107.288 1.00 111.37 52 ILE B O 1
ATOM 2923 N N . PRO C 3 53 ? 93.314 117.123 106.310 1.00 113.40 53 PRO B N 1
ATOM 2924 C CA . PRO C 3 53 ? 92.291 118.175 106.335 1.00 113.40 53 PRO B CA 1
ATOM 2925 C C . PRO C 3 53 ? 92.037 118.741 107.713 1.00 113.40 53 PRO B C 1
ATOM 2926 O O . PRO C 3 53 ? 91.860 119.956 107.855 1.00 113.40 53 PRO B O 1
ATOM 2930 N N . ILE C 3 54 ? 92.030 117.898 108.743 1.00 119.67 54 ILE B N 1
ATOM 2931 C CA . ILE C 3 54 ? 91.684 118.380 110.075 1.00 119.67 54 ILE B CA 1
ATOM 2932 C C . ILE C 3 54 ? 92.786 119.283 110.614 1.00 119.67 54 ILE B C 1
ATOM 2933 O O . ILE C 3 54 ? 92.560 120.094 111.519 1.00 119.67 54 ILE B O 1
ATOM 2938 N N . PHE C 3 55 ? 93.992 119.167 110.061 1.00 124.70 55 PHE B N 1
ATOM 2939 C CA . PHE C 3 55 ? 95.113 119.990 110.488 1.00 124.70 55 PHE B CA 1
ATOM 2940 C C . PHE C 3 55 ? 95.370 121.175 109.573 1.00 124.70 55 PHE B C 1
ATOM 2941 O O . PHE C 3 55 ? 95.901 122.189 110.037 1.00 124.70 55 PHE B O 1
ATOM 2949 N N . GLY C 3 56 ? 95.018 121.076 108.296 1.00 125.41 56 GLY B N 1
ATOM 2950 C CA . GLY C 3 56 ? 95.427 122.094 107.341 1.00 125.41 56 GLY B CA 1
ATOM 2951 C C . GLY C 3 56 ? 96.920 122.111 107.102 1.00 125.41 56 GLY B C 1
ATOM 2952 O O . GLY C 3 56 ? 97.511 123.186 106.948 1.00 125.41 56 GLY B O 1
ATOM 2953 N N . VAL C 3 57 ? 97.547 120.936 107.071 1.00 122.53 57 VAL B N 1
ATOM 2954 C CA . VAL C 3 57 ? 98.981 120.801 106.864 1.00 122.53 57 VAL B CA 1
ATOM 2955 C C . VAL C 3 57 ? 99.213 119.784 105.757 1.00 122.53 57 VAL B C 1
ATOM 2956 O O . VAL C 3 57 ? 98.568 118.736 105.699 1.00 122.53 57 VAL B O 1
ATOM 2960 N N . ALA C 3 58 ? 100.143 120.111 104.865 1.00 125.53 58 ALA B N 1
ATOM 2961 C CA . ALA C 3 58 ? 100.455 119.250 103.736 1.00 125.53 58 ALA B CA 1
ATOM 2962 C C . ALA C 3 58 ? 101.950 118.985 103.684 1.00 125.53 58 ALA B C 1
ATOM 2963 O O . ALA C 3 58 ? 102.758 119.889 103.912 1.00 125.53 58 ALA B O 1
ATOM 2965 N N . ASP C 3 59 ? 102.306 117.742 103.379 1.00 123.59 59 ASP B N 1
ATOM 2966 C CA . ASP C 3 59 ? 103.690 117.311 103.241 1.00 123.59 59 ASP B CA 1
ATOM 2967 C C . ASP C 3 59 ? 103.893 116.759 101.840 1.00 123.59 59 ASP B C 1
ATOM 2968 O O . ASP C 3 59 ? 103.042 116.024 101.333 1.00 123.59 59 ASP B O 1
ATOM 2973 N N . TYR C 3 60 ? 105.015 117.110 101.219 1.00 124.41 60 TYR B N 1
ATOM 2974 C CA . TYR C 3 60 ? 105.321 116.687 99.863 1.00 124.41 60 TYR B CA 1
ATOM 2975 C C . TYR C 3 60 ? 106.577 115.830 99.831 1.00 124.41 60 TYR B C 1
ATOM 2976 O O . TYR C 3 60 ? 107.453 115.929 100.693 1.00 124.41 60 TYR B O 1
ATOM 2985 N N . ALA C 3 61 ? 106.650 114.983 98.809 1.00 128.19 61 ALA B N 1
ATOM 2986 C CA . ALA C 3 61 ? 107.868 114.245 98.534 1.00 128.19 61 ALA B CA 1
ATOM 2987 C C . ALA C 3 61 ? 108.944 115.193 98.021 1.00 128.19 61 ALA B C 1
ATOM 2988 O O . ALA C 3 61 ? 108.659 116.280 97.513 1.00 128.19 61 ALA B O 1
ATOM 2990 N N . GLN C 3 62 ? 110.199 114.771 98.163 1.00 137.52 62 GLN B N 1
ATOM 2991 C CA . GLN C 3 62 ? 111.300 115.620 97.725 1.00 137.52 62 GLN B CA 1
ATOM 2992 C C . GLN C 3 62 ? 111.233 115.881 96.228 1.00 137.52 62 GLN B C 1
ATOM 2993 O O . GLN C 3 62 ? 111.421 117.016 95.779 1.00 137.52 62 GLN B O 1
ATOM 2999 N N . LYS C 3 63 ? 110.943 114.844 95.443 1.00 129.07 63 LYS B N 1
ATOM 3000 C CA . LYS C 3 63 ? 111.049 114.955 93.993 1.00 129.07 63 LYS B CA 1
ATOM 3001 C C . LYS C 3 63 ? 110.069 115.976 93.432 1.00 129.07 63 LYS B C 1
ATOM 3002 O O . LYS C 3 63 ? 110.414 116.747 92.529 1.00 129.07 63 LYS B O 1
ATOM 3008 N N . PHE C 3 64 ? 108.844 115.994 93.943 1.00 128.04 64 PHE B N 1
ATOM 3009 C CA . PHE C 3 64 ? 107.779 116.801 93.362 1.00 128.04 64 PHE B CA 1
ATOM 3010 C C . PHE C 3 64 ? 107.448 118.043 94.167 1.00 128.04 64 PHE B C 1
ATOM 3011 O O . PHE C 3 64 ? 106.419 118.674 93.909 1.00 128.04 64 PHE B O 1
ATOM 3019 N N . GLN C 3 65 ? 108.285 118.402 95.133 1.00 136.95 65 GLN B N 1
ATOM 3020 C CA . GLN C 3 65 ? 108.147 119.690 95.791 1.00 136.95 65 GLN B CA 1
ATOM 3021 C C . GLN C 3 65 ? 108.310 120.814 94.777 1.00 136.95 65 GLN B C 1
ATOM 3022 O O . GLN C 3 65 ? 109.250 120.817 93.978 1.00 136.95 65 GLN B O 1
ATOM 3028 N N . GLY C 3 66 ? 107.385 121.771 94.810 1.00 137.02 66 GLY B N 1
ATOM 3029 C CA . GLY C 3 66 ? 107.435 122.923 93.943 1.00 137.02 66 GLY B CA 1
ATOM 3030 C C . GLY C 3 66 ? 106.617 122.820 92.673 1.00 137.02 66 GLY B C 1
ATOM 3031 O O . GLY C 3 66 ? 106.444 123.831 91.986 1.00 137.02 66 GLY B O 1
ATOM 3032 N N . ARG C 3 67 ? 106.105 121.639 92.335 1.00 136.36 67 ARG B N 1
ATOM 3033 C CA . ARG C 3 67 ? 105.324 121.476 91.118 1.00 136.36 67 ARG B CA 1
ATOM 3034 C C . ARG C 3 67 ? 103.897 121.010 91.360 1.00 136.36 67 ARG B C 1
ATOM 3035 O O . ARG C 3 67 ? 103.133 120.891 90.395 1.00 136.36 67 ARG B O 1
ATOM 3043 N N . VAL C 3 68 ? 103.514 120.729 92.602 1.00 128.50 68 VAL B N 1
ATOM 3044 C CA . VAL C 3 68 ? 102.167 120.274 92.918 1.00 128.50 68 VAL B CA 1
ATOM 3045 C C . VAL C 3 68 ? 101.670 121.014 94.151 1.00 128.50 68 VAL B C 1
ATOM 3046 O O . VAL C 3 68 ? 102.413 121.224 95.115 1.00 128.50 68 VAL B O 1
ATOM 3050 N N . THR C 3 69 ? 100.402 121.422 94.111 1.00 129.49 69 THR B N 1
ATOM 3051 C CA . THR C 3 69 ? 99.746 122.070 95.238 1.00 129.49 69 THR B CA 1
ATOM 3052 C C . THR C 3 69 ? 98.544 121.237 95.653 1.00 129.49 69 THR B C 1
ATOM 3053 O O . THR C 3 69 ? 97.730 120.856 94.807 1.00 129.49 69 THR B O 1
ATOM 3057 N N . LEU C 3 70 ? 98.434 120.959 96.950 1.00 118.86 70 LEU B N 1
ATOM 3058 C CA . LEU C 3 70 ? 97.403 120.082 97.489 1.00 118.86 70 LEU B CA 1
ATOM 3059 C C . LEU C 3 70 ? 96.412 120.907 98.298 1.00 118.86 70 LEU B C 1
ATOM 3060 O O . LEU C 3 70 ? 96.814 121.689 99.165 1.00 118.86 70 LEU B O 1
ATOM 3065 N N . THR C 3 71 ? 95.124 120.726 98.016 1.00 120.54 71 THR B N 1
ATOM 3066 C CA . THR C 3 71 ? 94.064 121.544 98.586 1.00 120.54 71 THR B CA 1
ATOM 3067 C C . THR C 3 71 ? 92.959 120.655 99.137 1.00 120.54 71 THR B C 1
ATOM 3068 O O . THR C 3 71 ? 92.558 119.684 98.491 1.00 120.54 71 THR B O 1
ATOM 3072 N N . ALA C 3 72 ? 92.468 120.993 100.329 1.00 120.80 72 ALA B N 1
ATOM 3073 C CA . ALA C 3 72 ? 91.337 120.304 100.938 1.00 120.80 72 ALA B CA 1
ATOM 3074 C C . ALA C 3 72 ? 90.254 121.314 101.277 1.00 120.80 72 ALA B C 1
ATOM 3075 O O . ALA C 3 72 ? 90.536 122.350 101.886 1.00 120.80 72 ALA B O 1
ATOM 3077 N N . ASP C 3 73 ? 89.020 121.008 100.889 1.00 140.17 73 ASP B N 1
ATOM 3078 C CA . ASP C 3 73 ? 87.866 121.857 101.157 1.00 140.17 73 ASP B CA 1
ATOM 3079 C C . ASP C 3 73 ? 86.944 121.131 102.126 1.00 140.17 73 ASP B C 1
ATOM 3080 O O . ASP C 3 73 ? 86.361 120.099 101.778 1.00 140.17 73 ASP B O 1
ATOM 3085 N N . LYS C 3 74 ? 86.800 121.680 103.334 1.00 141.85 74 LYS B N 1
ATOM 3086 C CA . LYS C 3 74 ? 86.025 121.000 104.368 1.00 141.85 74 LYS B CA 1
ATOM 3087 C C . LYS C 3 74 ? 84.533 121.024 104.063 1.00 141.85 74 LYS B C 1
ATOM 3088 O O . LYS C 3 74 ? 83.820 120.062 104.369 1.00 141.85 74 LYS B O 1
ATOM 3094 N N . SER C 3 75 ? 84.042 122.113 103.467 1.00 143.17 75 SER B N 1
ATOM 3095 C CA . SER C 3 75 ? 82.602 122.283 103.295 1.00 143.17 75 SER B CA 1
ATOM 3096 C C . SER C 3 75 ? 82.010 121.171 102.440 1.00 143.17 75 SER B C 1
ATOM 3097 O O . SER C 3 75 ? 80.963 120.605 102.773 1.00 143.17 75 SER B O 1
ATOM 3100 N N . THR C 3 76 ? 82.665 120.847 101.331 1.00 139.70 76 THR B N 1
ATOM 3101 C CA . THR C 3 76 ? 82.220 119.781 100.449 1.00 139.70 76 THR B CA 1
ATOM 3102 C C . THR C 3 76 ? 82.943 118.470 100.748 1.00 139.70 76 THR B C 1
ATOM 3103 O O . THR C 3 76 ? 82.545 117.415 100.241 1.00 139.70 76 THR B O 1
ATOM 3107 N N . SER C 3 77 ? 83.951 118.506 101.619 1.00 135.71 77 SER B N 1
ATOM 3108 C CA . SER C 3 77 ? 84.797 117.355 101.935 1.00 135.71 77 SER B CA 1
ATOM 3109 C C . SER C 3 77 ? 85.433 116.793 100.664 1.00 135.71 77 SER B C 1
ATOM 3110 O O . SER C 3 77 ? 85.139 115.682 100.222 1.00 135.71 77 SER B O 1
ATOM 3113 N N . THR C 3 78 ? 86.305 117.601 100.067 1.00 127.34 78 THR B N 1
ATOM 3114 C CA . THR C 3 78 ? 87.007 117.236 98.847 1.00 127.34 78 THR B CA 1
ATOM 3115 C C . THR C 3 78 ? 88.492 117.529 98.985 1.00 127.34 78 THR B C 1
ATOM 3116 O O . THR C 3 78 ? 88.901 118.406 99.749 1.00 127.34 78 THR B O 1
ATOM 3120 N N . ALA C 3 79 ? 89.295 116.789 98.229 1.00 118.77 79 ALA B N 1
ATOM 3121 C CA . ALA C 3 79 ? 90.734 116.984 98.168 1.00 118.77 79 ALA B CA 1
ATOM 3122 C C . ALA C 3 79 ? 91.133 117.282 96.733 1.00 118.77 79 ALA B C 1
ATOM 3123 O O . ALA C 3 79 ? 90.618 116.662 95.800 1.00 118.77 79 ALA B O 1
ATOM 3125 N N . TYR C 3 80 ? 92.052 118.228 96.554 1.00 120.58 80 TYR B N 1
ATOM 3126 C CA . TYR C 3 80 ? 92.421 118.697 95.227 1.00 120.58 80 TYR B CA 1
ATOM 3127 C C . TYR C 3 80 ? 93.919 118.557 94.998 1.00 120.58 80 TYR B C 1
ATOM 3128 O O . TYR C 3 80 ? 94.725 118.739 95.912 1.00 120.58 80 TYR B O 1
ATOM 3137 N N . MET C 3 81 ? 94.277 118.235 93.755 1.00 124.66 81 MET B N 1
ATOM 3138 C CA . MET C 3 81 ? 95.659 118.217 93.294 1.00 124.66 81 MET B CA 1
ATOM 3139 C C . MET C 3 81 ? 95.785 119.155 92.106 1.00 124.66 81 MET B C 1
ATOM 3140 O O . MET C 3 81 ? 94.932 119.140 91.214 1.00 124.66 81 MET B O 1
ATOM 3145 N N . ASP C 3 82 ? 96.846 119.956 92.083 1.00 135.31 82 ASP B N 1
ATOM 3146 C CA . ASP C 3 82 ? 97.064 120.926 91.019 1.00 135.31 82 ASP B CA 1
ATOM 3147 C C . ASP C 3 82 ? 98.470 120.758 90.460 1.00 135.31 82 ASP B C 1
ATOM 3148 O O . ASP C 3 82 ? 99.444 120.736 91.218 1.00 135.31 82 ASP B O 1
ATOM 3153 N N . LEU C 3 83 ? 98.568 120.658 89.136 1.00 134.20 83 LEU B N 1
ATOM 3154 C CA . LEU C 3 83 ? 99.833 120.491 88.431 1.00 134.20 83 LEU B CA 1
ATOM 3155 C C . LEU C 3 83 ? 100.168 121.759 87.660 1.00 134.20 83 LEU B C 1
ATOM 3156 O O . LEU C 3 83 ? 99.308 122.316 86.972 1.00 134.20 83 LEU B O 1
ATOM 3161 N N . SER C 3 84 ? 101.416 122.202 87.767 1.00 138.95 84 SER B N 1
ATOM 3162 C CA . SER C 3 84 ? 101.883 123.408 87.105 1.00 138.95 84 SER B CA 1
ATOM 3163 C C . SER C 3 84 ? 102.974 123.069 86.099 1.00 138.95 84 SER B C 1
ATOM 3164 O O . SER C 3 84 ? 103.842 122.233 86.361 1.00 138.95 84 SER B O 1
ATOM 3167 N N . SER C 3 85 ? 102.921 123.733 84.947 1.00 139.66 85 SER B N 1
ATOM 3168 C CA . SER C 3 85 ? 103.931 123.599 83.897 1.00 139.66 85 SER B CA 1
ATOM 3169 C C . SER C 3 85 ? 104.101 122.138 83.482 1.00 139.66 85 SER B C 1
ATOM 3170 O O . SER C 3 85 ? 105.140 121.512 83.696 1.00 139.66 85 SER B O 1
ATOM 3173 N N . LEU C 3 86 ? 103.044 121.597 82.888 1.00 134.24 86 LEU B N 1
ATOM 3174 C CA . LEU C 3 86 ? 103.048 120.198 82.487 1.00 134.24 86 LEU B CA 1
ATOM 3175 C C . LEU C 3 86 ? 104.095 119.939 81.415 1.00 134.24 86 LEU B C 1
ATOM 3176 O O . LEU C 3 86 ? 104.186 120.670 80.425 1.00 134.24 86 LEU B O 1
ATOM 3181 N N . ARG C 3 87 ? 104.886 118.892 81.621 1.00 140.09 87 ARG B N 1
ATOM 3182 C CA . ARG C 3 87 ? 105.820 118.408 80.621 1.00 140.09 87 ARG B CA 1
ATOM 3183 C C . ARG C 3 87 ? 105.163 117.282 79.829 1.00 140.09 87 ARG B C 1
ATOM 3184 O O . ARG C 3 87 ? 104.042 116.862 80.115 1.00 140.09 87 ARG B O 1
ATOM 3192 N N . SER C 3 88 ? 105.861 116.775 78.824 1.00 129.71 88 SER B N 1
ATOM 3193 C CA . SER C 3 88 ? 105.327 115.680 78.031 1.00 129.71 88 SER B CA 1
ATOM 3194 C C . SER C 3 88 ? 105.415 114.340 78.744 1.00 129.71 88 SER B C 1
ATOM 3195 O O . SER C 3 88 ? 104.801 113.371 78.290 1.00 129.71 88 SER B O 1
ATOM 3198 N N . GLU C 3 89 ? 106.150 114.263 79.848 1.00 132.40 89 GLU B N 1
ATOM 3199 C CA . GLU C 3 89 ? 106.403 113.007 80.537 1.00 132.40 89 GLU B CA 1
ATOM 3200 C C . GLU C 3 89 ? 105.528 112.809 81.766 1.00 132.40 89 GLU B C 1
ATOM 3201 O O . GLU C 3 89 ? 105.777 111.880 82.539 1.00 132.40 89 GLU B O 1
ATOM 3207 N N . ASP C 3 90 ? 104.521 113.654 81.971 1.00 127.14 90 ASP B N 1
ATOM 3208 C CA . ASP C 3 90 ? 103.656 113.552 83.138 1.00 127.14 90 ASP B CA 1
ATOM 3209 C C . ASP C 3 90 ? 102.441 112.673 82.899 1.00 127.14 90 ASP B C 1
ATOM 3210 O O . ASP C 3 90 ? 101.591 112.565 83.786 1.00 127.14 90 ASP B O 1
ATOM 3215 N N . THR C 3 91 ? 102.333 112.052 81.729 1.00 112.53 91 THR B N 1
ATOM 3216 C CA . THR C 3 91 ? 101.234 111.134 81.472 1.00 112.53 91 THR B CA 1
ATOM 3217 C C . THR C 3 91 ? 101.245 110.010 82.492 1.00 112.53 91 THR B C 1
ATOM 3218 O O . THR C 3 91 ? 102.202 109.236 82.561 1.00 112.53 91 THR B O 1
ATOM 3222 N N . ALA C 3 92 ? 100.182 109.909 83.278 1.00 104.42 92 ALA B N 1
ATOM 3223 C CA . ALA C 3 92 ? 100.143 108.933 84.360 1.00 104.42 92 ALA B CA 1
ATOM 3224 C C . ALA C 3 92 ? 98.712 108.816 84.865 1.00 104.42 92 ALA B C 1
ATOM 3225 O O . ALA C 3 92 ? 97.774 109.356 84.273 1.00 104.42 92 ALA B O 1
ATOM 3227 N N . VAL C 3 93 ? 98.556 108.083 85.963 1.00 100.05 93 VAL B N 1
ATOM 3228 C CA . VAL C 3 93 ? 97.290 107.932 86.667 1.00 100.05 93 VAL B CA 1
ATOM 3229 C C . VAL C 3 93 ? 97.526 108.284 88.125 1.00 100.05 93 VAL B C 1
ATOM 3230 O O . VAL C 3 93 ? 98.509 107.835 88.720 1.00 100.05 93 VAL B O 1
ATOM 3234 N N . PHE C 3 94 ? 96.640 109.090 88.699 1.00 97.29 94 PHE B N 1
ATOM 3235 C CA . PHE C 3 94 ? 96.777 109.540 90.076 1.00 97.29 94 PHE B CA 1
ATOM 3236 C C . PHE C 3 94 ? 95.673 108.932 90.929 1.00 97.29 94 PHE B C 1
ATOM 3237 O O . PHE C 3 94 ? 94.492 109.052 90.595 1.00 97.29 94 PHE B O 1
ATOM 3245 N N . TYR C 3 95 ? 96.061 108.289 92.029 1.00 98.82 95 TYR B N 1
ATOM 3246 C CA . TYR C 3 95 ? 95.134 107.640 92.948 1.00 98.82 95 TYR B CA 1
ATOM 3247 C C . TYR C 3 95 ? 95.071 108.420 94.249 1.00 98.82 95 TYR B C 1
ATOM 3248 O O . TYR C 3 95 ? 96.041 109.079 94.631 1.00 98.82 95 TYR B O 1
ATOM 3257 N N . CYS C 3 96 ? 93.931 108.343 94.925 1.00 106.99 96 CYS B N 1
ATOM 3258 C CA . CYS C 3 96 ? 93.822 108.816 96.293 1.00 106.99 96 CYS B CA 1
ATOM 3259 C C . CYS C 3 96 ? 94.040 107.656 97.249 1.00 106.99 96 CYS B C 1
ATOM 3260 O O . CYS C 3 96 ? 93.877 106.491 96.888 1.00 106.99 96 CYS B O 1
ATOM 3263 N N . ALA C 3 97 ? 94.411 107.975 98.478 1.00 100.67 97 ALA B N 1
ATOM 3264 C CA . ALA C 3 97 ? 94.482 106.962 99.514 1.00 100.67 97 ALA B CA 1
ATOM 3265 C C . ALA C 3 97 ? 94.119 107.602 100.839 1.00 100.67 97 ALA B C 1
ATOM 3266 O O . ALA C 3 97 ? 94.461 108.757 101.096 1.00 100.67 97 ALA B O 1
ATOM 3268 N N . ARG C 3 98 ? 93.421 106.847 101.678 1.00 105.90 98 ARG B N 1
ATOM 3269 C CA . ARG C 3 98 ? 92.978 107.329 102.976 1.00 105.90 98 ARG B CA 1
ATOM 3270 C C . ARG C 3 98 ? 93.603 106.480 104.068 1.00 105.90 98 ARG B C 1
ATOM 3271 O O . ARG C 3 98 ? 93.544 105.250 104.009 1.00 105.90 98 ARG B O 1
ATOM 3279 N N . GLU C 3 99 ? 94.196 107.130 105.062 1.00 111.47 99 GLU B N 1
ATOM 3280 C CA . GLU C 3 99 ? 94.811 106.440 106.188 1.00 111.47 99 GLU B CA 1
ATOM 3281 C C . GLU C 3 99 ? 94.206 106.967 107.481 1.00 111.47 99 GLU B C 1
ATOM 3282 O O . GLU C 3 99 ? 94.324 108.156 107.790 1.00 111.47 99 GLU B O 1
ATOM 3288 N N . ARG C 3 100 ? 93.556 106.085 108.232 1.00 118.14 100 ARG B N 1
ATOM 3289 C CA . ARG C 3 100 ? 92.939 106.489 109.483 1.00 118.14 100 ARG B CA 1
ATOM 3290 C C . ARG C 3 100 ? 94.003 106.982 110.451 1.00 118.14 100 ARG B C 1
ATOM 3291 O O . ARG C 3 100 ? 95.140 106.512 110.446 1.00 118.14 100 ARG B O 1
ATOM 3299 N N . GLY C 3 101 ? 93.631 107.953 111.278 1.00 118.00 101 GLY B N 1
ATOM 3300 C CA . GLY C 3 101 ? 94.614 108.607 112.115 1.00 118.00 101 GLY B CA 1
ATOM 3301 C C . GLY C 3 101 ? 94.437 108.443 113.609 1.00 118.00 101 GLY B C 1
ATOM 3302 O O . GLY C 3 101 ? 95.310 108.854 114.376 1.00 118.00 101 GLY B O 1
ATOM 3303 N N . ASP C 3 102 ? 93.326 107.849 114.043 1.00 123.59 102 ASP B N 1
ATOM 3304 C CA . ASP C 3 102 ? 93.056 107.771 115.474 1.00 123.59 102 ASP B CA 1
ATOM 3305 C C . ASP C 3 102 ? 94.110 106.940 116.192 1.00 123.59 102 ASP B C 1
ATOM 3306 O O . ASP C 3 102 ? 94.563 107.302 117.282 1.00 123.59 102 ASP B O 1
ATOM 3311 N N . TYR C 3 103 ? 94.510 105.813 115.599 1.00 119.08 103 TYR B N 1
ATOM 3312 C CA . TYR C 3 103 ? 95.550 104.988 116.207 1.00 119.08 103 TYR B CA 1
ATOM 3313 C C . TYR C 3 103 ? 96.922 105.643 116.133 1.00 119.08 103 TYR B C 1
ATOM 3314 O O . TYR C 3 103 ? 97.652 105.669 117.129 1.00 119.08 103 TYR B O 1
ATOM 3323 N N . SER C 3 104 ? 97.297 106.167 114.970 1.00 113.96 104 SER B N 1
ATOM 3324 C CA . SER C 3 104 ? 98.657 106.658 114.801 1.00 113.96 104 SER B CA 1
ATOM 3325 C C . SER C 3 104 ? 98.734 107.562 113.584 1.00 113.96 104 SER B C 1
ATOM 3326 O O . SER C 3 104 ? 97.860 107.540 112.715 1.00 113.96 104 SER B O 1
ATOM 3329 N N . ASN C 3 105 ? 99.810 108.350 113.531 1.00 112.40 105 ASN B N 1
ATOM 3330 C CA . ASN C 3 105 ? 100.006 109.268 112.416 1.00 112.40 105 ASN B CA 1
ATOM 3331 C C . ASN C 3 105 ? 100.371 108.526 111.138 1.00 112.40 105 ASN B C 1
ATOM 3332 O O . ASN C 3 105 ? 99.813 108.803 110.071 1.00 112.40 105 ASN B O 1
ATOM 3337 N N . PHE C 3 106 ? 101.307 107.585 111.222 1.00 108.99 106 PHE B N 1
ATOM 3338 C CA . PHE C 3 106 ? 101.758 106.797 110.083 1.00 108.99 106 PHE B CA 1
ATOM 3339 C C . PHE C 3 106 ? 101.018 105.471 110.081 1.00 108.99 106 PHE B C 1
ATOM 3340 O O . PHE C 3 106 ? 100.985 104.775 111.097 1.00 108.99 106 PHE B O 1
ATOM 3348 N N . TRP C 3 107 ? 100.435 105.119 108.946 1.00 102.46 107 TRP B N 1
ATOM 3349 C CA . TRP C 3 107 ? 99.439 104.062 108.929 1.00 102.46 107 TRP B CA 1
ATOM 3350 C C . TRP C 3 107 ? 99.298 103.575 107.494 1.00 102.46 107 TRP B C 1
ATOM 3351 O O . TRP C 3 107 ? 99.783 104.210 106.557 1.00 102.46 107 TRP B O 1
ATOM 3362 N N . TYR C 3 108 ? 98.645 102.434 107.327 1.00 105.64 108 TYR B N 1
ATOM 3363 C CA . TYR C 3 108 ? 98.462 101.867 106.002 1.00 105.64 108 TYR B CA 1
ATOM 3364 C C . TYR C 3 108 ? 97.281 102.514 105.285 1.00 105.64 108 TYR B C 1
ATOM 3365 O O . TYR C 3 108 ? 96.545 103.325 105.849 1.00 105.64 108 TYR B O 1
ATOM 3374 N N . PHE C 3 109 ? 97.108 102.154 104.015 1.00 105.84 109 PHE B N 1
ATOM 3375 C CA . PHE C 3 109 ? 96.095 102.771 103.160 1.00 105.84 109 PHE B CA 1
ATOM 3376 C C . PHE C 3 109 ? 94.859 101.883 103.151 1.00 105.84 109 PHE B C 1
ATOM 3377 O O . PHE C 3 109 ? 94.844 100.824 102.523 1.00 105.84 109 PHE B O 1
ATOM 3385 N N . ASP C 3 110 ? 93.806 102.335 103.828 1.00 109.96 110 ASP B N 1
ATOM 3386 C CA . ASP C 3 110 ? 92.575 101.558 103.878 1.00 109.96 110 ASP B CA 1
ATOM 3387 C C . ASP C 3 110 ? 91.896 101.510 102.518 1.00 109.96 110 ASP B C 1
ATOM 3388 O O . ASP C 3 110 ? 91.691 100.431 101.953 1.00 109.96 110 ASP B O 1
ATOM 3393 N N . LEU C 3 111 ? 91.550 102.671 101.975 1.00 100.46 111 LEU B N 1
ATOM 3394 C CA . LEU C 3 111 ? 90.636 102.776 100.849 1.00 100.46 111 LEU B CA 1
ATOM 3395 C C . LEU C 3 111 ? 91.287 103.577 99.731 1.00 100.46 111 LEU B C 1
ATOM 3396 O O . LEU C 3 111 ? 91.949 104.585 99.992 1.00 100.46 111 LEU B O 1
ATOM 3401 N N . TRP C 3 112 ? 91.087 103.136 98.490 1.00 93.45 112 TRP B N 1
ATOM 3402 C CA . TRP C 3 112 ? 91.738 103.712 97.321 1.00 93.45 112 TRP B CA 1
ATOM 3403 C C . TRP C 3 112 ? 90.694 104.228 96.346 1.00 93.45 112 TRP B C 1
ATOM 3404 O O . TRP C 3 112 ? 89.642 103.609 96.177 1.00 93.45 112 TRP B O 1
ATOM 3415 N N . GLY C 3 113 ? 90.988 105.350 95.700 1.00 103.57 113 GLY B N 1
ATOM 3416 C CA . GLY C 3 113 ? 90.150 105.819 94.622 1.00 103.57 113 GLY B CA 1
ATOM 3417 C C . GLY C 3 113 ? 90.419 105.075 93.332 1.00 103.57 113 GLY B C 1
ATOM 3418 O O . GLY C 3 113 ? 91.348 104.282 93.230 1.00 103.57 113 GLY B O 1
ATOM 3419 N N . ARG C 3 114 ? 89.583 105.329 92.325 1.00 114.94 114 ARG B N 1
ATOM 3420 C CA . ARG C 3 114 ? 89.726 104.609 91.062 1.00 114.94 114 ARG B CA 1
ATOM 3421 C C . ARG C 3 114 ? 90.879 105.141 90.223 1.00 114.94 114 ARG B C 1
ATOM 3422 O O . ARG C 3 114 ? 91.465 104.398 89.429 1.00 114.94 114 ARG B O 1
ATOM 3430 N N . GLY C 3 115 ? 91.209 106.407 90.361 1.00 114.82 115 GLY B N 1
ATOM 3431 C CA . GLY C 3 115 ? 92.338 106.882 89.591 1.00 114.82 115 GLY B CA 1
ATOM 3432 C C . GLY C 3 115 ? 91.911 107.824 88.481 1.00 114.82 115 GLY B C 1
ATOM 3433 O O . GLY C 3 115 ? 90.849 107.669 87.864 1.00 114.82 115 GLY B O 1
ATOM 3434 N N . THR C 3 116 ? 92.761 108.808 88.210 1.00 110.80 116 THR B N 1
ATOM 3435 C CA . THR C 3 116 ? 92.475 109.860 87.245 1.00 110.80 116 THR B CA 1
ATOM 3436 C C . THR C 3 116 ? 93.549 109.848 86.171 1.00 110.80 116 THR B C 1
ATOM 3437 O O . THR C 3 116 ? 94.718 110.114 86.460 1.00 110.80 116 THR B O 1
ATOM 3441 N N . LEU C 3 117 ? 93.155 109.561 84.937 1.00 109.89 117 LEU B N 1
ATOM 3442 C CA . LEU C 3 117 ? 94.096 109.464 83.829 1.00 109.89 117 LEU B CA 1
ATOM 3443 C C . LEU C 3 117 ? 94.314 110.839 83.217 1.00 109.89 117 LEU B C 1
ATOM 3444 O O . LEU C 3 117 ? 93.356 111.493 82.795 1.00 109.89 117 LEU B O 1
ATOM 3449 N N . VAL C 3 118 ? 95.568 111.270 83.157 1.00 109.92 118 VAL B N 1
ATOM 3450 C CA . VAL C 3 118 ? 95.941 112.546 82.561 1.00 109.92 118 VAL B CA 1
ATOM 3451 C C . VAL C 3 118 ? 96.901 112.279 81.415 1.00 109.92 118 VAL B C 1
ATOM 3452 O O . VAL C 3 118 ? 97.938 111.636 81.605 1.00 109.92 118 VAL B O 1
ATOM 3456 N N . THR C 3 119 ? 96.556 112.767 80.229 1.00 116.91 119 THR B N 1
ATOM 3457 C CA . THR C 3 119 ? 97.406 112.666 79.051 1.00 116.91 119 THR B CA 1
ATOM 3458 C C . THR C 3 119 ? 97.880 114.063 78.692 1.00 116.91 119 THR B C 1
ATOM 3459 O O . THR C 3 119 ? 97.070 114.990 78.616 1.00 116.91 119 THR B O 1
ATOM 3463 N N . VAL C 3 120 ? 99.179 114.220 78.482 1.00 121.83 120 VAL B N 1
ATOM 3464 C CA . VAL C 3 120 ? 99.753 115.516 78.151 1.00 121.83 120 VAL B CA 1
ATOM 3465 C C . VAL C 3 120 ? 100.443 115.396 76.801 1.00 121.83 120 VAL B C 1
ATOM 3466 O O . VAL C 3 120 ? 101.479 114.735 76.679 1.00 121.83 120 VAL B O 1
ATOM 3470 N N . SER C 3 121 ? 99.875 116.044 75.787 1.00 133.26 121 SER B N 1
ATOM 3471 C CA . SER C 3 121 ? 100.439 116.016 74.447 1.00 133.26 121 SER B CA 1
ATOM 3472 C C . SER C 3 121 ? 99.863 117.169 73.645 1.00 133.26 121 SER B C 1
ATOM 3473 O O . SER C 3 121 ? 98.831 117.738 74.006 1.00 133.26 121 SER B O 1
ATOM 3476 N N . SER C 3 122 ? 100.536 117.494 72.548 1.00 141.89 122 SER B N 1
ATOM 3477 C CA . SER C 3 122 ? 100.102 118.541 71.629 1.00 141.89 122 SER B CA 1
ATOM 3478 C C . SER C 3 122 ? 99.636 117.865 70.347 1.00 141.89 122 SER B C 1
ATOM 3479 O O . SER C 3 122 ? 100.443 117.572 69.461 1.00 141.89 122 SER B O 1
ATOM 3482 N N . ALA C 3 123 ? 98.335 117.619 70.252 1.00 142.43 123 ALA B N 1
ATOM 3483 C CA . ALA C 3 123 ? 97.761 116.987 69.074 1.00 142.43 123 ALA B CA 1
ATOM 3484 C C . ALA C 3 123 ? 96.289 117.359 69.004 1.00 142.43 123 ALA B C 1
ATOM 3485 O O . ALA C 3 123 ? 95.697 117.822 69.981 1.00 142.43 123 ALA B O 1
ATOM 3487 N N . SER C 3 124 ? 95.705 117.147 67.832 1.00 145.16 124 SER B N 1
ATOM 3488 C CA . SER C 3 124 ? 94.315 117.485 67.575 1.00 145.16 124 SER B CA 1
ATOM 3489 C C . SER C 3 124 ? 93.473 116.220 67.555 1.00 145.16 124 SER B C 1
ATOM 3490 O O . SER C 3 124 ? 93.906 115.184 67.041 1.00 145.16 124 SER B O 1
ATOM 3493 N N . THR C 3 125 ? 92.276 116.310 68.126 1.00 143.59 125 THR B N 1
ATOM 3494 C CA . THR C 3 125 ? 91.347 115.190 68.113 1.00 143.59 125 THR B CA 1
ATOM 3495 C C . THR C 3 125 ? 91.126 114.711 66.688 1.00 143.59 125 THR B C 1
ATOM 3496 O O . THR C 3 125 ? 90.553 115.424 65.862 1.00 143.59 125 THR B O 1
ATOM 3500 N N . LYS C 3 126 ? 91.589 113.500 66.403 1.00 139.30 126 LYS B N 1
ATOM 3501 C CA . LYS C 3 126 ? 91.544 112.969 65.053 1.00 139.30 126 LYS B CA 1
ATOM 3502 C C . LYS C 3 126 ? 90.933 111.579 65.079 1.00 139.30 126 LYS B C 1
ATOM 3503 O O . LYS C 3 126 ? 91.121 110.814 66.026 1.00 139.30 126 LYS B O 1
ATOM 3509 N N . GLY C 3 127 ? 90.190 111.263 64.027 1.00 140.08 127 GLY B N 1
ATOM 3510 C CA . GLY C 3 127 ? 89.605 109.956 63.880 1.00 140.08 127 GLY B CA 1
ATOM 3511 C C . GLY C 3 127 ? 90.631 108.929 63.458 1.00 140.08 127 GLY B C 1
ATOM 3512 O O . GLY C 3 127 ? 91.645 109.248 62.832 1.00 140.08 127 GLY B O 1
ATOM 3513 N N . PRO C 3 128 ? 90.392 107.674 63.808 1.00 141.22 128 PRO B N 1
ATOM 3514 C CA . PRO C 3 128 ? 91.310 106.604 63.418 1.00 141.22 128 PRO B CA 1
ATOM 3515 C C . PRO C 3 128 ? 91.243 106.305 61.931 1.00 141.22 128 PRO B C 1
ATOM 3516 O O . PRO C 3 128 ? 90.273 106.618 61.241 1.00 141.22 128 PRO B O 1
ATOM 3520 N N . SER C 3 129 ? 92.313 105.687 61.446 1.00 144.07 129 SER B N 1
ATOM 3521 C CA . SER C 3 129 ? 92.396 105.203 60.079 1.00 144.07 129 SER B CA 1
ATOM 3522 C C . SER C 3 129 ? 92.456 103.684 60.100 1.00 144.07 129 SER B C 1
ATOM 3523 O O . SER C 3 129 ? 93.315 103.103 60.770 1.00 144.07 129 SER B O 1
ATOM 3526 N N . VAL C 3 130 ? 91.547 103.050 59.371 1.00 151.60 130 VAL B N 1
ATOM 3527 C CA . VAL C 3 130 ? 91.410 101.599 59.358 1.00 151.60 130 VAL B CA 1
ATOM 3528 C C . VAL C 3 130 ? 91.961 101.060 58.048 1.00 151.60 130 VAL B C 1
ATOM 3529 O O . VAL C 3 130 ? 91.582 101.523 56.967 1.00 151.60 130 VAL B O 1
ATOM 3533 N N . PHE C 3 131 ? 92.856 100.082 58.146 1.00 157.14 131 PHE B N 1
ATOM 3534 C CA . PHE C 3 131 ? 93.440 99.425 56.992 1.00 157.14 131 PHE B CA 1
ATOM 3535 C C . PHE C 3 131 ? 93.417 97.920 57.198 1.00 157.14 131 PHE B C 1
ATOM 3536 O O . PHE C 3 131 ? 93.576 97.442 58.325 1.00 157.14 131 PHE B O 1
ATOM 3544 N N . PRO C 3 132 ? 93.212 97.152 56.132 1.00 158.81 132 PRO B N 1
ATOM 3545 C CA . PRO C 3 132 ? 93.113 95.696 56.279 1.00 158.81 132 PRO B CA 1
ATOM 3546 C C . PRO C 3 132 ? 94.450 94.978 56.173 1.00 158.81 132 PRO B C 1
ATOM 3547 O O . PRO C 3 132 ? 95.108 95.026 55.129 1.00 158.81 132 PRO B O 1
ATOM 3551 N N . LEU C 3 133 ? 94.854 94.298 57.246 1.00 156.54 133 LEU B N 1
ATOM 3552 C CA . LEU C 3 133 ? 96.016 93.412 57.218 1.00 156.54 133 LEU B CA 1
ATOM 3553 C C . LEU C 3 133 ? 95.550 92.075 56.659 1.00 156.54 133 LEU B C 1
ATOM 3554 O O . LEU C 3 133 ? 95.240 91.129 57.385 1.00 156.54 133 LEU B O 1
ATOM 3559 N N . ALA C 3 134 ? 95.513 92.008 55.332 1.00 169.69 134 ALA B N 1
ATOM 3560 C CA . ALA C 3 134 ? 94.883 90.931 54.581 1.00 169.69 134 ALA B CA 1
ATOM 3561 C C . ALA C 3 134 ? 95.472 89.581 54.969 1.00 169.69 134 ALA B C 1
ATOM 3562 O O . ALA C 3 134 ? 96.665 89.493 55.281 1.00 169.69 134 ALA B O 1
ATOM 3564 N N . PRO C 3 135 ? 94.671 88.516 54.981 1.00 179.83 135 PRO B N 1
ATOM 3565 C CA . PRO C 3 135 ? 95.201 87.215 55.399 1.00 179.83 135 PRO B CA 1
ATOM 3566 C C . PRO C 3 135 ? 96.201 86.676 54.392 1.00 179.83 135 PRO B C 1
ATOM 3567 O O . PRO C 3 135 ? 96.106 86.939 53.191 1.00 179.83 135 PRO B O 1
ATOM 3571 N N . SER C 3 136 ? 97.168 85.919 54.897 1.00 192.60 136 SER B N 1
ATOM 3572 C CA . SER C 3 136 ? 98.197 85.357 54.038 1.00 192.60 136 SER B CA 1
ATOM 3573 C C . SER C 3 136 ? 97.602 84.316 53.102 1.00 192.60 136 SER B C 1
ATOM 3574 O O . SER C 3 136 ? 96.836 83.444 53.522 1.00 192.60 136 SER B O 1
ATOM 3577 N N . SER C 3 137 ? 97.953 84.418 51.819 1.00 195.98 137 SER B N 1
ATOM 3578 C CA . SER C 3 137 ? 97.552 83.389 50.868 1.00 195.98 137 SER B CA 1
ATOM 3579 C C . SER C 3 137 ? 98.172 82.048 51.231 1.00 195.98 137 SER B C 1
ATOM 3580 O O . SER C 3 137 ? 97.512 81.005 51.147 1.00 195.98 137 SER B O 1
ATOM 3583 N N . LYS C 3 138 ? 99.445 82.055 51.632 1.00 198.15 138 LYS B N 1
ATOM 3584 C CA . LYS C 3 138 ? 100.084 80.827 52.092 1.00 198.15 138 LYS B CA 1
ATOM 3585 C C . LYS C 3 138 ? 99.549 80.411 53.456 1.00 198.15 138 LYS B C 1
ATOM 3586 O O . LYS C 3 138 ? 99.187 79.246 53.662 1.00 198.15 138 LYS B O 1
ATOM 3592 N N . SER C 3 139 ? 99.474 81.359 54.392 1.00 198.96 139 SER B N 1
ATOM 3593 C CA . SER C 3 139 ? 98.958 81.150 55.754 1.00 198.96 139 SER B CA 1
ATOM 3594 C C . SER C 3 139 ? 99.691 79.954 56.364 1.00 198.96 139 SER B C 1
ATOM 3595 O O . SER C 3 139 ? 100.922 79.879 56.256 1.00 198.96 139 SER B O 1
ATOM 3598 N N . THR C 3 140 ? 98.993 79.016 57.004 1.00 201.20 140 THR B N 1
ATOM 3599 C CA . THR C 3 140 ? 99.599 77.797 57.524 1.00 201.20 140 THR B CA 1
ATOM 3600 C C . THR C 3 140 ? 99.338 76.615 56.588 1.00 201.20 140 THR B C 1
ATOM 3601 O O . THR C 3 140 ? 99.810 75.500 56.837 1.00 201.20 140 THR B O 1
ATOM 3605 N N . SER C 3 141 ? 98.631 76.861 55.482 1.00 207.95 141 SER B N 1
ATOM 3606 C CA . SER C 3 141 ? 98.299 75.831 54.496 1.00 207.95 141 SER B CA 1
ATOM 3607 C C . SER C 3 141 ? 97.493 74.699 55.129 1.00 207.95 141 SER B C 1
ATOM 3608 O O . SER C 3 141 ? 97.900 73.536 55.117 1.00 207.95 141 SER B O 1
ATOM 3611 N N . GLY C 3 142 ? 96.337 75.046 55.691 1.00 200.56 142 GLY B N 1
ATOM 3612 C CA . GLY C 3 142 ? 95.442 74.093 56.301 1.00 200.56 142 GLY B CA 1
ATOM 3613 C C . GLY C 3 142 ? 95.414 74.131 57.814 1.00 200.56 142 GLY B C 1
ATOM 3614 O O . GLY C 3 142 ? 94.416 73.714 58.411 1.00 200.56 142 GLY B O 1
ATOM 3615 N N . GLY C 3 143 ? 96.477 74.627 58.448 1.00 196.05 143 GLY B N 1
ATOM 3616 C CA . GLY C 3 143 ? 96.486 74.699 59.900 1.00 196.05 143 GLY B CA 1
ATOM 3617 C C . GLY C 3 143 ? 95.615 75.822 60.430 1.00 196.05 143 GLY B C 1
ATOM 3618 O O . GLY C 3 143 ? 94.621 75.581 61.120 1.00 196.05 143 GLY B O 1
ATOM 3619 N N . THR C 3 144 ? 95.974 77.062 60.112 1.00 189.10 144 THR B N 1
ATOM 3620 C CA . 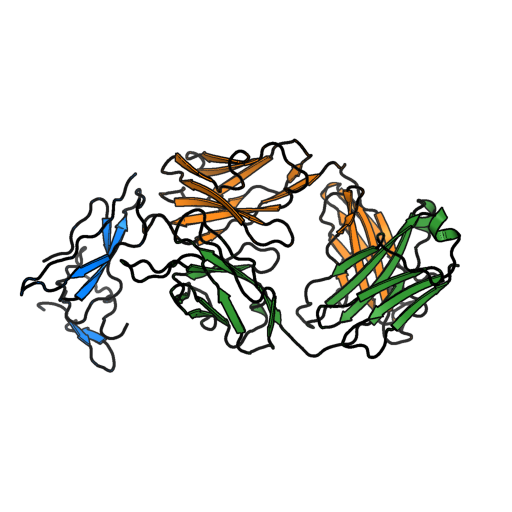THR C 3 144 ? 95.226 78.219 60.581 1.00 189.10 144 THR B CA 1
ATOM 3621 C C . THR C 3 144 ? 95.512 79.388 59.652 1.00 189.10 144 THR B C 1
ATOM 3622 O O . THR C 3 144 ? 96.442 79.354 58.843 1.00 189.10 144 THR B O 1
ATOM 3626 N N . ALA C 3 145 ? 94.690 80.427 59.774 1.00 182.93 145 ALA B N 1
ATOM 3627 C CA . ALA C 3 145 ? 94.859 81.648 59.004 1.00 182.93 145 ALA B CA 1
ATOM 3628 C C . ALA C 3 145 ? 94.793 82.839 59.945 1.00 182.93 145 ALA B C 1
ATOM 3629 O O . ALA C 3 145 ? 93.919 82.904 60.813 1.00 182.93 145 ALA B O 1
ATOM 3631 N N . ALA C 3 146 ? 95.716 83.776 59.772 1.00 167.12 146 ALA B N 1
ATOM 3632 C CA . ALA C 3 146 ? 95.795 84.962 60.612 1.00 167.12 146 ALA B CA 1
ATOM 3633 C C . ALA C 3 146 ? 95.496 86.188 59.762 1.00 167.12 146 ALA B C 1
ATOM 3634 O O . ALA C 3 146 ? 96.099 86.371 58.700 1.00 167.12 146 ALA B O 1
ATOM 3636 N N . LEU C 3 147 ? 94.566 87.016 60.228 1.00 165.86 147 LEU B N 1
ATOM 3637 C CA . LEU C 3 147 ? 94.178 88.244 59.550 1.00 165.86 147 LEU B CA 1
ATOM 3638 C C . LEU C 3 147 ? 93.704 89.260 60.578 1.00 165.86 147 LEU B C 1
ATOM 3639 O O . LEU C 3 147 ? 93.113 88.895 61.598 1.00 165.86 147 LEU B O 1
ATOM 3644 N N . GLY C 3 148 ? 93.967 90.536 60.311 1.00 159.06 148 GLY B N 1
ATOM 3645 C CA . GLY C 3 148 ? 93.629 91.579 61.253 1.00 159.06 148 GLY B CA 1
ATOM 3646 C C . GLY C 3 148 ? 93.438 92.910 60.557 1.00 159.06 148 GLY B C 1
ATOM 3647 O O . GLY C 3 148 ? 93.574 93.027 59.338 1.00 159.06 148 GLY B O 1
ATOM 3648 N N . CYS C 3 149 ? 93.112 93.917 61.361 1.00 158.82 149 CYS B N 1
ATOM 3649 C CA . CYS C 3 149 ? 92.905 95.273 60.881 1.00 158.82 149 CYS B CA 1
ATOM 3650 C C . CYS C 3 149 ? 93.892 96.210 61.561 1.00 158.82 149 CYS B C 1
ATOM 3651 O O . CYS C 3 149 ? 94.284 95.998 62.711 1.00 158.82 149 CYS B O 1
ATOM 3654 N N . LEU C 3 150 ? 94.287 97.250 60.835 1.00 153.14 150 LEU B N 1
ATOM 3655 C CA . LEU C 3 150 ? 95.307 98.186 61.282 1.00 153.14 150 LEU B CA 1
ATOM 3656 C C . LEU C 3 150 ? 94.653 99.504 61.663 1.00 153.14 150 LEU B C 1
ATOM 3657 O O . LEU C 3 150 ? 93.938 100.101 60.852 1.00 153.14 150 LEU B O 1
ATOM 3662 N N . VAL C 3 151 ? 94.900 99.956 62.888 1.00 142.49 151 VAL B N 1
ATOM 3663 C CA . VAL C 3 151 ? 94.341 101.201 63.401 1.00 142.49 151 VAL B CA 1
ATOM 3664 C C . VAL C 3 151 ? 95.493 102.123 63.761 1.00 142.49 151 VAL B C 1
ATOM 3665 O O . VAL C 3 151 ? 96.273 101.827 64.673 1.00 142.49 151 VAL B O 1
ATOM 3669 N N . LYS C 3 152 ? 95.595 103.249 63.062 1.00 144.98 152 LYS B N 1
ATOM 3670 C CA . LYS C 3 152 ? 96.707 104.160 63.268 1.00 144.98 152 LYS B CA 1
ATOM 3671 C C . LYS C 3 152 ? 96.260 105.591 63.022 1.00 144.98 152 LYS B C 1
ATOM 3672 O O . LYS C 3 152 ? 95.223 105.845 62.405 1.00 144.98 152 LYS B O 1
ATOM 3678 N N . ASP C 3 153 ? 97.070 106.523 63.519 1.00 143.47 153 ASP B N 1
ATOM 3679 C CA . ASP C 3 153 ? 96.848 107.955 63.342 1.00 143.47 153 ASP B CA 1
ATOM 3680 C C . ASP C 3 153 ? 95.524 108.386 63.962 1.00 143.47 153 ASP B C 1
ATOM 3681 O O . ASP C 3 153 ? 94.698 109.044 63.330 1.00 143.47 153 ASP B O 1
ATOM 3686 N N . TYR C 3 154 ? 95.322 108.003 65.219 1.00 136.16 154 TYR B N 1
ATOM 3687 C CA . TYR C 3 154 ? 94.126 108.373 65.963 1.00 136.16 154 TYR B CA 1
ATOM 3688 C C . TYR C 3 154 ? 94.523 109.003 67.284 1.00 136.16 154 TYR B C 1
ATOM 3689 O O . TYR C 3 154 ? 95.516 108.600 67.894 1.00 136.16 154 TYR B O 1
ATOM 3698 N N . PHE C 3 155 ? 93.746 109.983 67.721 1.00 137.75 155 PHE B N 1
ATOM 3699 C CA . PHE C 3 155 ? 93.987 110.614 68.999 1.00 137.75 155 PHE B CA 1
ATOM 3700 C C . PHE C 3 155 ? 92.684 111.177 69.547 1.00 137.75 155 PHE B C 1
ATOM 3701 O O . PHE C 3 155 ? 91.923 111.811 68.808 1.00 137.75 155 PHE B O 1
ATOM 3709 N N . PRO C 3 156 ? 92.395 110.964 70.834 1.00 140.36 156 PRO B N 1
ATOM 3710 C CA . PRO C 3 156 ? 93.209 110.165 71.746 1.00 140.36 156 PRO B CA 1
ATOM 3711 C C . PRO C 3 156 ? 92.630 108.777 71.988 1.00 140.36 156 PRO B C 1
ATOM 3712 O O . PRO C 3 156 ? 91.537 108.479 71.514 1.00 140.36 156 PRO B O 1
ATOM 3716 N N . GLU C 3 157 ? 93.359 107.949 72.726 1.00 140.39 157 GLU B N 1
ATOM 3717 C CA . GLU C 3 157 ? 92.870 106.622 73.062 1.00 140.39 157 GLU B CA 1
ATOM 3718 C C . GLU C 3 157 ? 91.722 106.743 74.063 1.00 140.39 157 GLU B C 1
ATOM 3719 O O . GLU C 3 157 ? 91.596 107.769 74.736 1.00 140.39 157 GLU B O 1
ATOM 3725 N N . PRO C 3 158 ? 90.881 105.710 74.208 1.00 139.87 158 PRO B N 1
ATOM 3726 C CA . PRO C 3 158 ? 90.936 104.371 73.625 1.00 139.87 158 PRO B CA 1
ATOM 3727 C C . PRO C 3 158 ? 90.078 104.174 72.393 1.00 139.87 158 PRO B C 1
ATOM 3728 O O . PRO C 3 158 ? 89.260 105.016 72.044 1.00 139.87 158 PRO B O 1
ATOM 3732 N N . VAL C 3 159 ? 90.284 103.031 71.747 1.00 142.16 159 VAL B N 1
ATOM 3733 C CA . VAL C 3 159 ? 89.483 102.592 70.616 1.00 142.16 159 VAL B CA 1
ATOM 3734 C C . VAL C 3 159 ? 89.018 101.173 70.894 1.00 142.16 159 VAL B C 1
ATOM 3735 O O . VAL C 3 159 ? 89.817 100.291 71.216 1.00 142.16 159 VAL B O 1
ATOM 3739 N N . THR C 3 160 ? 87.715 100.952 70.762 1.00 147.30 160 THR B N 1
ATOM 3740 C CA . THR C 3 160 ? 87.098 99.670 71.103 1.00 147.30 160 THR B CA 1
ATOM 3741 C C . THR C 3 160 ? 86.890 98.890 69.811 1.00 147.30 160 THR B C 1
ATOM 3742 O O . THR C 3 160 ? 85.821 98.945 69.202 1.00 147.30 160 THR B O 1
ATOM 3746 N N . VAL C 3 161 ? 87.921 98.157 69.395 1.00 148.20 161 VAL B N 1
ATOM 3747 C CA . VAL C 3 161 ? 87.793 97.314 68.216 1.00 148.20 161 VAL B CA 1
ATOM 3748 C C . VAL C 3 161 ? 86.842 96.166 68.518 1.00 148.20 161 VAL B C 1
ATOM 3749 O O . VAL C 3 161 ? 86.783 95.660 69.646 1.00 148.20 161 VAL B O 1
ATOM 3753 N N . SER C 3 162 ? 86.062 95.771 67.517 1.00 154.97 162 SER B N 1
ATOM 3754 C CA . SER C 3 162 ? 85.157 94.644 67.663 1.00 154.97 162 SER B CA 1
ATOM 3755 C C . SER C 3 162 ? 85.066 93.918 66.333 1.00 154.97 162 SER B C 1
ATOM 3756 O O . SER C 3 162 ? 85.248 94.510 65.268 1.00 154.97 162 SER B O 1
ATOM 3759 N N . TRP C 3 163 ? 84.771 92.625 66.403 1.00 161.19 163 TRP B N 1
ATOM 3760 C CA . TRP C 3 163 ? 84.779 91.770 65.226 1.00 161.19 163 TRP B CA 1
ATOM 3761 C C . TRP C 3 163 ? 83.412 91.136 65.029 1.00 161.19 163 TRP B C 1
ATOM 3762 O O . TRP C 3 163 ? 82.856 90.542 65.956 1.00 161.19 163 TRP B O 1
ATOM 3773 N N . ASN C 3 164 ? 82.882 91.269 63.812 1.00 167.22 164 ASN B N 1
ATOM 3774 C CA . ASN C 3 164 ? 81.578 90.729 63.442 1.00 167.22 164 ASN B CA 1
ATOM 3775 C C . ASN C 3 164 ? 80.507 91.138 64.441 1.00 167.22 164 ASN B C 1
ATOM 3776 O O . ASN C 3 164 ? 79.593 90.360 64.730 1.00 167.22 164 ASN B O 1
ATOM 3781 N N . SER C 3 165 ? 80.611 92.360 64.965 1.00 165.91 165 SER B N 1
ATOM 3782 C CA . SER C 3 165 ? 79.690 92.873 65.979 1.00 165.91 165 SER B CA 1
ATOM 3783 C C . SER C 3 165 ? 79.626 91.941 67.188 1.00 165.91 165 SER B C 1
ATOM 3784 O O . SER C 3 165 ? 78.555 91.644 67.718 1.00 165.91 165 SER B O 1
ATOM 3787 N N . GLY C 3 166 ? 80.795 91.470 67.618 1.00 163.07 166 GLY B N 1
ATOM 3788 C CA . GLY C 3 166 ? 80.902 90.643 68.799 1.00 163.07 166 GLY B CA 1
ATOM 3789 C C . GLY C 3 166 ? 80.572 89.182 68.597 1.00 163.07 166 GLY B C 1
ATOM 3790 O O . GLY C 3 166 ? 80.611 88.417 69.569 1.00 163.07 166 GLY B O 1
ATOM 3791 N N . ALA C 3 167 ? 80.244 88.768 67.372 1.00 162.85 167 ALA B N 1
ATOM 3792 C CA . ALA C 3 167 ? 79.907 87.370 67.130 1.00 162.85 167 ALA B CA 1
ATOM 3793 C C . ALA C 3 167 ? 81.107 86.459 67.354 1.00 162.85 167 ALA B C 1
ATOM 3794 O O . ALA C 3 167 ? 80.965 85.354 67.890 1.00 162.85 167 ALA B O 1
ATOM 3796 N N . LEU C 3 168 ? 82.294 86.898 66.948 1.00 156.43 168 LEU B N 1
ATOM 3797 C CA . LEU C 3 168 ? 83.496 86.076 66.991 1.00 156.43 168 LEU B CA 1
ATOM 3798 C C . LEU C 3 168 ? 84.455 86.621 68.039 1.00 156.43 168 LEU B C 1
ATOM 3799 O O . LEU C 3 168 ? 84.880 87.777 67.955 1.00 156.43 168 LEU B O 1
ATOM 3804 N N . THR C 3 169 ? 84.798 85.781 69.019 1.00 150.95 169 THR B N 1
ATOM 3805 C CA . THR C 3 169 ? 85.794 86.108 70.032 1.00 150.95 169 THR B CA 1
ATOM 3806 C C . THR C 3 169 ? 86.713 84.926 70.319 1.00 150.95 169 THR B C 1
ATOM 3807 O O . THR C 3 169 ? 87.275 84.836 71.415 1.00 150.95 169 THR B O 1
ATOM 3811 N N . SER C 3 170 ? 86.868 84.011 69.361 1.00 148.97 170 SER B N 1
ATOM 3812 C CA . SER C 3 170 ? 87.644 82.801 69.610 1.00 148.97 170 SER B CA 1
ATOM 3813 C C . SER C 3 170 ? 89.128 83.108 69.766 1.00 148.97 170 SER B C 1
ATOM 3814 O O . SER C 3 170 ? 89.763 82.670 70.731 1.00 148.97 170 SER B O 1
ATOM 3817 N N . GLY C 3 171 ? 89.697 83.864 68.831 1.00 145.17 171 GLY B N 1
ATOM 3818 C CA . GLY C 3 171 ? 91.132 84.069 68.826 1.00 145.17 171 GLY B CA 1
ATOM 3819 C C . GLY C 3 171 ? 91.577 85.489 68.550 1.00 145.17 171 GLY B C 1
ATOM 3820 O O . GLY C 3 171 ? 92.684 85.708 68.051 1.00 145.17 171 GLY B O 1
ATOM 3821 N N . VAL C 3 172 ? 90.726 86.467 68.862 1.00 138.79 172 VAL B N 1
ATOM 3822 C CA . VAL C 3 172 ? 91.085 87.856 68.623 1.00 138.79 172 VAL B CA 1
ATOM 3823 C C . VAL C 3 172 ? 92.205 88.262 69.564 1.00 138.79 172 VAL B C 1
ATOM 3824 O O . VAL C 3 172 ? 92.216 87.896 70.745 1.00 138.79 172 VAL B O 1
ATOM 3828 N N . HIS C 3 173 ? 93.168 89.007 69.034 1.00 138.14 173 HIS B N 1
ATOM 3829 C CA . HIS C 3 173 ? 94.245 89.583 69.823 1.00 138.14 173 HIS B CA 1
ATOM 3830 C C . HIS C 3 173 ? 94.288 91.074 69.546 1.00 138.14 173 HIS B C 1
ATOM 3831 O O . HIS C 3 173 ? 94.550 91.485 68.413 1.00 138.14 173 HIS B O 1
ATOM 3838 N N . THR C 3 174 ? 94.032 91.881 70.569 1.00 132.30 174 THR B N 1
ATOM 3839 C CA . THR C 3 174 ? 94.096 93.331 70.455 1.00 132.30 174 THR B CA 1
ATOM 3840 C C . THR C 3 174 ? 95.274 93.827 71.274 1.00 132.30 174 THR B C 1
ATOM 3841 O O . THR C 3 174 ? 95.205 93.863 72.506 1.00 132.30 174 THR B O 1
ATOM 3845 N N . PHE C 3 175 ? 96.347 94.202 70.592 1.00 129.97 175 PHE B N 1
ATOM 3846 C CA . PHE C 3 175 ? 97.548 94.634 71.278 1.00 129.97 175 PHE B CA 1
ATOM 3847 C C . PHE C 3 175 ? 97.352 96.031 71.856 1.00 129.97 175 PHE B C 1
ATOM 3848 O O . PHE C 3 175 ? 96.636 96.852 71.283 1.00 129.97 175 PHE B O 1
ATOM 3856 N N . PRO C 3 176 ? 97.963 96.320 72.998 1.00 127.43 176 PRO B N 1
ATOM 3857 C CA . PRO C 3 176 ? 97.923 97.687 73.520 1.00 127.43 176 PRO B CA 1
ATOM 3858 C C . PRO C 3 176 ? 98.611 98.639 72.560 1.00 127.43 176 PRO B C 1
ATOM 3859 O O . PRO C 3 176 ? 99.613 98.296 71.931 1.00 127.43 176 PRO B O 1
ATOM 3863 N N . ALA C 3 177 ? 98.067 99.845 72.455 1.00 138.02 177 ALA B N 1
ATOM 3864 C CA . ALA C 3 177 ? 98.518 100.784 71.443 1.00 138.02 177 ALA B CA 1
ATOM 3865 C C . ALA C 3 177 ? 99.916 101.302 71.755 1.00 138.02 177 ALA B C 1
ATOM 3866 O O . ALA C 3 177 ? 100.360 101.329 72.906 1.00 138.02 177 ALA B O 1
ATOM 3868 N N . VAL C 3 178 ? 100.610 101.723 70.701 1.00 138.61 178 VAL B N 1
ATOM 3869 C CA . VAL C 3 178 ? 101.962 102.257 70.796 1.00 138.61 178 VAL B CA 1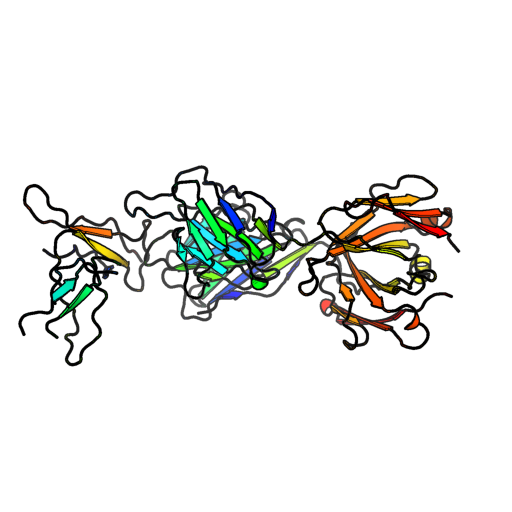
ATOM 3870 C C . VAL C 3 178 ? 101.960 103.685 70.270 1.00 138.61 178 VAL B C 1
ATOM 3871 O O . VAL C 3 178 ? 101.330 103.984 69.250 1.00 138.61 178 VAL B O 1
ATOM 3875 N N . LEU C 3 179 ? 102.645 104.569 70.986 1.00 134.29 179 LEU B N 1
ATOM 3876 C CA . LEU C 3 179 ? 102.680 105.983 70.641 1.00 134.29 179 LEU B CA 1
ATOM 3877 C C . LEU C 3 179 ? 103.699 106.216 69.534 1.00 134.29 179 LEU B C 1
ATOM 3878 O O . LEU C 3 179 ? 104.882 105.902 69.697 1.00 134.29 179 LEU B O 1
ATOM 3883 N N . GLN C 3 180 ? 103.246 106.764 68.412 1.00 134.94 180 GLN B N 1
ATOM 3884 C CA . GLN C 3 180 ? 104.143 107.037 67.303 1.00 134.94 180 GLN B CA 1
ATOM 3885 C C . GLN C 3 180 ? 104.884 108.352 67.523 1.00 134.94 180 GLN B C 1
ATOM 3886 O O . GLN C 3 180 ? 104.541 109.154 68.394 1.00 134.94 180 GLN B O 1
ATOM 3892 N N . SER C 3 181 ? 105.921 108.566 66.709 1.00 141.45 181 SER B N 1
ATOM 3893 C CA . SER C 3 181 ? 106.731 109.772 66.842 1.00 141.45 181 SER B CA 1
ATOM 3894 C C . SER C 3 181 ? 105.929 111.026 66.527 1.00 141.45 181 SER B C 1
ATOM 3895 O O . SER C 3 181 ? 106.166 112.080 67.127 1.00 141.45 181 SER B O 1
ATOM 3898 N N . SER C 3 182 ? 104.982 110.938 65.592 1.00 143.83 182 SER B N 1
ATOM 3899 C CA . SER C 3 182 ? 104.173 112.098 65.244 1.00 143.83 182 SER B CA 1
ATOM 3900 C C . SER C 3 182 ? 103.213 112.487 66.358 1.00 143.83 182 SER B C 1
ATOM 3901 O O . SER C 3 182 ? 102.603 113.559 66.288 1.00 143.83 182 SER B O 1
ATOM 3904 N N . GLY C 3 183 ? 103.064 111.648 67.380 1.00 140.40 183 GLY B N 1
ATOM 3905 C CA . GLY C 3 183 ? 102.149 111.903 68.470 1.00 140.40 183 GLY B CA 1
ATOM 3906 C C . GLY C 3 183 ? 100.824 111.184 68.362 1.00 140.40 183 GLY B C 1
ATOM 3907 O O . GLY C 3 183 ? 100.013 111.276 69.289 1.00 140.40 183 GLY B O 1
ATOM 3908 N N . LEU C 3 184 ? 100.586 110.469 67.267 1.00 136.65 184 LEU B N 1
ATOM 3909 C CA . LEU C 3 184 ? 99.323 109.781 67.037 1.00 136.65 184 LEU B CA 1
ATOM 3910 C C . LEU C 3 184 ? 99.459 108.320 67.447 1.00 136.65 184 LEU B C 1
ATOM 3911 O O . LEU C 3 184 ? 100.407 107.643 67.040 1.00 136.65 184 LEU B O 1
ATOM 3916 N N . TYR C 3 185 ? 98.510 107.834 68.239 1.00 134.74 185 TYR B N 1
ATOM 3917 C CA . TYR C 3 185 ? 98.552 106.456 68.698 1.00 134.74 185 TYR B CA 1
ATOM 3918 C C . TYR C 3 185 ? 98.256 105.489 67.557 1.00 134.74 185 TYR B C 1
ATOM 3919 O O . TYR C 3 185 ? 97.716 105.861 66.512 1.00 134.74 185 TYR B O 1
ATOM 3928 N N . SER C 3 186 ? 98.619 104.227 67.774 1.00 138.27 186 SER B N 1
ATOM 3929 C CA . SER C 3 186 ? 98.366 103.180 66.797 1.00 138.27 186 SER B CA 1
ATOM 3930 C C . SER C 3 186 ? 98.287 101.835 67.502 1.00 138.27 186 SER B C 1
ATOM 3931 O O . SER C 3 186 ? 99.015 101.579 68.462 1.00 138.27 186 SER B O 1
ATOM 3934 N N . LEU C 3 187 ? 97.399 100.977 67.006 1.00 138.48 187 LEU B N 1
ATOM 3935 C CA . LEU C 3 187 ? 97.295 99.605 67.482 1.00 138.48 187 LEU B CA 1
ATOM 3936 C C . LEU C 3 187 ? 96.680 98.762 66.378 1.00 138.48 187 LEU B C 1
ATOM 3937 O O . LEU C 3 187 ? 96.096 99.283 65.426 1.00 138.48 187 LEU B O 1
ATOM 3942 N N . SER C 3 188 ? 96.816 97.451 66.519 1.00 139.67 188 SER B N 1
ATOM 3943 C CA . SER C 3 188 ? 96.250 96.524 65.555 1.00 139.67 188 SER B CA 1
ATOM 3944 C C . SER C 3 188 ? 95.622 95.358 66.299 1.00 139.67 188 SER B C 1
ATOM 3945 O O . SER C 3 188 ? 96.023 95.017 67.413 1.00 139.67 188 SER B O 1
ATOM 3948 N N . SER C 3 189 ? 94.623 94.751 65.673 1.00 144.61 189 SER B N 1
ATOM 3949 C CA . SER C 3 189 ? 93.930 93.607 66.244 1.00 144.61 189 SER B CA 1
ATOM 3950 C C . SER C 3 189 ? 93.843 92.515 65.196 1.00 144.61 189 SER B C 1
ATOM 3951 O O . SER C 3 189 ? 93.442 92.777 64.059 1.00 144.61 189 SER B O 1
ATOM 3954 N N . VAL C 3 190 ? 94.209 91.297 65.579 1.00 143.17 190 VAL B N 1
ATOM 3955 C CA . VAL C 3 190 ? 94.291 90.172 64.658 1.00 143.17 190 VAL B CA 1
ATOM 3956 C C . VAL C 3 190 ? 93.479 89.016 65.218 1.00 143.17 190 VAL B C 1
ATOM 3957 O O . VAL C 3 190 ? 93.469 88.783 66.432 1.00 143.17 190 VAL B O 1
ATOM 3961 N N . VAL C 3 191 ? 92.789 88.304 64.333 1.00 158.74 191 VAL B N 1
ATOM 3962 C CA . VAL C 3 191 ? 91.998 87.134 64.688 1.00 158.74 191 VAL B CA 1
ATOM 3963 C C . VAL C 3 191 ? 92.521 85.946 63.896 1.00 158.74 191 VAL B C 1
ATOM 3964 O O . VAL C 3 191 ? 92.911 86.088 62.731 1.00 158.74 191 VAL B O 1
ATOM 3968 N N . THR C 3 192 ? 92.560 84.785 64.534 1.00 165.54 192 THR B N 1
ATOM 3969 C CA . THR C 3 192 ? 93.056 83.565 63.919 1.00 165.54 192 THR B CA 1
ATOM 3970 C C . THR C 3 192 ? 91.882 82.648 63.613 1.00 165.54 192 THR B C 1
ATOM 3971 O O . THR C 3 192 ? 91.084 82.338 64.502 1.00 165.54 192 THR B O 1
ATOM 3975 N N . VAL C 3 193 ? 91.779 82.220 62.359 1.00 178.90 193 VAL B N 1
ATOM 3976 C CA . VAL C 3 193 ? 90.645 81.419 61.902 1.00 178.90 193 VAL B CA 1
ATOM 3977 C C . VAL C 3 193 ? 91.156 80.244 61.087 1.00 178.90 193 VAL B C 1
ATOM 3978 O O . VAL C 3 193 ? 92.271 80.274 60.548 1.00 178.90 193 VAL B O 1
ATOM 3982 N N . PRO C 3 194 ? 90.359 79.181 60.988 1.00 186.87 194 PRO B N 1
ATOM 3983 C CA . PRO C 3 194 ? 90.743 78.052 60.136 1.00 186.87 194 PRO B CA 1
ATOM 3984 C C . PRO C 3 194 ? 90.890 78.476 58.683 1.00 186.87 194 PRO B C 1
ATOM 3985 O O . PRO C 3 194 ? 90.210 79.385 58.205 1.00 186.87 194 PRO B O 1
ATOM 3989 N N . SER C 3 195 ? 91.809 77.806 57.985 1.00 191.61 195 SER B N 1
ATOM 3990 C CA . SER C 3 195 ? 92.073 78.145 56.590 1.00 191.61 195 SER B CA 1
ATOM 3991 C C . SER C 3 195 ? 90.846 77.914 55.719 1.00 191.61 195 SER B C 1
ATOM 3992 O O . SER C 3 195 ? 90.512 78.747 54.869 1.00 191.61 195 SER B O 1
ATOM 3995 N N . SER C 3 196 ? 90.158 76.789 55.918 1.00 193.34 196 SER B N 1
ATOM 3996 C CA . SER C 3 196 ? 88.979 76.489 55.117 1.00 193.34 196 SER B CA 1
ATOM 3997 C C . SER C 3 196 ? 87.830 77.446 55.400 1.00 193.34 196 SER B C 1
ATOM 3998 O O . SER C 3 196 ? 86.878 77.503 54.614 1.00 193.34 196 SER B O 1
ATOM 4001 N N . SER C 3 197 ? 87.895 78.194 56.503 1.00 191.77 197 SER B N 1
ATOM 4002 C CA . SER C 3 197 ? 86.826 79.134 56.820 1.00 191.77 197 SER B CA 1
ATOM 4003 C C . SER C 3 197 ? 86.725 80.240 55.779 1.00 191.77 197 SER B C 1
ATOM 4004 O O . SER C 3 197 ? 85.646 80.811 55.582 1.00 191.77 197 SER B O 1
ATOM 4007 N N . LEU C 3 198 ? 87.829 80.553 55.106 1.00 196.31 198 LEU B N 1
ATOM 4008 C CA . LEU C 3 198 ? 87.830 81.633 54.130 1.00 196.31 198 LEU B CA 1
ATOM 4009 C C . LEU C 3 198 ? 87.054 81.243 52.880 1.00 196.31 198 LEU B C 1
ATOM 4010 O O . LEU C 3 198 ? 86.995 80.069 52.502 1.00 196.31 198 LEU B O 1
ATOM 4015 N N . GLY C 3 199 ? 86.454 82.244 52.237 1.00 196.18 199 GLY B N 1
ATOM 4016 C CA . GLY C 3 199 ? 85.687 82.038 51.031 1.00 196.18 199 GLY B CA 1
ATOM 4017 C C . GLY C 3 199 ? 84.232 81.689 51.251 1.00 196.18 199 GLY B C 1
ATOM 4018 O O . GLY C 3 199 ? 83.467 81.653 50.279 1.00 196.18 199 GLY B O 1
ATOM 4019 N N . THR C 3 200 ? 83.824 81.430 52.493 1.00 195.86 200 THR B N 1
ATOM 4020 C CA . THR C 3 200 ? 82.449 81.067 52.795 1.00 195.86 200 THR B CA 1
ATOM 4021 C C . THR C 3 200 ? 81.827 81.889 53.911 1.00 195.86 200 THR B C 1
ATOM 4022 O O . THR C 3 200 ? 80.606 82.075 53.902 1.00 195.86 200 THR B O 1
ATOM 4026 N N . GLN C 3 201 ? 82.613 82.382 54.863 1.00 191.60 201 GLN B N 1
ATOM 4027 C CA . GLN C 3 201 ? 82.111 83.191 55.961 1.00 191.60 201 GLN B CA 1
ATOM 4028 C C . GLN C 3 201 ? 83.007 84.404 56.181 1.00 191.60 201 GLN B C 1
ATOM 4029 O O . GLN C 3 201 ? 84.222 84.352 55.968 1.00 191.60 201 GLN B O 1
ATOM 4035 N N . THR C 3 202 ? 82.384 85.499 56.610 1.00 184.54 202 THR B N 1
ATOM 4036 C CA . THR C 3 202 ? 82.933 86.839 56.455 1.00 184.54 202 THR B CA 1
ATOM 4037 C C . THR C 3 202 ? 83.412 87.419 57.778 1.00 184.54 202 THR B C 1
ATOM 4038 O O . THR C 3 202 ? 83.060 86.928 58.854 1.00 184.54 202 THR B O 1
ATOM 4042 N N . TYR C 3 203 ? 84.213 88.479 57.673 1.00 180.94 203 TYR B N 1
ATOM 4043 C CA . TYR C 3 203 ? 84.820 89.172 58.799 1.00 180.94 203 TYR B CA 1
ATOM 4044 C C . TYR C 3 203 ? 84.626 90.670 58.638 1.00 180.94 203 TYR B C 1
ATOM 4045 O O . TYR C 3 203 ? 84.751 91.200 57.530 1.00 180.94 203 TYR B O 1
ATOM 4054 N N . ILE C 3 204 ? 84.317 91.350 59.738 1.00 169.17 204 ILE B N 1
ATOM 4055 C CA . ILE C 3 204 ? 84.271 92.809 59.771 1.00 169.17 204 ILE B CA 1
ATOM 4056 C C . ILE C 3 204 ? 84.902 93.276 61.071 1.00 169.17 204 ILE B C 1
ATOM 4057 O O . ILE C 3 204 ? 84.561 92.772 62.145 1.00 169.17 204 ILE B O 1
ATOM 4062 N N . CYS C 3 205 ? 85.808 94.247 60.981 1.00 161.79 205 CYS B N 1
ATOM 4063 C CA . CYS C 3 205 ? 86.463 94.786 62.172 1.00 161.79 205 CYS B CA 1
ATOM 4064 C C . CYS C 3 205 ? 85.829 96.124 62.550 1.00 161.79 205 CYS B C 1
ATOM 4065 O O . CYS C 3 205 ? 86.273 97.205 62.164 1.00 161.79 205 CYS B O 1
ATOM 4068 N N . ASN C 3 206 ? 84.761 96.024 63.337 1.00 162.04 206 ASN B N 1
ATOM 4069 C CA . ASN C 3 206 ? 84.087 97.211 63.840 1.00 162.04 206 ASN B CA 1
ATOM 4070 C C . ASN C 3 206 ? 85.020 98.003 64.743 1.00 162.04 206 ASN B C 1
ATOM 4071 O O . ASN C 3 206 ? 85.654 97.447 65.643 1.00 162.04 206 ASN B O 1
ATOM 4076 N N . VAL C 3 207 ? 85.095 99.307 64.507 1.00 153.45 207 VAL B N 1
ATOM 4077 C CA . VAL C 3 207 ? 86.001 100.184 65.231 1.00 153.45 207 VAL B CA 1
ATOM 4078 C C . VAL C 3 207 ? 85.209 101.374 65.744 1.00 153.45 207 VAL B C 1
ATOM 4079 O O . VAL C 3 207 ? 84.380 101.939 65.023 1.00 153.45 207 VAL B O 1
ATOM 4083 N N . ASN C 3 208 ? 85.455 101.747 66.996 1.00 150.02 208 ASN B N 1
ATOM 4084 C CA . ASN C 3 208 ? 84.745 102.842 67.640 1.00 150.02 208 ASN B CA 1
ATOM 4085 C C . ASN C 3 208 ? 85.762 103.777 68.265 1.00 150.02 208 ASN B C 1
ATOM 4086 O O . ASN C 3 208 ? 86.733 103.319 68.870 1.00 150.02 208 ASN B O 1
ATOM 4091 N N . HIS C 3 209 ? 85.550 105.076 68.115 1.00 143.38 209 HIS B N 1
ATOM 4092 C CA . HIS C 3 209 ? 86.350 106.081 68.802 1.00 143.38 209 HIS B CA 1
ATOM 4093 C C . HIS C 3 209 ? 85.411 107.205 69.215 1.00 143.38 209 HIS B C 1
ATOM 4094 O O . HIS C 3 209 ? 85.100 108.091 68.412 1.00 143.38 209 HIS B O 1
ATOM 4101 N N . LYS C 3 210 ? 84.947 107.151 70.454 1.00 145.55 210 LYS B N 1
ATOM 4102 C CA . LYS C 3 210 ? 83.989 108.104 70.999 1.00 145.55 210 LYS B CA 1
ATOM 4103 C C . LYS C 3 210 ? 84.464 109.557 71.002 1.00 145.55 210 LYS B C 1
ATOM 4104 O O . LYS C 3 210 ? 83.680 110.440 70.633 1.00 145.55 210 LYS B O 1
ATOM 4110 N N . PRO C 3 211 ? 85.706 109.864 71.408 1.00 146.71 211 PRO B N 1
ATOM 4111 C CA . PRO C 3 211 ? 86.071 111.280 71.596 1.00 146.71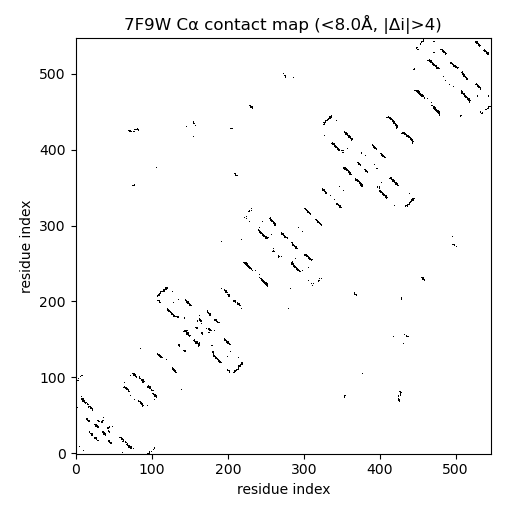 211 PRO B CA 1
ATOM 4112 C C . PRO C 3 211 ? 85.844 112.151 70.376 1.00 146.71 211 PRO B C 1
ATOM 4113 O O . PRO C 3 211 ? 85.596 113.353 70.527 1.00 146.71 211 PRO B O 1
ATOM 4117 N N . SER C 3 212 ? 85.936 111.597 69.172 1.00 147.15 212 SER B N 1
ATOM 4118 C CA . SER C 3 212 ? 85.534 112.308 67.969 1.00 147.15 212 SER B CA 1
ATOM 4119 C C . SER C 3 212 ? 84.175 111.855 67.456 1.00 147.15 212 SER B C 1
ATOM 4120 O O . SER C 3 212 ? 83.731 112.335 66.410 1.00 147.15 212 SER B O 1
ATOM 4123 N N . ASN C 3 213 ? 83.507 110.945 68.171 1.00 149.09 213 ASN B N 1
ATOM 4124 C CA . ASN C 3 213 ? 82.219 110.392 67.749 1.00 149.09 213 ASN B CA 1
ATOM 4125 C C . ASN C 3 213 ? 82.315 109.802 66.344 1.00 149.09 213 ASN B C 1
ATOM 4126 O O . ASN C 3 213 ? 81.669 110.267 65.403 1.00 149.09 213 ASN B O 1
ATOM 4131 N N . THR C 3 214 ? 83.136 108.766 66.206 1.00 149.39 214 THR B N 1
ATOM 4132 C CA . THR C 3 214 ? 83.467 108.199 64.908 1.00 149.39 214 THR B CA 1
ATOM 4133 C C . THR C 3 214 ? 83.114 106.721 64.880 1.00 149.39 214 THR B C 1
ATOM 4134 O O . THR C 3 214 ? 83.370 105.996 65.846 1.00 149.39 214 THR B O 1
ATOM 4138 N N . LYS C 3 215 ? 82.527 106.284 63.771 1.00 153.25 215 LYS B N 1
ATOM 4139 C CA . LYS C 3 215 ? 82.160 104.894 63.549 1.00 153.25 215 LYS B CA 1
ATOM 4140 C C . LYS C 3 215 ? 82.763 104.447 62.228 1.00 153.25 215 LYS B C 1
ATOM 4141 O O . LYS C 3 215 ? 82.332 104.903 61.165 1.00 153.25 215 LYS B O 1
ATOM 4147 N N . VAL C 3 216 ? 83.754 103.561 62.287 1.00 157.34 216 VAL B N 1
ATOM 4148 C CA . VAL C 3 216 ? 84.459 103.118 61.091 1.00 157.34 216 VAL B CA 1
ATOM 4149 C C . VAL C 3 216 ? 84.406 101.601 61.014 1.00 157.34 216 VAL B C 1
ATOM 4150 O O . VAL C 3 216 ? 84.705 100.909 61.992 1.00 157.34 216 VAL B O 1
ATOM 4154 N N . ASP C 3 217 ? 84.035 101.090 59.843 1.00 163.25 217 ASP B N 1
ATOM 4155 C CA . ASP C 3 217 ? 83.918 99.661 59.609 1.00 163.25 217 ASP B CA 1
ATOM 4156 C C . ASP C 3 217 ? 84.577 99.327 58.281 1.00 163.25 217 ASP B C 1
ATOM 4157 O O . ASP C 3 217 ? 84.617 100.159 57.372 1.00 163.25 217 ASP B O 1
ATOM 4162 N N . LYS C 3 218 ? 85.090 98.102 58.166 1.00 164.32 218 LYS B N 1
ATOM 4163 C CA . LYS C 3 218 ? 85.787 97.709 56.950 1.00 164.32 218 LYS B CA 1
ATOM 4164 C C . LYS C 3 218 ? 85.729 96.197 56.786 1.00 164.32 218 LYS B C 1
ATOM 4165 O O . LYS C 3 218 ? 85.534 95.452 57.748 1.00 164.32 218 LYS B O 1
ATOM 4171 N N . LYS C 3 219 ? 85.906 95.758 55.542 1.00 174.16 219 LYS B N 1
ATOM 4172 C CA . LYS C 3 219 ? 85.846 94.355 55.155 1.00 174.16 219 LYS B CA 1
ATOM 4173 C C . LYS C 3 219 ? 87.245 93.856 54.821 1.00 174.16 219 LYS B C 1
ATOM 4174 O O . LYS C 3 219 ? 87.987 94.523 54.092 1.00 174.16 219 LYS B O 1
ATOM 4180 N N . VAL C 3 220 ? 87.600 92.687 55.347 1.00 177.06 220 VAL B N 1
ATOM 4181 C CA . VAL C 3 220 ? 88.916 92.090 55.141 1.00 177.06 220 VAL B CA 1
ATOM 4182 C C . VAL C 3 220 ? 88.771 90.875 54.241 1.00 177.06 220 VAL B C 1
ATOM 4183 O O . VAL C 3 220 ? 87.929 90.004 54.491 1.00 177.06 220 VAL B O 1
ATOM 4187 N N . GLU C 3 221 ? 89.594 90.807 53.201 1.00 186.51 221 GLU B N 1
ATOM 4188 C CA . GLU C 3 221 ? 89.527 89.717 52.245 1.00 186.51 221 GLU B CA 1
ATOM 4189 C C . GLU C 3 221 ? 90.883 89.532 51.579 1.00 186.51 221 GLU B C 1
ATOM 4190 O O . GLU C 3 221 ? 91.558 90.514 51.258 1.00 186.51 221 GLU B O 1
ATOM 4196 N N . PRO C 3 222 ? 91.317 88.286 51.386 1.00 190.93 222 PRO B N 1
ATOM 4197 C CA . PRO C 3 222 ? 92.599 88.050 50.707 1.00 190.93 222 PRO B CA 1
ATOM 4198 C C . PRO C 3 222 ? 92.584 88.580 49.282 1.00 190.93 222 PRO B C 1
ATOM 4199 O O . PRO C 3 222 ? 91.568 88.518 48.587 1.00 190.93 222 PRO B O 1
ATOM 4203 N N . LYS C 3 223 ? 93.736 89.094 48.844 1.00 197.46 223 LYS B N 1
ATOM 4204 C CA . LYS C 3 223 ? 93.812 89.719 47.527 1.00 197.46 223 LYS B CA 1
ATOM 4205 C C . LYS C 3 223 ? 93.506 88.719 46.420 1.00 197.46 223 LYS B C 1
ATOM 4206 O O . LYS C 3 223 ? 92.807 89.048 45.454 1.00 197.46 223 LYS B O 1
ATOM 4212 N N . SER C 3 224 ? 94.024 87.498 46.542 1.00 202.62 224 SER B N 1
ATOM 4213 C CA . SER C 3 224 ? 93.838 86.449 45.540 1.00 202.62 224 SER B CA 1
ATOM 4214 C C . SER C 3 224 ? 94.332 86.888 44.165 1.00 202.62 224 SER B C 1
ATOM 4215 O O . SER C 3 224 ? 95.401 86.474 43.719 1.00 202.62 224 SER B O 1
#

Radius of gyration: 30.46 Å; Cα contacts (8 Å, |Δi|>4): 1328; chains: 3; bounding box: 49×51×101 Å

Foldseek 3Di:
DDADDAPQKDKFAQWAAFAKWQCVTKGWAADPVGIDIDNVVHRTYGDDDDDPPDDPDTDIDHDAFGKIWIDGHPPWDKPDDDTWMKGWDADPNDTDIDDTDIDTHD/DWEKEKPDQEDEEAAFAKDKIKIFTPFWQQDPVVSFGQKWKWWDAPPGDIDTADGSQAHGDPPHDPQWGKDDHTGITMIMRHRHHLVRFTKMWMWRVSDPPIYIYSIYGYAYDDDWDAWDKDKDFFDCVVLVVFKGKIKIKTDFGDDDDKDKWKAFPNHGDDDFKDKDKDDADSVRRTIMMMMMGIDGNVGVPPTFKIKMWMDDPPDPDIDMDIDTDD/DAKEKDEEEEEEAQDKDKIKIADPDDAQDQKKKWKWKFAPPGDIDTAWIAGVVVRDIGGDPVCPPFWDWDADGVRRMIMIMGGRDDQRRFTWMKIFMAHPPVHDDGDTDHMYPTYTYHYHDDDADAWDKDWQAWDPVAVVFPKIKIKIWTKQGDDDDKDKDKPNPPDDPAKDKDDWDQDPVRIIITMIMGMGGPVVAPPDFMKIWMADPVVGDTDIDGHYHPD

Secondary structure (DSSP, 8-state):
--PPPPTTEEEE-SSEETT-B-----EEEE-SS-EEEE---TTEE-PPPP-SS--SS---BPPTT-EEEEEEPTT-EE-SSS--EEEB---SS---BPPP---EE-/--EEE---EEE-TT--EEEEEEESSS--SSEEEEEEEE-TTS-----EEEETTTTEEEE-TTTTTTEEEEEETTTTEEEEEE-S--TT--EEEEEEEEE-SS-SS----EE---EEEEE-----B--EEEEEPPPSSTTSSS-EEEEEEEEEEBSS----EEGGGT--SS-EEPPPEE-TTS-EEEEEEEEE-GGGTTTS--BEEEEEGGGTEEE--B-----/---B--B-SEEEE-TTS-EEEEEEBSS--EETTTTEE---EEEE-TTS--EEEEETTTEEPTT--TTEEEE--TTEEEEEESS--GGG-EEEE-B-TTSSSP-B---EEEEE----BPPEEEEEPPPHHHHHHTEEEEEEEEES-BSS--EEEEEETTEEE-SSEEEEEPPPPTTT---EEEEEEEEEHHHHHH--EEEEEEE-SSSSS-EEEEEE--

B-factor: mean 143.26, std 32.37, range [90.07, 222.44]

Organism: Homo sapiens (NCBI:txid9606)

GO terms:
  GO:0004911 interleukin-2 receptor activity (F, IDA)
  GO:0038110 interleukin-2-mediated signaling pathway (P, IDA)
  GO:0005886 plasma membrane (C, IC)
  GO:0002664 regulation of T cell tolerance induction (P, IMP)
  GO:0004911 interleukin-2 receptor activity (F, TAS)
  GO:0005886 plasma membrane (C, TAS)
  GO:0006915 apoptotic process (P, TAS)
  GO:0006955 immune response (P, TAS)
  GO:0007166 cell surface receptor signaling pathway (P, TAS)
  GO:0005515 protein binding (F, IPI)
  GO:0005893 interleukin-2 receptor complex (C, TAS)
  GO:0004911 interleukin-2 receptor activity (F, IMP)

Sequence (547 aa):
DDPPEIPHATFKAMAYKEGTMMLSLYMLCTGNSSHSSWDNQLPGHCREPPPWENEATERIYHFVVGQMVYYQCVQGYRALHRGPAESVCKMTHGKTRWTQPQLICTGDIQMTQSPDSLAVSLGERATINCKSSQSVLYSSNNKNYLAWYQQKPGQPPKLLIYWASTRESGVPDRFSGSGSGTDFTLTISSLQAEDVAVYYCQQYYSTPYTFGQGTKVEIKRTVAAPSVFIFPPSDEQLKSGTASVVCLLNNFYPREAKVQWKVDNALQSGNSQESVTEQDSKDSTYSLSSTLTLSKADYEKHKVYACEVTHQGLSSPVTKSFNRGVQLVQSGAEVKKPGSSVKVSCKASGGTFSSDAINWVRQAPGQGLEWMGRIIPIFGVADYAQKFQGRVTLTADKSTSTAYMDLSSLRSEDTAVFYCARERGDYSNFWYFDLWGRGTLVTVSSASTKGPSVFPLAPSSKSTSGGTAALGCLVKDYFPEPVTVSWNSGALTSGVHTFPAVLQSSGLYSLSSVVTVPSSSLGTQTYICNVNHKPSNTKVDKKVEPKS

CATH classification: 2.60.40.10 (+1 more: 2.60.40.10)

Nearest PDB structures (foldseek):
  7f9w-assembly1_A  TM=1.010E+00  e=7.054E-20  Homo sapiens
  2erj-assembly2_E  TM=9.294E-01  e=1.620E-13  Homo sapiens
  6yio-assembly1_B  TM=9.474E-01  e=1.493E-12  Homo sapiens
  2erj-assembly1_A  TM=9.222E-01  e=6.407E-13  Homo sapiens
  6vwu-assembly1_A  TM=8.930E-01  e=1.416E-12  Homo sapiens